Protein AF-A0A951W5Y0-F1 (afdb_monomer)

Solvent-accessible surface area (backbone atoms only — not comparable to full-atom values): 34666 Å² total; per-residue (Å²): 134,61,75,67,55,56,51,51,54,51,48,50,52,49,49,53,53,48,42,57,67,72,40,59,71,77,78,65,92,43,61,68,57,40,26,53,50,23,49,78,70,71,38,46,75,59,20,40,53,37,28,52,53,50,34,71,77,40,71,82,45,62,66,42,58,51,49,30,52,53,52,54,74,72,73,67,89,78,47,74,69,50,55,57,49,53,51,53,53,50,53,50,27,50,57,35,38,70,44,92,48,67,69,46,16,26,49,12,22,42,51,48,10,51,51,27,45,76,69,72,33,40,68,59,12,47,59,28,44,66,66,31,74,65,79,82,44,75,44,47,33,33,52,51,11,52,30,24,47,76,67,70,37,54,72,61,13,52,51,27,17,52,48,20,51,74,69,66,41,44,46,73,54,21,39,38,55,45,46,50,51,31,52,76,67,69,35,53,69,61,45,53,45,43,56,72,77,31,80,65,40,62,76,36,36,53,51,70,58,54,26,49,48,20,54,76,71,65,35,60,70,56,22,53,49,32,54,51,41,64,58,56,67,58,71,33,72,65,27,46,51,48,30,51,52,45,43,51,47,52,54,53,49,54,54,67,67,45,67,64,74,59,78,56,65,71,59,53,52,48,31,21,50,41,11,41,60,40,48,63,57,41,56,66,54,40,48,42,36,37,73,71,72,60,60,56,80,76,82,42,71,68,56,31,39,49,33,24,19,56,57,42,21,37,45,48,49,54,44,31,44,46,38,35,53,49,42,63,73,77,46,79,75,69,71,44,44,44,41,40,38,46,41,14,22,36,3,20,42,18,27,45,35,55,48,34,34,41,49,32,39,74,41,65,62,81,48,52,54,54,43,57,68,44,54,50,49,46,40,25,39,38,35,23,41,31,29,48,28,49,40,42,29,75,78,73,66,68,61,63,64,67,62,38,39,53,54,24,41,51,52,25,10,47,55,41,6,54,41,45,28,25,74,67,38,84,91,45,42,94,51,34,66,53,33,54,52,49,47,56,52,41,53,41,49,44,38,40,51,51,29,39,20,55,9,55,32,87,56,68,47,94,85,68,69,81,56,36,68,60,50,17,49,48,44,38,51,48,53,51,46,51,46,51,47,36,40,52,48,37,28,72,73,66,21,31,64,62,20,50,56,49,45,55,54,46,49,74,76,40,51,67,52,46,55,48,50,18,60,51,66,22,58,70,63,76,50,77,77,43,82,76,60,76,72,60,56,75,53,77,89,70,78,75,67,81,55,53,70,26,41,31,36,41,46,75,70,51,92,37,82,68,53,74,74,56,62,58,56,51,30,30,29,69,42,78,47,72,57,97,87,42,57,34,37,34,30,38,55,82,67,84,80,74,98,53,97,67,60,52,76,43,37,37,36,29,55,70,89,53,83,69,90,52,82,75,39,81,42,52,27,41,35,26,41,31,48,81,86,66,60,87,88,53,92,77,55,79,86,52,46,46,82,71,43,38,26,40,34,30,42,43,80,74,81,129

Radius of gyration: 33.9 Å; Cα contacts (8 Å, |Δi|>4): 945; chains: 1; bounding box: 66×54×110 Å

Secondary structure (DSSP, 8-state):
--HHHHHHHHHHHHHHHHHHHHSPPP--SSHHHHHHHHHHTT-HHHHHHHHHHHHHH-TT-HHHHHHHHHHHHHH----HHHHHHHHHHHHHHHHHHTSS-HHHHHHHHHHHHHHHHHTT-HHHHHHHHTT-S-TT-TTHHHHHHHHHHHTT-HHHHHHHHHHHHHHTSSHHHHHHHHHHHHHHTT-HHHHHHHHHH-TTHHHHS-HHHHHHHHHHTT-HHHHHHHHHHHHHTT--HHHHHHHHHHHHHHHHHHHHH--SSPPPHHHHHHHHHHHHHHHTTHHHHHHHHHHTS-----S-HHHHHHIIIIIIIHHHHHHHHHHHHHHHHH-S---SHHHHHHHHHHHHHHHHHHHHHHHHHHS-GGGHHHIIIIIHHHHHHHHHHHHHHHHHIIIII---HHHHHHHHHHHHHHHHHHHHHHHH-TTSGGGTHHHHHHHHHHHHHHHHHHHHHHHT-TT--TT----HHHHHHHHHHHHHHHHHHHHHHHHHHS-HHHHHHHHHHHHHHHHHHHHHHHHHHT-----TT----GGGGS------GGGTT-EEEEEE-S--HHHHHH--SEEEEEEEEEETTEEEEEEEES-----STT--SEEEEEESS-SSPPBT-EEEEEEEEE-TT--TTS---GGGEEEEEEEEEEEEP---

Mean predicted aligned error: 11.97 Å

Sequence (656 aa):
MNKTHYIIIGGFIIIVLVINFLIPDWKYRSYEEQAEYQINTGRYAEAENTYLELITEQIGNIDYHHKLLTTHFSYHDGSVEDESREDELYDFYRSLSETSDDSLADIGYYCLGLINGFWEKPKEELQQLSKVKNRDLKYLNNSLGVAFLSLESLDSAEYYLRLEIQNGGNLSEAYPYLSYLLYYLNRLDGIDSLLRESPQAKEYITNDLQSAVYFLNGNVSGYIGAVFYYVFHNFNFWGFLAAILIMGSWMMYLRKVDIYEPEKWGYVLFTLGLGMIFSFLVHPITDYLNLVEGFTLNGEIVNDFLYCVFGIGAIEELVKIIPLFIMLRYTKEVNEPYDYILYASISALGFAFIENIIYLDSTSLTSIHGRALTAVVMHMFLSSIIAYGIILNKYKLKKNPAFMFIIFFLIASIAHGFYDFWLINLKVDDFSFLSIVLLIIGIIIWNFFKNNALNNSQFYDEEKIIESDKLGNYLFYSLAGIFAFEYVAIALKYDAEYANDALVESIYSGLYLIVFISGKLSQTHVEPGKWLPLTSAFKERLVDQSIVGTELQLQMITNNDITTRFLPNNATIAKVFFLSKEPYYVIALEKIQLNSDILGDRLVIRLKDDLIFEQDKVQIVAVYTVLKDTSFDNKIQKRSFKFVGWAKSKLVAKTE

Nearest PDB structures (foldseek):
  5nnp-assembly1_A  TM=1.756E-01  e=3.902E-02  Thermochaetoides thermophila DSM 1495

pLDDT: mean 87.05, std 11.93, range [36.16, 98.81]

Structure (mmCIF, N/CA/C/O backbone):
data_AF-A0A951W5Y0-F1
#
_entry.id   AF-A0A951W5Y0-F1
#
loop_
_atom_site.group_PDB
_atom_site.id
_atom_site.type_symbol
_atom_site.label_atom_id
_atom_site.label_alt_id
_atom_site.label_comp_id
_atom_site.label_asym_id
_atom_site.label_entity_id
_atom_site.label_seq_id
_atom_site.pdbx_PDB_ins_code
_atom_site.Cartn_x
_atom_site.Cartn_y
_atom_site.Cartn_z
_atom_site.occupancy
_atom_site.B_iso_or_equiv
_atom_site.auth_seq_id
_atom_site.auth_comp_id
_atom_site.auth_asym_id
_atom_site.auth_atom_id
_atom_site.pdbx_PDB_model_num
ATOM 1 N N . MET A 1 1 ? 4.646 -19.246 27.043 1.00 50.94 1 MET A N 1
ATOM 2 C CA . MET A 1 1 ? 3.856 -19.498 25.815 1.00 50.94 1 MET A CA 1
ATOM 3 C C . MET A 1 1 ? 2.847 -20.607 26.067 1.00 50.94 1 MET A C 1
ATOM 5 O O . MET A 1 1 ? 3.179 -21.579 26.733 1.00 50.94 1 MET A O 1
ATOM 9 N N . ASN A 1 2 ? 1.614 -20.450 25.581 1.00 63.19 2 ASN A N 1
ATOM 10 C CA . ASN A 1 2 ? 0.558 -21.462 25.704 1.00 63.19 2 ASN A CA 1
ATOM 11 C C . ASN A 1 2 ? 0.866 -22.673 24.792 1.00 63.19 2 ASN A C 1
ATOM 13 O O . ASN A 1 2 ? 1.430 -22.472 23.718 1.00 63.19 2 ASN A O 1
ATOM 17 N N . LYS A 1 3 ? 0.479 -23.903 25.172 1.00 69.06 3 LYS A N 1
ATOM 18 C CA . LYS A 1 3 ? 0.748 -25.146 24.404 1.00 69.06 3 LYS A CA 1
ATOM 19 C C . LYS A 1 3 ? 0.360 -25.034 22.923 1.00 69.06 3 LYS A C 1
ATOM 21 O O . LYS A 1 3 ? 1.074 -25.528 22.061 1.00 69.06 3 LYS A O 1
ATOM 26 N N . THR A 1 4 ? -0.721 -24.319 22.628 1.00 72.12 4 THR A N 1
ATOM 27 C CA . THR A 1 4 ? -1.221 -24.079 21.268 1.00 72.12 4 THR A CA 1
ATOM 28 C C . THR A 1 4 ? -0.242 -23.303 20.375 1.00 72.12 4 THR A C 1
ATOM 30 O O . THR A 1 4 ? -0.198 -23.550 19.177 1.00 72.12 4 THR A O 1
ATOM 33 N N . HIS A 1 5 ? 0.596 -22.419 20.934 1.00 76.12 5 HIS A N 1
ATOM 34 C CA . HIS A 1 5 ? 1.599 -21.691 20.142 1.00 76.12 5 HIS A CA 1
ATOM 35 C C . HIS A 1 5 ? 2.703 -22.629 19.644 1.00 76.12 5 HIS A C 1
ATOM 37 O O . HIS A 1 5 ? 3.108 -22.533 18.493 1.00 76.12 5 HIS A O 1
ATOM 43 N N . TYR A 1 6 ? 3.142 -23.578 20.479 1.00 77.12 6 TYR A N 1
ATOM 44 C CA . TYR A 1 6 ? 4.119 -24.591 20.069 1.00 77.12 6 TYR A CA 1
ATOM 45 C C . TYR A 1 6 ? 3.577 -25.502 18.965 1.00 77.12 6 TYR A C 1
ATOM 47 O O . TYR A 1 6 ? 4.330 -25.887 18.081 1.00 77.12 6 TYR A O 1
ATOM 55 N N . ILE A 1 7 ? 2.275 -25.813 18.988 1.00 76.44 7 ILE A N 1
ATOM 56 C CA . ILE A 1 7 ? 1.629 -26.613 17.937 1.00 76.44 7 ILE A CA 1
ATOM 57 C C . ILE A 1 7 ? 1.666 -25.880 16.595 1.00 76.44 7 ILE A C 1
ATOM 59 O O . ILE A 1 7 ? 1.954 -26.502 15.582 1.00 76.44 7 ILE A O 1
ATOM 63 N N . ILE A 1 8 ? 1.412 -24.571 16.578 1.00 78.75 8 ILE A N 1
ATOM 64 C CA . ILE A 1 8 ? 1.408 -23.789 15.334 1.00 78.75 8 ILE A CA 1
ATOM 65 C C . ILE A 1 8 ? 2.817 -23.583 14.800 1.00 78.75 8 ILE A C 1
ATOM 67 O O . ILE A 1 8 ? 3.040 -23.796 13.616 1.00 78.75 8 ILE A O 1
ATOM 71 N N . ILE A 1 9 ? 3.776 -23.252 15.668 1.00 80.69 9 ILE A N 1
ATOM 72 C CA . ILE A 1 9 ? 5.184 -23.150 15.268 1.00 80.69 9 ILE A CA 1
ATOM 73 C C . ILE A 1 9 ? 5.674 -24.503 14.734 1.00 80.69 9 ILE A C 1
ATOM 75 O O . ILE A 1 9 ? 6.274 -24.562 13.668 1.00 80.69 9 ILE A O 1
ATOM 79 N N . GLY A 1 10 ? 5.358 -25.604 15.425 1.00 80.62 10 GLY A N 1
ATOM 80 C CA . GLY A 1 10 ? 5.673 -26.954 14.956 1.00 80.62 10 GLY A CA 1
ATOM 81 C C . GLY A 1 10 ? 4.993 -27.296 13.628 1.00 80.62 10 GLY A C 1
ATOM 82 O O . GLY A 1 10 ? 5.630 -27.865 12.750 1.00 80.62 10 GLY A O 1
ATOM 83 N N . GLY A 1 11 ? 3.729 -26.906 13.450 1.00 82.31 11 GLY A N 1
ATOM 84 C CA . GLY A 1 11 ? 2.998 -27.061 12.193 1.00 82.31 11 GLY A CA 1
ATOM 85 C C . GLY A 1 11 ? 3.636 -26.283 11.044 1.00 82.31 11 GLY A C 1
ATOM 86 O O . GLY A 1 11 ? 3.777 -26.827 9.955 1.00 82.31 11 GLY A O 1
ATOM 87 N N . PHE A 1 12 ? 4.092 -25.056 11.295 1.00 86.50 12 PHE A N 1
ATOM 88 C CA . PHE A 1 12 ? 4.801 -24.254 10.301 1.00 86.50 12 PHE A CA 1
ATOM 89 C C . PHE A 1 12 ? 6.147 -24.878 9.912 1.00 86.50 12 PHE A C 1
ATOM 91 O O . PHE A 1 12 ? 6.437 -25.005 8.729 1.00 86.50 12 PHE A O 1
ATOM 98 N N . ILE A 1 13 ? 6.920 -25.377 10.883 1.00 87.38 13 ILE A N 1
ATOM 99 C CA . ILE A 1 13 ? 8.163 -26.117 10.606 1.00 87.38 13 ILE A CA 1
ATOM 100 C C . ILE A 1 13 ? 7.880 -27.351 9.738 1.00 87.38 13 ILE A C 1
ATOM 102 O O . ILE A 1 13 ? 8.620 -27.622 8.798 1.00 87.38 13 ILE A O 1
ATOM 106 N N . ILE A 1 14 ? 6.798 -28.088 10.011 1.00 88.50 14 ILE A N 1
ATOM 107 C CA . ILE A 1 14 ? 6.393 -29.226 9.175 1.00 88.50 14 ILE A CA 1
ATOM 108 C C . ILE A 1 14 ? 6.063 -28.765 7.751 1.00 88.50 14 ILE A C 1
ATOM 110 O O . ILE A 1 14 ? 6.486 -29.427 6.811 1.00 88.50 14 ILE A O 1
ATOM 114 N N . ILE A 1 15 ? 5.354 -27.645 7.576 1.00 88.31 15 ILE A N 1
ATOM 115 C CA . ILE A 1 15 ? 5.063 -27.081 6.247 1.00 88.31 15 ILE A CA 1
ATOM 116 C C . ILE A 1 15 ? 6.364 -26.780 5.498 1.00 88.31 15 ILE A C 1
ATOM 118 O O . ILE A 1 15 ? 6.510 -27.233 4.368 1.00 88.31 15 ILE A O 1
ATOM 122 N N . VAL A 1 16 ? 7.321 -26.101 6.136 1.00 87.94 16 VAL A N 1
ATOM 123 C CA . VAL A 1 16 ? 8.639 -25.799 5.547 1.00 87.94 16 VAL A CA 1
ATOM 124 C C . VAL A 1 16 ? 9.354 -27.081 5.116 1.00 87.94 16 VAL A C 1
ATOM 126 O O . VAL A 1 16 ? 9.791 -27.189 3.973 1.00 87.94 16 VAL A O 1
ATOM 129 N N . LEU A 1 17 ? 9.414 -28.092 5.989 1.00 88.44 17 LEU A N 1
ATOM 130 C CA . LEU A 1 17 ? 10.050 -29.377 5.674 1.00 88.44 17 LEU A CA 1
ATOM 131 C C . LEU A 1 17 ? 9.350 -30.117 4.526 1.00 88.44 17 LEU A C 1
ATOM 133 O O . LEU A 1 17 ? 10.016 -30.707 3.681 1.00 88.44 17 LEU A O 1
ATOM 137 N N . VAL A 1 18 ? 8.016 -30.100 4.491 1.00 89.12 18 VAL A N 1
ATOM 138 C CA . VAL A 1 18 ? 7.223 -30.745 3.435 1.00 89.12 18 VAL A CA 1
ATOM 139 C C . VAL A 1 18 ? 7.413 -30.034 2.099 1.00 89.12 18 VAL A C 1
ATOM 141 O O . VAL A 1 18 ? 7.583 -30.711 1.091 1.00 89.12 18 VAL A O 1
ATOM 144 N N . ILE A 1 19 ? 7.415 -28.700 2.086 1.00 88.00 19 ILE A N 1
ATOM 145 C CA . ILE A 1 19 ? 7.646 -27.898 0.880 1.00 88.00 19 ILE A CA 1
ATOM 146 C C . ILE A 1 19 ? 9.037 -28.180 0.315 1.00 88.00 19 ILE A C 1
ATOM 148 O O . ILE A 1 19 ? 9.133 -28.585 -0.835 1.00 88.00 19 ILE A O 1
ATOM 152 N N . ASN A 1 20 ? 10.083 -28.106 1.141 1.00 87.06 20 ASN A N 1
ATOM 153 C CA . ASN A 1 20 ? 11.455 -28.415 0.722 1.00 87.06 20 ASN A CA 1
ATOM 154 C C . ASN A 1 20 ? 11.634 -29.871 0.251 1.00 87.06 20 ASN A C 1
ATOM 156 O O . ASN A 1 20 ? 12.546 -30.174 -0.510 1.00 87.06 20 ASN A O 1
ATOM 160 N N . PHE A 1 21 ? 10.787 -30.797 0.712 1.00 87.00 21 PHE A N 1
ATOM 161 C CA . PHE A 1 21 ? 10.825 -32.190 0.268 1.00 87.00 21 PHE A CA 1
ATOM 162 C C . PHE A 1 21 ? 10.043 -32.436 -1.033 1.00 87.00 21 PHE A C 1
ATOM 164 O O . PHE A 1 21 ? 10.455 -33.261 -1.847 1.00 87.00 21 PHE A O 1
ATOM 171 N N . LEU A 1 22 ? 8.888 -31.785 -1.210 1.00 85.56 22 LEU A N 1
ATOM 172 C CA . LEU A 1 22 ? 7.965 -32.034 -2.324 1.00 85.56 22 LEU A CA 1
ATOM 173 C C . LEU A 1 22 ? 8.176 -31.110 -3.523 1.00 85.56 22 LEU A C 1
ATOM 175 O O . LEU A 1 22 ? 7.845 -31.507 -4.639 1.00 85.56 22 LEU A O 1
ATOM 179 N N . ILE A 1 23 ? 8.670 -29.897 -3.290 1.00 79.81 23 ILE A N 1
ATOM 180 C CA . ILE A 1 23 ? 8.955 -28.896 -4.314 1.00 79.81 23 ILE A CA 1
ATOM 181 C C . ILE A 1 23 ? 10.477 -28.869 -4.480 1.00 79.81 23 ILE A C 1
ATOM 183 O O . ILE A 1 23 ? 11.153 -28.202 -3.698 1.00 79.81 23 ILE A O 1
ATOM 187 N N . PRO A 1 24 ? 11.035 -29.659 -5.417 1.00 68.00 24 PRO A N 1
ATOM 188 C CA . PRO A 1 24 ? 12.461 -29.604 -5.704 1.00 68.00 24 PRO A CA 1
ATOM 189 C C . PRO A 1 24 ? 12.818 -28.258 -6.339 1.00 68.00 24 PRO A C 1
ATOM 191 O O . PRO A 1 24 ? 11.956 -27.621 -6.948 1.00 68.00 24 PRO A O 1
ATOM 194 N N . ASP A 1 25 ? 14.095 -27.888 -6.256 1.00 67.31 25 ASP A N 1
ATOM 195 C CA . ASP A 1 25 ? 14.655 -26.736 -6.968 1.00 67.31 25 ASP A CA 1
ATOM 196 C C . ASP A 1 25 ? 14.235 -26.769 -8.442 1.00 67.31 25 ASP A C 1
ATOM 198 O O . ASP A 1 25 ? 14.189 -27.847 -9.065 1.00 67.31 25 ASP A O 1
ATOM 202 N N . TRP A 1 26 ? 13.883 -25.602 -8.991 1.00 61.19 26 TRP A N 1
ATOM 203 C CA . TRP A 1 26 ? 13.349 -25.523 -10.344 1.00 61.19 26 TRP A CA 1
ATOM 204 C C . TRP A 1 26 ? 14.348 -26.121 -11.338 1.00 61.19 26 TRP A C 1
ATOM 206 O O . TRP A 1 26 ? 15.495 -25.694 -11.452 1.00 61.19 26 TRP A O 1
ATOM 216 N N . LYS A 1 27 ? 13.912 -27.142 -12.081 1.00 63.47 27 LYS A N 1
ATOM 217 C CA . LYS A 1 27 ? 14.696 -27.695 -13.187 1.00 63.47 27 LYS A CA 1
ATOM 218 C C . LYS A 1 27 ? 14.269 -26.998 -14.464 1.00 63.47 27 LYS A C 1
ATOM 220 O O . LYS A 1 27 ? 13.217 -27.323 -15.015 1.00 63.47 27 LYS A O 1
ATOM 225 N N . TYR A 1 28 ? 15.095 -26.062 -14.912 1.00 70.19 28 TYR A N 1
ATOM 226 C CA . TYR A 1 28 ? 14.890 -25.313 -16.148 1.00 70.19 28 TYR A CA 1
ATOM 227 C C . TYR A 1 28 ? 14.752 -26.259 -17.349 1.00 70.19 28 TYR A C 1
ATOM 229 O O . TYR A 1 28 ? 15.501 -27.235 -17.466 1.00 70.19 28 TYR A O 1
ATOM 237 N N . ARG A 1 29 ? 13.782 -26.003 -18.237 1.00 67.44 29 ARG A N 1
ATOM 238 C CA . ARG A 1 29 ? 13.602 -26.786 -19.473 1.00 67.44 29 ARG A CA 1
ATOM 239 C C . ARG A 1 29 ? 14.473 -26.259 -20.610 1.00 67.44 29 ARG A C 1
ATOM 241 O O . ARG A 1 29 ? 14.747 -27.017 -21.538 1.00 67.44 29 ARG A O 1
ATOM 248 N N . SER A 1 30 ? 14.896 -24.998 -20.530 1.00 78.50 30 SER A N 1
ATOM 249 C CA . SER A 1 30 ? 15.856 -24.366 -21.434 1.00 78.50 30 SER A CA 1
ATOM 250 C C . SER A 1 30 ? 16.607 -23.224 -20.744 1.00 78.50 30 SER A C 1
ATOM 252 O O . SER A 1 30 ? 16.201 -22.758 -19.677 1.00 78.50 30 SER A O 1
ATOM 254 N N . TYR A 1 31 ? 17.690 -22.765 -21.371 1.00 78.81 31 TYR A N 1
ATOM 255 C CA . TYR A 1 31 ? 18.454 -21.612 -20.901 1.00 78.81 31 TYR A CA 1
ATOM 256 C C . TYR A 1 31 ? 17.646 -20.305 -20.954 1.00 78.81 31 TYR A C 1
ATOM 258 O O . TYR A 1 31 ? 17.835 -19.433 -20.116 1.00 78.81 31 TYR A O 1
ATOM 266 N N . GLU A 1 32 ? 16.688 -20.163 -21.873 1.00 80.94 32 GLU A N 1
ATOM 267 C CA . GLU A 1 32 ? 15.799 -18.995 -21.903 1.00 80.94 32 GLU A CA 1
ATOM 268 C C . GLU A 1 32 ? 14.876 -18.943 -20.684 1.00 80.94 32 GLU A C 1
ATOM 270 O O . GLU A 1 32 ? 14.733 -17.888 -20.071 1.00 80.94 32 GLU A O 1
ATOM 275 N N . GLU A 1 33 ? 14.288 -20.084 -20.307 1.00 82.62 33 GLU A N 1
ATOM 276 C CA . GLU A 1 33 ? 13.467 -20.187 -19.095 1.00 82.62 33 GLU A CA 1
ATOM 277 C C . GLU A 1 33 ? 14.311 -19.914 -17.843 1.00 82.62 33 GLU A C 1
ATOM 279 O O . GLU A 1 33 ? 13.847 -19.270 -16.904 1.00 82.62 33 GLU A O 1
ATOM 284 N N . GLN A 1 34 ? 15.569 -20.364 -17.848 1.00 84.69 34 GLN A N 1
ATOM 285 C CA . GLN A 1 34 ? 16.521 -20.091 -16.778 1.00 84.69 34 GLN A CA 1
ATOM 286 C C . GLN A 1 34 ? 16.838 -18.599 -16.647 1.00 84.69 34 GLN A C 1
ATOM 288 O O . GLN A 1 34 ? 16.739 -18.060 -15.547 1.00 84.69 34 GLN A O 1
ATOM 293 N N . ALA A 1 35 ? 17.166 -17.922 -17.748 1.00 83.75 35 ALA A N 1
ATOM 294 C CA . ALA A 1 35 ? 17.484 -16.499 -17.727 1.00 83.75 35 ALA A CA 1
ATOM 295 C C . ALA A 1 35 ? 16.278 -15.651 -17.288 1.00 83.75 35 ALA A C 1
ATOM 297 O O . ALA A 1 35 ? 16.423 -14.718 -16.501 1.00 83.75 35 ALA A O 1
ATOM 298 N N . GLU A 1 36 ? 15.072 -15.996 -17.748 1.00 81.75 36 GLU A N 1
ATOM 299 C CA . GLU A 1 36 ? 13.840 -15.313 -17.345 1.00 81.75 36 GLU A CA 1
ATOM 300 C C . GLU A 1 36 ? 13.531 -15.527 -15.855 1.00 81.75 36 GLU A C 1
ATOM 302 O O . GLU A 1 36 ? 13.185 -14.578 -15.151 1.00 81.75 36 GLU A O 1
ATOM 307 N N . TYR A 1 37 ? 13.718 -16.746 -15.340 1.00 81.75 37 TYR A N 1
ATOM 308 C CA . TYR A 1 37 ? 13.593 -17.027 -13.910 1.00 81.75 37 TYR A CA 1
ATOM 309 C C . TYR A 1 37 ? 14.602 -16.227 -13.076 1.00 81.75 37 TYR A C 1
ATOM 311 O O . TYR A 1 37 ? 14.233 -15.623 -12.067 1.00 81.75 37 TYR A O 1
ATOM 319 N N . GLN A 1 38 ? 15.864 -16.188 -13.507 1.00 84.88 38 GLN A N 1
ATOM 320 C CA . GLN A 1 38 ? 16.937 -15.480 -12.810 1.00 84.88 38 GLN A CA 1
ATOM 321 C C . GLN A 1 38 ? 16.677 -13.970 -12.764 1.00 84.88 38 GLN A C 1
ATOM 323 O O . GLN A 1 38 ? 16.822 -13.368 -11.705 1.00 84.88 38 GLN A O 1
ATOM 328 N N . ILE A 1 39 ? 16.188 -13.365 -13.853 1.00 81.81 39 ILE A N 1
ATOM 329 C CA . ILE A 1 39 ? 15.753 -11.957 -13.851 1.00 81.81 39 ILE A CA 1
ATOM 330 C C . ILE A 1 39 ? 14.592 -11.758 -12.871 1.00 81.81 39 ILE A C 1
ATOM 332 O O . ILE A 1 39 ? 14.654 -10.897 -11.996 1.00 81.81 39 ILE A O 1
ATOM 336 N N . ASN A 1 40 ? 13.552 -12.590 -12.967 1.00 77.12 40 ASN A N 1
ATOM 337 C CA . ASN A 1 40 ? 12.343 -12.460 -12.148 1.00 77.12 40 ASN A CA 1
ATOM 338 C C . ASN A 1 40 ? 12.579 -12.698 -10.646 1.00 77.12 40 ASN A C 1
ATOM 340 O O . ASN A 1 40 ? 11.743 -12.310 -9.828 1.00 77.12 40 ASN A O 1
ATOM 344 N N . THR A 1 41 ? 13.687 -13.344 -10.281 1.00 74.88 41 THR A N 1
ATOM 345 C CA . THR A 1 41 ? 14.095 -13.591 -8.889 1.00 74.88 41 THR A CA 1
ATOM 346 C C . THR A 1 41 ? 15.218 -12.667 -8.409 1.00 74.88 41 THR A C 1
ATOM 348 O O . THR A 1 41 ? 15.662 -12.800 -7.272 1.00 74.88 41 THR A O 1
ATOM 351 N N . GLY A 1 42 ? 15.658 -11.707 -9.233 1.00 77.50 42 GLY A N 1
ATOM 352 C CA . GLY A 1 42 ? 16.702 -10.737 -8.885 1.00 77.50 42 GLY A CA 1
ATOM 353 C C . GLY A 1 42 ? 18.139 -11.272 -8.967 1.00 77.50 42 GLY A C 1
ATOM 354 O O . GLY A 1 42 ? 19.069 -10.626 -8.490 1.00 77.50 42 GLY A O 1
ATOM 355 N N . ARG A 1 43 ? 18.350 -12.441 -9.580 1.00 81.75 43 ARG A N 1
ATOM 356 C CA . ARG A 1 43 ? 19.656 -13.090 -9.793 1.00 81.75 43 ARG A CA 1
ATOM 357 C C . ARG A 1 43 ? 20.293 -12.638 -11.117 1.00 81.75 43 ARG A C 1
ATOM 359 O O . ARG A 1 43 ? 20.644 -13.455 -11.967 1.00 81.75 43 ARG A O 1
ATOM 366 N N . TYR A 1 44 ? 20.439 -11.328 -11.313 1.00 83.75 44 TYR A N 1
ATOM 367 C CA . TYR A 1 44 ? 20.850 -10.740 -12.600 1.00 83.75 44 TYR A CA 1
ATOM 368 C C . TYR A 1 44 ? 22.239 -11.188 -13.082 1.00 83.75 44 TYR A C 1
ATOM 370 O O . TYR A 1 44 ? 22.406 -11.470 -14.265 1.00 83.75 44 TYR A O 1
ATOM 378 N N . ALA A 1 45 ? 23.213 -11.341 -12.178 1.00 82.88 45 ALA A N 1
ATOM 379 C CA . ALA A 1 45 ? 24.548 -11.837 -12.534 1.00 82.88 45 ALA A CA 1
ATOM 380 C C . ALA A 1 45 ? 24.516 -13.283 -13.068 1.00 82.88 45 ALA A C 1
ATOM 382 O O . ALA A 1 45 ? 25.285 -13.655 -13.954 1.00 82.88 45 ALA A O 1
ATOM 383 N N . GLU A 1 46 ? 23.608 -14.121 -12.559 1.00 86.12 46 GLU A N 1
ATOM 384 C CA . GLU A 1 46 ? 23.418 -15.465 -13.104 1.00 86.12 46 GLU A CA 1
ATOM 385 C C . GLU A 1 46 ? 22.709 -15.420 -14.464 1.00 86.12 46 GLU A C 1
ATOM 387 O O . GLU A 1 46 ? 23.100 -16.155 -15.369 1.00 86.12 46 GLU A O 1
ATOM 392 N N . ALA A 1 47 ? 21.718 -14.533 -14.625 1.00 87.94 47 ALA A N 1
ATOM 393 C CA . ALA A 1 47 ? 21.035 -14.315 -15.901 1.00 87.94 47 ALA A CA 1
ATOM 394 C C . ALA A 1 47 ? 22.004 -13.878 -17.006 1.00 87.94 47 ALA A C 1
ATOM 396 O O . ALA A 1 47 ? 21.909 -14.363 -18.133 1.00 87.94 47 ALA A O 1
ATOM 397 N N . GLU A 1 48 ? 22.966 -13.011 -16.683 1.00 88.81 48 GLU A N 1
ATOM 398 C CA . GLU A 1 48 ? 24.014 -12.581 -17.609 1.00 88.81 48 GLU A CA 1
ATOM 399 C C . GLU A 1 48 ? 24.824 -13.773 -18.139 1.00 88.81 48 GLU A C 1
ATOM 401 O O . GLU A 1 48 ? 24.978 -13.944 -19.351 1.00 88.81 48 GLU A O 1
ATOM 406 N N . ASN A 1 49 ? 25.282 -14.647 -17.238 1.00 88.69 49 ASN A N 1
ATOM 407 C CA . ASN A 1 49 ? 26.019 -15.853 -17.614 1.00 88.69 49 ASN A CA 1
ATOM 408 C C . ASN A 1 49 ? 25.171 -16.783 -18.493 1.00 88.69 49 ASN A C 1
ATOM 410 O O . ASN A 1 49 ? 25.658 -17.285 -19.506 1.00 88.69 49 ASN A O 1
ATOM 414 N N . THR A 1 50 ? 23.888 -16.945 -18.171 1.00 90.56 50 THR A N 1
ATOM 415 C CA . THR A 1 50 ? 22.955 -17.728 -18.988 1.00 90.56 50 THR A CA 1
ATOM 416 C C . THR A 1 50 ? 22.791 -17.145 -20.400 1.00 90.56 50 THR A C 1
ATOM 418 O O . THR A 1 50 ? 22.786 -17.894 -21.379 1.00 90.56 50 THR A O 1
ATOM 421 N N . TYR A 1 51 ? 22.713 -15.817 -20.556 1.00 92.44 51 TYR A N 1
ATOM 422 C CA . TYR A 1 51 ? 22.663 -15.198 -21.887 1.00 92.44 51 TYR A CA 1
ATOM 423 C C . TYR A 1 51 ? 23.967 -15.352 -22.671 1.00 92.44 51 TYR A C 1
ATOM 425 O O . TYR A 1 51 ? 23.920 -15.519 -23.888 1.00 92.44 51 TYR A O 1
ATOM 433 N N . LEU A 1 52 ? 25.123 -15.338 -22.007 1.00 91.44 52 LEU A N 1
ATOM 434 C CA . LEU A 1 52 ? 26.405 -15.612 -22.663 1.00 91.44 52 LEU A CA 1
ATOM 435 C C . LEU A 1 52 ? 26.492 -17.054 -23.179 1.00 91.44 52 LEU A C 1
ATOM 437 O O . LEU A 1 52 ? 27.004 -17.283 -24.279 1.00 91.44 52 LEU A O 1
ATOM 441 N N . GLU A 1 53 ? 25.948 -18.021 -22.436 1.00 91.19 53 GLU A N 1
ATOM 442 C CA . GLU A 1 53 ? 25.808 -19.404 -22.910 1.00 91.19 53 GLU A CA 1
ATOM 443 C C . GLU A 1 53 ? 24.876 -19.476 -24.134 1.00 91.19 53 GLU A C 1
ATOM 445 O O . GLU A 1 53 ? 25.267 -20.022 -25.168 1.00 91.19 53 GLU A O 1
ATOM 450 N N . LEU A 1 54 ? 23.709 -18.820 -24.087 1.00 92.12 54 LEU A N 1
ATOM 451 C CA . LEU A 1 54 ? 22.776 -18.724 -25.222 1.00 92.12 54 LEU A CA 1
ATOM 452 C C . LEU A 1 54 ? 23.406 -18.088 -26.472 1.00 92.12 54 LEU A C 1
ATOM 454 O O . LEU A 1 54 ? 23.205 -18.570 -27.588 1.00 92.12 54 LEU A O 1
ATOM 458 N N . ILE A 1 55 ? 24.197 -17.026 -26.303 1.00 94.44 55 ILE A N 1
ATOM 459 C CA . ILE A 1 55 ? 24.937 -16.368 -27.391 1.00 94.44 55 ILE A CA 1
ATOM 460 C C . ILE A 1 55 ? 26.005 -17.299 -27.965 1.00 94.44 55 ILE A C 1
ATOM 462 O O . ILE A 1 55 ? 26.224 -17.316 -29.176 1.00 94.44 55 ILE A O 1
ATOM 466 N N . THR A 1 56 ? 26.656 -18.103 -27.125 1.00 91.19 56 THR A N 1
ATOM 467 C CA . THR A 1 56 ? 27.644 -19.084 -27.590 1.00 91.19 56 THR A CA 1
ATOM 468 C C . THR A 1 56 ? 26.990 -20.153 -28.472 1.00 91.19 56 THR A C 1
ATOM 470 O O . THR A 1 56 ? 27.581 -20.574 -29.468 1.00 91.19 56 THR A O 1
ATOM 473 N N . GLU A 1 57 ? 25.758 -20.565 -28.159 1.00 90.88 57 GLU A N 1
ATOM 474 C CA . GLU A 1 57 ? 24.994 -21.519 -28.973 1.00 90.88 57 GLU A CA 1
ATOM 475 C C . GLU A 1 57 ? 24.391 -20.890 -30.241 1.00 90.88 57 GLU A C 1
ATOM 477 O O . GLU A 1 57 ? 24.351 -21.530 -31.296 1.00 90.88 57 GLU A O 1
ATOM 482 N N . GLN A 1 58 ? 23.915 -19.644 -30.155 1.00 92.81 58 GLN A N 1
ATOM 483 C CA . GLN A 1 58 ? 23.176 -18.955 -31.218 1.00 92.81 58 GLN A CA 1
ATOM 484 C C . GLN A 1 58 ? 23.599 -17.485 -31.356 1.00 92.81 58 GLN A C 1
ATOM 486 O O . GLN A 1 58 ? 22.798 -16.565 -31.197 1.00 92.81 58 GLN A O 1
ATOM 491 N N . ILE A 1 59 ? 24.852 -17.261 -31.751 1.00 94.25 59 ILE A N 1
ATOM 492 C CA . ILE A 1 59 ? 25.453 -15.920 -31.899 1.00 94.25 59 ILE A CA 1
ATOM 493 C C . ILE A 1 59 ? 24.734 -14.998 -32.906 1.00 94.25 59 ILE A C 1
ATOM 495 O O . ILE A 1 59 ? 24.951 -13.796 -32.930 1.00 94.25 59 ILE A O 1
ATOM 499 N N . GLY A 1 60 ? 23.882 -15.547 -33.776 1.00 93.94 60 GLY A N 1
ATOM 500 C CA . GLY A 1 60 ? 23.072 -14.763 -34.715 1.00 93.94 60 GLY A CA 1
ATOM 501 C C . GLY A 1 60 ? 21.747 -14.252 -34.138 1.00 93.94 60 GLY A C 1
ATOM 502 O O . GLY A 1 60 ? 21.006 -13.572 -34.846 1.00 93.94 60 GLY A O 1
ATOM 503 N N . ASN A 1 61 ? 21.398 -14.607 -32.898 1.00 94.25 61 ASN A N 1
ATOM 504 C CA . ASN A 1 61 ? 20.124 -14.230 -32.296 1.00 94.25 61 ASN A CA 1
ATOM 505 C C . ASN A 1 61 ? 20.241 -12.894 -31.546 1.00 94.25 61 ASN A C 1
ATOM 507 O O . ASN A 1 61 ? 20.737 -12.823 -30.421 1.00 94.25 61 ASN A O 1
ATOM 511 N N . ILE A 1 62 ? 19.731 -11.834 -32.172 1.00 94.12 62 ILE A N 1
ATOM 512 C CA . ILE A 1 62 ? 19.749 -10.470 -31.633 1.00 94.12 62 ILE A CA 1
ATOM 513 C C . ILE A 1 62 ? 19.058 -10.335 -30.268 1.00 94.12 62 ILE A C 1
ATOM 515 O O . ILE A 1 62 ? 19.487 -9.518 -29.456 1.00 94.12 62 ILE A O 1
ATOM 519 N N . ASP A 1 63 ? 18.039 -11.152 -29.976 1.00 92.81 63 ASP A N 1
ATOM 520 C CA . ASP A 1 63 ? 17.295 -11.068 -28.714 1.00 92.81 63 ASP A CA 1
ATOM 521 C C . ASP A 1 63 ? 18.195 -11.394 -27.518 1.00 92.81 63 ASP A C 1
ATOM 523 O O . ASP A 1 63 ? 18.094 -10.743 -26.481 1.00 92.81 63 ASP A O 1
ATOM 527 N N . TYR A 1 64 ? 19.100 -12.369 -27.658 1.00 94.31 64 TYR A N 1
ATOM 528 C CA . TYR A 1 64 ? 20.016 -12.746 -26.580 1.00 94.31 64 TYR A CA 1
ATOM 529 C C . TYR A 1 64 ? 21.049 -11.652 -26.316 1.00 94.31 64 TYR A C 1
ATOM 531 O O . TYR A 1 64 ? 21.318 -11.328 -25.164 1.00 94.31 64 TYR A O 1
ATOM 539 N N . HIS A 1 65 ? 21.568 -11.022 -27.371 1.00 95.75 65 HIS A N 1
ATOM 540 C CA . HIS A 1 65 ? 22.500 -9.904 -27.246 1.00 95.75 65 HIS A CA 1
ATOM 541 C C . HIS A 1 65 ? 21.856 -8.666 -26.616 1.00 95.75 65 HIS A C 1
ATOM 543 O O . HIS A 1 65 ? 22.435 -8.048 -25.723 1.00 95.75 65 HIS A O 1
ATOM 549 N N . HIS A 1 66 ? 20.644 -8.321 -27.055 1.00 93.12 66 HIS A N 1
ATOM 550 C CA . HIS A 1 66 ? 19.886 -7.208 -26.494 1.00 93.12 66 HIS A CA 1
ATOM 551 C C . HIS A 1 66 ? 19.549 -7.454 -25.017 1.00 93.12 66 HIS A C 1
ATOM 553 O O . HIS A 1 66 ? 19.769 -6.578 -24.181 1.00 93.12 66 HIS A O 1
ATOM 559 N N . LYS A 1 67 ? 19.072 -8.658 -24.670 1.00 91.38 67 LYS A N 1
ATOM 560 C CA . LYS A 1 67 ? 18.751 -9.031 -23.285 1.00 91.38 67 LYS A CA 1
ATOM 561 C C . LYS A 1 67 ? 19.980 -9.090 -22.384 1.00 91.38 67 LYS A C 1
ATOM 563 O O . LYS A 1 67 ? 19.892 -8.639 -21.250 1.00 91.38 67 LYS A O 1
ATOM 568 N N . LEU A 1 68 ? 21.117 -9.584 -22.878 1.00 92.88 68 LEU A N 1
ATOM 569 C CA . LEU A 1 68 ? 22.382 -9.563 -22.143 1.00 92.88 68 LEU A CA 1
ATOM 570 C C . LEU A 1 68 ? 22.747 -8.134 -21.728 1.00 92.88 68 LEU A C 1
ATOM 572 O O . LEU A 1 68 ? 22.946 -7.868 -20.547 1.00 92.88 68 LEU A O 1
ATOM 576 N N . LEU A 1 69 ? 22.796 -7.217 -22.699 1.00 92.38 69 LEU A N 1
ATOM 577 C CA . LEU A 1 69 ? 23.201 -5.833 -22.458 1.00 92.38 69 LEU A CA 1
ATOM 578 C C . LEU A 1 69 ? 22.202 -5.097 -21.565 1.00 92.38 69 LEU A C 1
ATOM 580 O O . LEU A 1 69 ? 22.600 -4.469 -20.593 1.00 92.38 69 LEU A O 1
ATOM 584 N N . THR A 1 70 ? 20.904 -5.208 -21.845 1.00 89.19 70 THR A N 1
ATOM 585 C CA . THR A 1 70 ? 19.877 -4.583 -20.997 1.00 89.19 70 THR A CA 1
ATOM 586 C C . THR A 1 70 ? 19.890 -5.139 -19.574 1.00 89.19 70 THR A C 1
ATOM 588 O O . THR A 1 70 ? 19.771 -4.359 -18.639 1.00 89.19 70 THR A O 1
ATOM 591 N N . THR A 1 71 ? 20.102 -6.445 -19.379 1.00 87.19 71 THR A N 1
ATOM 592 C CA . THR A 1 71 ? 20.224 -7.055 -18.040 1.00 87.19 71 THR A CA 1
ATOM 593 C C . THR A 1 71 ? 21.450 -6.529 -17.295 1.00 87.19 71 THR A C 1
ATOM 595 O O . THR A 1 71 ? 21.325 -6.129 -16.141 1.00 87.19 71 THR A O 1
ATOM 598 N N . HIS A 1 72 ? 22.605 -6.493 -17.964 1.00 87.19 72 HIS A N 1
ATOM 599 C CA . HIS A 1 72 ? 23.869 -6.021 -17.398 1.00 87.19 72 HIS A CA 1
ATOM 600 C C . HIS A 1 72 ? 23.767 -4.557 -16.939 1.00 87.19 72 HIS A C 1
ATOM 602 O O . HIS A 1 72 ? 23.949 -4.246 -15.764 1.00 87.19 72 HIS A O 1
ATOM 608 N N . PHE A 1 73 ? 23.343 -3.661 -17.834 1.00 85.06 73 PHE A N 1
ATOM 609 C CA . PHE A 1 73 ? 23.286 -2.225 -17.551 1.00 85.06 73 PHE A CA 1
ATOM 610 C C . PHE A 1 73 ? 22.092 -1.788 -16.678 1.00 85.06 73 PHE A C 1
ATOM 612 O O . PHE A 1 73 ? 22.085 -0.659 -16.196 1.00 85.06 73 PHE A O 1
ATOM 619 N N . SER A 1 74 ? 21.084 -2.641 -16.441 1.00 74.69 74 SER A N 1
ATOM 620 C CA . SER A 1 74 ? 19.921 -2.278 -15.603 1.00 74.69 74 SER A CA 1
ATOM 621 C C . SER A 1 74 ? 20.113 -2.519 -14.099 1.00 74.69 74 SER A C 1
ATOM 623 O O . SER A 1 74 ? 19.296 -2.033 -13.319 1.00 74.69 74 SER A O 1
ATOM 625 N N . TYR A 1 75 ? 21.126 -3.283 -13.672 1.00 67.00 75 TYR A N 1
ATOM 626 C CA . TYR A 1 75 ? 21.256 -3.740 -12.274 1.00 67.00 75 TYR A CA 1
ATOM 627 C C . TYR A 1 75 ? 22.615 -3.436 -11.611 1.00 67.00 75 TYR A C 1
ATOM 629 O O . TYR A 1 75 ? 22.803 -3.747 -10.437 1.00 67.00 75 TYR A O 1
ATOM 637 N N . HIS A 1 76 ? 23.579 -2.845 -12.318 1.00 64.88 76 HIS A N 1
ATOM 638 C CA . HIS A 1 76 ? 24.928 -2.633 -11.776 1.00 64.88 76 HIS A CA 1
ATOM 639 C C . HIS A 1 76 ? 25.076 -1.349 -10.949 1.00 64.88 76 HIS A C 1
ATOM 641 O O . HIS A 1 76 ? 24.456 -0.324 -11.236 1.00 64.88 76 HIS A O 1
ATOM 647 N N . ASP A 1 77 ? 25.888 -1.432 -9.889 1.00 53.12 77 ASP A N 1
ATOM 648 C CA . ASP A 1 77 ? 26.105 -0.371 -8.896 1.00 53.12 77 ASP A CA 1
ATOM 649 C C . ASP A 1 77 ? 27.341 0.501 -9.196 1.00 53.12 77 ASP A C 1
ATOM 651 O O . ASP A 1 77 ? 27.646 1.429 -8.439 1.00 53.12 77 ASP A O 1
ATOM 655 N N . GLY A 1 78 ? 28.014 0.245 -10.326 1.00 58.91 78 GLY A N 1
ATOM 656 C CA . GLY A 1 78 ? 29.180 0.994 -10.795 1.00 58.91 78 GLY A CA 1
ATOM 657 C C . GLY A 1 78 ? 30.482 0.553 -10.126 1.00 58.91 78 GLY A C 1
ATOM 658 O O . GLY A 1 78 ? 31.363 1.381 -9.875 1.00 58.91 78 GLY A O 1
ATOM 659 N N . SER A 1 79 ? 30.599 -0.729 -9.776 1.00 59.34 79 SER A N 1
ATOM 660 C CA . SER A 1 79 ? 31.804 -1.294 -9.175 1.00 59.34 79 SER A CA 1
ATOM 661 C C . SER A 1 79 ? 32.958 -1.439 -10.184 1.00 59.34 79 SER A C 1
ATOM 663 O O . SER A 1 79 ? 32.781 -1.426 -11.398 1.00 59.34 79 SER A O 1
ATOM 665 N N . VAL A 1 80 ? 34.187 -1.617 -9.683 1.00 59.19 80 VAL A N 1
ATOM 666 C CA . VAL A 1 80 ? 35.381 -1.839 -10.532 1.00 59.19 80 VAL A CA 1
ATOM 667 C C . VAL A 1 80 ? 35.292 -3.156 -11.322 1.00 59.19 80 VAL A C 1
ATOM 669 O O . VAL A 1 80 ? 35.890 -3.280 -12.391 1.00 59.19 80 VAL A O 1
ATOM 672 N N . GLU A 1 81 ? 34.575 -4.153 -10.795 1.00 61.44 81 GLU A N 1
ATOM 673 C CA . GLU A 1 81 ? 34.321 -5.410 -11.509 1.00 61.44 81 GLU A CA 1
ATOM 674 C C . GLU A 1 81 ? 33.353 -5.189 -12.681 1.00 61.44 81 GLU A C 1
ATOM 676 O O . GLU A 1 81 ? 33.580 -5.757 -13.751 1.00 61.44 81 GLU A O 1
ATOM 681 N N . ASP A 1 82 ? 32.375 -4.290 -12.522 1.00 68.88 82 ASP A N 1
ATOM 682 C CA . ASP A 1 82 ? 31.457 -3.887 -13.594 1.00 68.88 82 ASP A CA 1
ATOM 683 C C . ASP A 1 82 ? 32.212 -3.172 -14.720 1.00 68.88 82 ASP A C 1
ATOM 685 O O . ASP A 1 82 ? 32.096 -3.567 -15.877 1.00 68.88 82 ASP A O 1
ATOM 689 N N . GLU A 1 83 ? 33.083 -2.206 -14.399 1.00 72.19 83 GLU A N 1
ATOM 690 C CA . GLU A 1 83 ? 33.884 -1.496 -15.413 1.00 72.19 83 GLU A CA 1
ATOM 691 C C . GLU A 1 83 ? 34.738 -2.461 -16.258 1.00 72.19 83 GLU A C 1
ATOM 693 O O . GLU A 1 83 ? 34.781 -2.365 -17.486 1.00 72.19 83 GLU A O 1
ATOM 698 N N . SER A 1 84 ? 35.393 -3.437 -15.616 1.00 78.69 84 SER A N 1
ATOM 699 C CA . SER A 1 84 ? 36.187 -4.445 -16.333 1.00 78.69 84 SER A CA 1
ATOM 700 C C . SER A 1 84 ? 35.323 -5.325 -17.236 1.00 78.69 84 SER A C 1
ATOM 702 O O . SER A 1 84 ? 35.791 -5.783 -18.279 1.00 78.69 84 SER A O 1
ATOM 704 N N . ARG A 1 85 ? 34.088 -5.608 -16.823 1.00 82.62 85 ARG A N 1
ATOM 705 C CA . ARG A 1 85 ? 33.155 -6.446 -17.569 1.00 82.62 85 ARG A CA 1
ATOM 706 C C . ARG A 1 85 ? 32.564 -5.713 -18.769 1.00 82.62 85 ARG A C 1
ATOM 708 O O . ARG A 1 85 ? 32.444 -6.298 -19.847 1.00 82.62 85 ARG A O 1
ATOM 715 N N . GLU A 1 86 ? 32.250 -4.435 -18.609 1.00 87.06 86 GLU A N 1
ATOM 716 C CA . GLU A 1 86 ? 31.792 -3.568 -19.692 1.00 87.06 86 GLU A CA 1
ATOM 717 C C . GLU A 1 86 ? 32.840 -3.463 -20.810 1.00 87.06 86 GLU A C 1
ATOM 719 O O . GLU A 1 86 ? 32.491 -3.562 -21.991 1.00 87.06 86 GLU A O 1
ATOM 724 N N . ASP A 1 87 ? 34.124 -3.347 -20.453 1.00 87.00 87 ASP A N 1
ATOM 725 C CA . ASP A 1 87 ? 35.237 -3.355 -21.410 1.00 87.00 87 ASP A CA 1
ATOM 726 C C . ASP A 1 87 ? 35.309 -4.682 -22.196 1.00 87.00 87 ASP A C 1
ATOM 728 O O . ASP A 1 87 ? 35.447 -4.670 -23.424 1.00 87.00 87 ASP A O 1
ATOM 732 N N . GLU A 1 88 ? 35.150 -5.832 -21.524 1.00 91.06 88 GLU A N 1
ATOM 733 C CA . GLU A 1 88 ? 35.108 -7.153 -22.178 1.00 91.06 88 GLU A CA 1
ATOM 734 C C . GLU A 1 88 ? 33.952 -7.262 -23.181 1.00 91.06 88 GLU A C 1
ATOM 736 O O . GLU A 1 88 ? 34.140 -7.730 -24.311 1.00 91.06 88 GLU A O 1
ATOM 741 N N . LEU A 1 89 ? 32.752 -6.821 -22.786 1.00 92.62 89 LEU A N 1
ATOM 742 C CA . LEU A 1 89 ? 31.572 -6.821 -23.650 1.00 92.62 89 LEU A CA 1
ATOM 743 C C . LEU A 1 89 ? 31.774 -5.895 -24.852 1.00 92.62 89 LEU A C 1
ATOM 745 O O . LEU A 1 89 ? 31.475 -6.276 -25.988 1.00 92.62 89 LEU A O 1
ATOM 749 N N . TYR A 1 90 ? 32.317 -4.698 -24.631 1.00 94.56 90 TYR A N 1
ATOM 750 C CA . TYR A 1 90 ? 32.593 -3.744 -25.698 1.00 94.56 90 TYR A CA 1
ATOM 751 C C . TYR A 1 90 ? 33.588 -4.308 -26.721 1.00 94.56 90 TYR A C 1
ATOM 753 O O . TYR A 1 90 ? 33.334 -4.252 -27.930 1.00 94.56 90 TYR A O 1
ATOM 761 N N . ASP A 1 91 ? 34.689 -4.906 -26.262 1.00 95.62 91 ASP A N 1
ATOM 762 C CA . ASP A 1 91 ? 35.686 -5.532 -27.134 1.00 95.62 91 ASP A CA 1
ATOM 763 C C . ASP A 1 91 ? 35.121 -6.746 -27.886 1.00 95.62 91 ASP A C 1
ATOM 765 O O . ASP A 1 91 ? 35.392 -6.917 -29.083 1.00 95.62 91 ASP A O 1
ATOM 769 N N . PHE A 1 92 ? 34.272 -7.551 -27.239 1.00 95.62 92 PHE A N 1
ATOM 770 C CA . PHE A 1 92 ? 33.550 -8.641 -27.893 1.00 95.62 92 PHE A CA 1
ATOM 771 C C . PHE A 1 92 ? 32.700 -8.124 -29.062 1.00 95.62 92 PHE A C 1
ATOM 773 O O . PHE A 1 92 ? 32.881 -8.571 -30.201 1.00 95.62 92 PHE A O 1
ATOM 780 N N . TYR A 1 93 ? 31.834 -7.135 -28.831 1.00 97.56 93 TYR A N 1
ATOM 781 C CA . TYR A 1 93 ? 30.968 -6.589 -29.882 1.00 97.56 93 TYR A CA 1
ATOM 782 C C . TYR A 1 93 ? 31.730 -5.816 -30.955 1.00 97.56 93 TYR A C 1
ATOM 784 O O . TYR A 1 93 ? 31.341 -5.836 -32.126 1.00 97.56 93 TYR A O 1
ATOM 792 N N . ARG A 1 94 ? 32.865 -5.207 -30.602 1.00 97.25 94 ARG A N 1
ATOM 793 C CA . ARG A 1 94 ? 33.794 -4.645 -31.579 1.00 97.25 94 ARG A CA 1
ATOM 794 C C . ARG A 1 94 ? 34.334 -5.716 -32.511 1.00 97.25 94 ARG A C 1
ATOM 796 O O . ARG A 1 94 ? 34.248 -5.538 -33.726 1.00 97.25 94 ARG A O 1
ATOM 803 N N . SER A 1 95 ? 34.826 -6.827 -31.968 1.00 96.56 95 SER A N 1
ATOM 804 C CA . SER A 1 95 ? 35.314 -7.938 -32.787 1.00 96.56 95 SER A CA 1
ATOM 805 C C . SER A 1 95 ? 34.216 -8.499 -33.699 1.00 96.56 95 SER A C 1
ATOM 807 O O . SER A 1 95 ? 34.472 -8.761 -34.873 1.00 96.56 95 SER A O 1
ATOM 809 N N . LEU A 1 96 ? 32.976 -8.581 -33.199 1.00 95.69 96 LEU A N 1
ATOM 810 C CA . LEU A 1 96 ? 31.808 -9.035 -33.954 1.00 95.69 96 LEU A CA 1
ATOM 811 C C . LEU A 1 96 ? 31.462 -8.075 -35.107 1.00 95.69 96 LEU A C 1
ATOM 813 O O . LEU A 1 96 ? 31.193 -8.520 -36.224 1.00 95.69 96 LEU A O 1
ATOM 817 N N . SER A 1 97 ? 31.556 -6.762 -34.868 1.00 95.88 97 SER A N 1
ATOM 818 C CA . SER A 1 97 ? 31.305 -5.710 -35.867 1.00 95.88 97 SER A CA 1
ATOM 819 C C . SER A 1 97 ? 32.320 -5.688 -37.020 1.00 95.88 97 SER A C 1
ATOM 821 O O . SER A 1 97 ? 32.026 -5.191 -38.105 1.00 95.88 97 SER A O 1
ATOM 823 N N . GLU A 1 98 ? 33.521 -6.227 -36.793 1.00 95.06 98 GLU A N 1
ATOM 824 C CA . GLU A 1 98 ? 34.614 -6.293 -37.772 1.00 95.06 98 GLU A CA 1
ATOM 825 C C . GLU A 1 98 ? 34.616 -7.618 -38.565 1.00 95.06 98 GLU A C 1
ATOM 827 O O . GLU A 1 98 ? 35.485 -7.842 -39.414 1.00 95.06 98 GLU A O 1
ATOM 832 N N . THR A 1 99 ? 33.645 -8.503 -38.315 1.00 94.94 99 THR A N 1
ATOM 833 C CA . THR A 1 99 ? 33.506 -9.763 -39.052 1.00 94.94 99 THR A CA 1
ATOM 834 C C . THR A 1 99 ? 33.079 -9.541 -40.507 1.00 94.94 99 THR A C 1
ATOM 836 O O . THR A 1 99 ? 32.513 -8.518 -40.886 1.00 94.94 99 THR A O 1
ATOM 839 N N . SER A 1 100 ? 33.359 -10.532 -41.357 1.00 92.31 100 SER A N 1
ATOM 840 C CA . SER A 1 100 ? 32.929 -10.544 -42.761 1.00 92.31 100 SER A CA 1
ATOM 841 C C . SER A 1 100 ? 31.469 -10.956 -42.966 1.00 92.31 100 SER A C 1
ATOM 843 O O . SER A 1 100 ? 30.985 -10.889 -44.094 1.00 92.31 100 SER A O 1
ATOM 845 N N . ASP A 1 101 ? 30.806 -11.475 -41.930 1.00 95.44 101 ASP A N 1
ATOM 846 C CA . ASP A 1 101 ? 29.394 -11.848 -41.988 1.00 95.44 101 ASP A CA 1
ATOM 847 C C . ASP A 1 101 ? 28.559 -10.597 -41.722 1.00 95.44 101 ASP A C 1
ATOM 849 O O . ASP A 1 101 ? 28.569 -10.068 -40.614 1.00 95.44 101 ASP A O 1
ATOM 853 N N . ASP A 1 102 ? 27.847 -10.119 -42.742 1.00 93.75 102 ASP A N 1
ATOM 854 C CA . ASP A 1 102 ? 27.065 -8.885 -42.650 1.00 93.75 102 ASP A CA 1
ATOM 855 C C . ASP A 1 102 ? 26.006 -8.939 -41.534 1.00 93.75 102 ASP A C 1
ATOM 857 O O . ASP A 1 102 ? 25.752 -7.920 -40.899 1.00 93.75 102 ASP A O 1
ATOM 861 N N . SER A 1 103 ? 25.425 -10.112 -41.251 1.00 94.50 103 SER A N 1
ATOM 862 C CA . SER A 1 103 ? 24.425 -10.254 -40.189 1.00 94.50 103 SER A CA 1
ATOM 863 C C . SER A 1 103 ? 25.054 -10.120 -38.807 1.00 94.50 103 SER A C 1
ATOM 865 O O . SER A 1 103 ? 24.486 -9.465 -37.939 1.00 94.50 103 SER A O 1
ATOM 867 N N . LEU A 1 104 ? 26.217 -10.738 -38.586 1.00 96.12 104 LEU A N 1
ATOM 868 C CA . LEU A 1 104 ? 26.925 -10.635 -37.306 1.00 96.12 104 LEU A CA 1
ATOM 869 C C . LEU A 1 104 ? 27.547 -9.250 -37.125 1.00 96.12 104 LEU A C 1
ATOM 871 O O . LEU A 1 104 ? 27.488 -8.691 -36.031 1.00 96.12 104 LEU A O 1
ATOM 875 N N . ALA A 1 105 ? 28.074 -8.661 -38.199 1.00 96.88 105 ALA A N 1
ATOM 876 C CA . ALA A 1 105 ? 28.584 -7.299 -38.181 1.00 96.88 105 ALA A CA 1
ATOM 877 C C . ALA A 1 105 ? 27.491 -6.291 -37.787 1.00 96.88 105 ALA A C 1
ATOM 879 O O . ALA A 1 105 ? 27.737 -5.404 -36.968 1.00 96.88 105 ALA A O 1
ATOM 880 N N . ASP A 1 106 ? 26.272 -6.467 -38.306 1.00 97.56 106 ASP A N 1
ATOM 881 C CA . ASP A 1 106 ? 25.104 -5.661 -37.943 1.00 97.56 106 ASP A CA 1
ATOM 882 C C . ASP A 1 106 ? 24.730 -5.797 -36.459 1.00 97.56 106 ASP A C 1
ATOM 884 O O . ASP A 1 106 ? 24.486 -4.780 -35.808 1.00 97.56 106 ASP A O 1
ATOM 888 N N . ILE A 1 107 ? 24.756 -7.014 -35.899 1.00 97.56 107 ILE A N 1
ATOM 889 C CA . ILE A 1 107 ? 24.572 -7.244 -34.452 1.00 97.56 107 ILE A CA 1
ATOM 890 C C . ILE A 1 107 ? 25.668 -6.526 -33.657 1.00 97.56 107 ILE A C 1
ATOM 892 O O . ILE A 1 107 ? 25.369 -5.815 -32.702 1.00 97.56 107 ILE A O 1
ATOM 896 N N . GLY A 1 108 ? 26.932 -6.652 -34.074 1.00 97.44 108 GLY A N 1
ATOM 897 C CA . GLY A 1 108 ? 28.061 -5.982 -33.429 1.00 97.44 108 GLY A CA 1
ATOM 898 C C . GLY A 1 108 ? 27.901 -4.460 -33.398 1.00 97.44 108 GLY A C 1
ATOM 899 O O . GLY A 1 108 ? 28.013 -3.850 -32.337 1.00 97.44 108 GLY A O 1
ATOM 900 N N . TYR A 1 109 ? 27.576 -3.834 -34.534 1.00 98.19 109 TYR A N 1
ATOM 901 C CA . TYR A 1 109 ? 27.329 -2.388 -34.592 1.00 98.19 109 TYR A CA 1
ATOM 902 C C . TYR A 1 109 ? 26.109 -1.958 -33.777 1.00 98.19 109 TYR A C 1
ATOM 904 O O . TYR A 1 109 ? 26.162 -0.915 -33.124 1.00 98.19 109 TYR A O 1
ATOM 912 N N . TYR A 1 110 ? 25.034 -2.749 -33.788 1.00 97.81 110 TYR A N 1
ATOM 913 C CA . TYR A 1 110 ? 23.861 -2.492 -32.960 1.00 97.81 110 TYR A CA 1
ATOM 914 C C . TYR A 1 110 ? 24.218 -2.497 -31.466 1.00 97.81 110 TYR A C 1
ATOM 916 O O . TYR A 1 110 ? 23.953 -1.521 -30.766 1.00 97.81 110 TYR A O 1
ATOM 924 N N . CYS A 1 111 ? 24.884 -3.551 -30.993 1.00 97.75 111 CYS A N 1
ATOM 925 C CA . CYS A 1 111 ? 25.264 -3.718 -29.594 1.00 97.75 111 CYS A CA 1
ATOM 926 C C . CYS A 1 111 ? 26.268 -2.663 -29.121 1.00 97.75 111 CYS A C 1
ATOM 928 O O . CYS A 1 111 ? 26.114 -2.125 -28.029 1.00 97.75 111 CYS A O 1
ATOM 930 N N . LEU A 1 112 ? 27.246 -2.294 -29.954 1.00 97.81 112 LEU A N 1
ATOM 931 C CA . LEU A 1 112 ? 28.125 -1.158 -29.665 1.00 97.81 112 LEU A CA 1
ATOM 932 C C . LEU A 1 112 ? 27.342 0.152 -29.551 1.00 97.81 112 LEU A C 1
ATOM 934 O O . LEU A 1 112 ? 27.666 0.985 -28.707 1.00 97.81 112 LEU A O 1
ATOM 938 N N . GLY A 1 113 ? 26.338 0.353 -30.407 1.00 96.69 113 GLY A N 1
ATOM 939 C CA . GLY A 1 113 ? 25.427 1.488 -30.303 1.00 96.69 113 GLY A CA 1
ATOM 940 C C . GLY A 1 113 ? 24.723 1.504 -28.951 1.00 96.69 113 GLY A C 1
ATOM 941 O O . GLY A 1 113 ? 24.823 2.493 -28.233 1.00 96.69 113 GLY A O 1
ATOM 942 N N . LEU A 1 114 ? 24.118 0.378 -28.574 1.00 94.81 114 LEU A N 1
ATOM 943 C CA . LEU A 1 114 ? 23.395 0.219 -27.315 1.00 94.81 114 LEU A CA 1
ATOM 944 C C . LEU A 1 114 ? 24.282 0.474 -26.081 1.00 94.81 114 LEU A C 1
ATOM 946 O O . LEU A 1 114 ? 23.871 1.212 -25.192 1.00 94.81 114 LEU A O 1
ATOM 950 N N . ILE A 1 115 ? 25.517 -0.048 -26.052 1.00 95.12 115 ILE A N 1
ATOM 951 C CA . ILE A 1 115 ? 26.484 0.229 -24.971 1.00 95.12 115 ILE A CA 1
ATOM 952 C C . ILE A 1 115 ? 26.795 1.729 -24.879 1.00 95.12 115 ILE A C 1
ATOM 954 O O . ILE A 1 115 ? 26.792 2.305 -23.795 1.00 95.12 115 ILE A O 1
ATOM 958 N N . ASN A 1 116 ? 27.027 2.399 -26.015 1.00 94.75 116 ASN A N 1
ATOM 959 C CA . ASN A 1 116 ? 27.248 3.848 -26.008 1.00 94.75 116 ASN A CA 1
ATOM 960 C C . ASN A 1 116 ? 26.008 4.625 -25.534 1.00 94.75 116 ASN A C 1
ATOM 962 O O . ASN A 1 116 ? 26.170 5.673 -24.912 1.00 94.75 116 ASN A O 1
ATOM 966 N N . GLY A 1 117 ? 24.803 4.113 -25.797 1.00 91.31 117 GLY A N 1
ATOM 967 C CA . GLY A 1 117 ? 23.557 4.648 -25.249 1.00 91.31 117 GLY A CA 1
ATOM 968 C C . GLY A 1 117 ? 23.526 4.575 -23.720 1.00 91.31 117 GLY A C 1
ATOM 969 O O . GLY A 1 117 ? 23.292 5.595 -23.075 1.00 91.31 117 GLY A O 1
ATOM 970 N N . PHE A 1 118 ? 23.855 3.416 -23.137 1.00 90.62 118 PHE A N 1
ATOM 971 C CA . PHE A 1 118 ? 23.960 3.246 -21.678 1.00 90.62 118 PHE A CA 1
ATOM 972 C C . PHE A 1 118 ? 25.045 4.125 -21.044 1.00 90.62 118 PHE A C 1
ATOM 974 O O . PHE A 1 118 ? 24.848 4.656 -19.957 1.00 90.62 118 PHE A O 1
ATOM 981 N N . TRP A 1 119 ? 26.154 4.363 -21.746 1.00 91.06 119 TRP A N 1
ATOM 982 C CA . TRP A 1 119 ? 27.191 5.313 -21.326 1.00 91.06 119 TRP A CA 1
ATOM 983 C C . TRP A 1 119 ? 26.834 6.791 -21.545 1.00 91.06 119 TRP A C 1
ATOM 985 O O . TRP A 1 119 ? 27.713 7.648 -21.427 1.00 91.06 119 TRP A O 1
ATOM 995 N N . GLU A 1 120 ? 25.589 7.103 -21.914 1.00 91.06 120 GLU A N 1
ATOM 996 C CA . GLU A 1 120 ? 25.105 8.461 -22.183 1.00 91.06 120 GLU A CA 1
ATOM 997 C C . GLU A 1 120 ? 25.931 9.200 -23.261 1.00 91.06 120 GLU A C 1
ATOM 999 O O . GLU A 1 120 ? 26.155 10.414 -23.207 1.00 91.06 120 GLU A O 1
ATOM 1004 N N . LYS A 1 121 ? 26.387 8.466 -24.287 1.00 94.75 121 LYS A N 1
ATOM 1005 C CA . LYS A 1 121 ? 27.157 8.973 -25.438 1.00 94.75 121 LYS A CA 1
ATOM 1006 C C . LYS A 1 121 ? 26.317 8.906 -26.723 1.00 94.75 121 LYS A C 1
ATOM 1008 O O . LYS A 1 121 ? 26.608 8.115 -27.626 1.00 94.75 121 LYS A O 1
ATOM 1013 N N . PRO A 1 122 ? 25.282 9.756 -26.871 1.00 92.94 122 PRO A N 1
ATOM 1014 C CA . PRO A 1 122 ? 24.287 9.605 -27.936 1.00 92.94 122 PRO A CA 1
ATOM 1015 C C . PRO A 1 122 ? 24.838 9.877 -29.347 1.00 92.94 122 PRO A C 1
ATOM 1017 O O . PRO A 1 122 ? 24.275 9.432 -30.348 1.00 92.94 122 PRO A O 1
ATOM 1020 N N . LYS A 1 123 ? 25.961 10.601 -29.472 1.00 95.69 123 LYS A N 1
ATOM 1021 C CA . LYS A 1 123 ? 26.616 10.815 -30.775 1.00 95.69 123 LYS A CA 1
ATOM 1022 C C . LYS A 1 123 ? 27.338 9.558 -31.241 1.00 95.69 123 LYS A C 1
ATOM 1024 O O . LYS A 1 123 ? 27.276 9.223 -32.421 1.00 95.69 123 LYS A O 1
ATOM 1029 N N . GLU A 1 124 ? 28.046 8.904 -30.334 1.00 96.44 124 GLU A N 1
ATOM 1030 C CA . GLU A 1 124 ? 28.767 7.660 -30.557 1.00 96.44 124 GLU A CA 1
ATOM 1031 C C . GLU A 1 124 ? 27.782 6.514 -30.800 1.00 96.44 124 GLU A C 1
ATOM 1033 O O . GLU A 1 124 ? 27.960 5.767 -31.761 1.00 96.44 124 GLU A O 1
ATOM 1038 N N . GLU A 1 125 ? 26.697 6.447 -30.022 1.00 96.38 125 GLU A N 1
ATOM 1039 C CA . GLU A 1 125 ? 25.565 5.548 -30.260 1.00 96.38 125 GLU A CA 1
ATOM 1040 C C . GLU A 1 125 ? 25.061 5.684 -31.701 1.00 96.38 125 GLU A C 1
ATOM 1042 O O . GLU A 1 125 ? 25.121 4.728 -32.479 1.00 96.38 125 GLU A O 1
ATOM 1047 N N . LEU A 1 126 ? 24.661 6.896 -32.105 1.00 95.94 126 LEU A N 1
ATOM 1048 C CA . LEU A 1 126 ? 24.140 7.142 -33.448 1.00 95.94 126 LEU A CA 1
ATOM 1049 C C . LEU A 1 126 ? 25.167 6.795 -34.537 1.00 95.94 126 LEU A C 1
ATOM 1051 O O . LEU A 1 126 ? 24.805 6.259 -35.587 1.00 95.94 126 LEU A O 1
ATOM 1055 N N . GLN A 1 127 ? 26.456 7.059 -34.298 1.00 96.56 127 GLN A N 1
ATOM 1056 C CA . GLN A 1 127 ? 27.522 6.677 -35.223 1.00 96.56 127 GLN A CA 1
ATOM 1057 C C . GLN A 1 127 ? 27.599 5.163 -35.423 1.00 96.56 127 GLN A C 1
ATOM 1059 O O . GLN A 1 127 ? 27.767 4.735 -36.565 1.00 96.56 127 GLN A O 1
ATOM 1064 N N . GLN A 1 128 ? 27.471 4.353 -34.370 1.00 97.75 128 GLN A N 1
ATOM 1065 C CA . GLN A 1 128 ? 27.488 2.893 -34.508 1.00 97.75 128 GLN A CA 1
ATOM 1066 C C . GLN A 1 128 ? 26.193 2.372 -35.135 1.00 97.75 128 GLN A C 1
ATOM 1068 O O . GLN A 1 128 ? 26.257 1.662 -36.138 1.00 97.75 128 GLN A O 1
ATOM 1073 N N . LEU A 1 129 ? 25.025 2.815 -34.656 1.00 97.00 129 LEU A N 1
ATOM 1074 C CA . LEU A 1 129 ? 23.723 2.410 -35.205 1.00 97.00 129 LEU A CA 1
ATOM 1075 C C . LEU A 1 129 ? 23.585 2.766 -36.697 1.00 97.00 129 LEU A C 1
ATOM 1077 O O . LEU A 1 129 ? 22.984 2.031 -37.485 1.00 97.00 129 LEU A O 1
ATOM 1081 N N . SER A 1 130 ? 24.197 3.871 -37.139 1.00 95.19 130 SER A N 1
ATOM 1082 C CA . SER A 1 130 ? 24.196 4.261 -38.553 1.00 95.19 130 SER A CA 1
ATOM 1083 C C . SER A 1 130 ? 24.944 3.282 -39.470 1.00 95.19 130 SER A C 1
ATOM 1085 O O . SER A 1 130 ? 24.637 3.239 -40.664 1.00 95.19 130 SER A O 1
ATOM 1087 N N . LYS A 1 131 ? 25.874 2.476 -38.936 1.00 96.56 131 LYS A N 1
ATOM 1088 C CA . LYS A 1 131 ? 26.660 1.487 -39.695 1.00 96.56 131 LYS A CA 1
ATOM 1089 C C . LYS A 1 131 ? 25.924 0.168 -39.924 1.00 96.56 131 LYS A C 1
ATOM 1091 O O . LYS A 1 131 ? 26.319 -0.562 -40.828 1.00 96.56 131 LYS A O 1
ATOM 1096 N N . VAL A 1 132 ? 24.858 -0.101 -39.167 1.00 96.88 132 VAL A N 1
ATOM 1097 C CA . VAL A 1 132 ? 24.000 -1.280 -39.353 1.00 96.88 132 VAL A CA 1
ATOM 1098 C C . VAL A 1 132 ? 23.378 -1.238 -40.754 1.00 96.88 132 VAL A C 1
ATOM 1100 O O . VAL A 1 132 ? 22.690 -0.276 -41.111 1.00 96.88 132 VAL A O 1
ATOM 1103 N N . LYS A 1 133 ? 23.646 -2.254 -41.575 1.00 95.12 133 LYS A N 1
ATOM 1104 C CA . LYS A 1 133 ? 23.183 -2.362 -42.965 1.00 95.12 133 LYS A CA 1
ATOM 1105 C C . LYS A 1 133 ? 21.728 -2.809 -43.032 1.00 95.12 133 LYS A C 1
ATOM 1107 O O . LYS A 1 133 ? 20.952 -2.224 -43.791 1.00 95.12 133 LYS A O 1
ATOM 1112 N N . ASN A 1 134 ? 21.354 -3.817 -42.247 1.00 93.88 134 ASN A N 1
ATOM 1113 C CA . ASN A 1 134 ? 19.986 -4.297 -42.128 1.00 93.88 134 ASN A CA 1
ATOM 1114 C C . ASN A 1 134 ? 19.125 -3.285 -41.357 1.00 93.88 134 ASN A C 1
ATOM 1116 O O . ASN A 1 134 ? 19.123 -3.248 -40.129 1.00 93.88 134 ASN A O 1
ATOM 1120 N N . ARG A 1 135 ? 18.366 -2.462 -42.086 1.00 91.75 135 ARG A N 1
ATOM 1121 C CA . ARG A 1 135 ? 17.476 -1.447 -41.494 1.00 91.75 135 ARG A CA 1
ATOM 1122 C C . ARG A 1 135 ? 16.209 -2.020 -40.852 1.00 91.75 135 ARG A C 1
ATOM 1124 O O . ARG A 1 135 ? 15.549 -1.305 -40.105 1.00 91.75 135 ARG A O 1
ATOM 1131 N N . ASP A 1 136 ? 15.931 -3.298 -41.090 1.00 90.31 136 ASP A N 1
ATOM 1132 C CA . ASP A 1 136 ? 14.824 -4.035 -40.479 1.00 90.31 136 ASP A CA 1
ATOM 1133 C C . ASP A 1 136 ? 15.292 -4.884 -39.282 1.00 90.31 136 ASP A C 1
ATOM 1135 O O . ASP A 1 136 ? 14.534 -5.711 -38.774 1.00 90.31 136 ASP A O 1
ATOM 1139 N N . LEU A 1 137 ? 16.545 -4.717 -38.827 1.00 92.50 137 LEU A N 1
ATOM 1140 C CA . LEU A 1 137 ? 17.040 -5.389 -37.627 1.00 92.50 137 LEU A CA 1
ATOM 1141 C C . LEU A 1 137 ? 16.150 -5.017 -36.434 1.00 92.50 137 LEU A C 1
ATOM 1143 O O . LEU A 1 137 ? 15.945 -3.837 -36.140 1.00 92.50 137 LEU A O 1
ATOM 1147 N N . LYS A 1 138 ? 15.633 -6.037 -35.746 1.00 90.44 138 LYS A N 1
ATOM 1148 C CA . LYS A 1 138 ? 14.817 -5.877 -34.538 1.00 90.44 138 LYS A CA 1
ATOM 1149 C C . LYS A 1 138 ? 15.557 -4.974 -33.541 1.00 90.44 138 LYS A C 1
ATOM 1151 O O . LYS A 1 138 ? 16.769 -5.120 -33.403 1.00 90.44 138 LYS A O 1
ATOM 1156 N N . TYR A 1 139 ? 14.847 -4.052 -32.887 1.00 94.06 139 TYR A N 1
ATOM 1157 C CA . TYR A 1 139 ? 15.368 -3.050 -31.940 1.00 94.06 139 TYR A CA 1
ATOM 1158 C C . TYR A 1 139 ? 16.067 -1.827 -32.552 1.00 94.06 139 TYR A C 1
ATOM 1160 O O . TYR A 1 139 ? 16.214 -0.817 -31.861 1.00 94.06 139 TYR A O 1
ATOM 1168 N N . LEU A 1 140 ? 16.488 -1.862 -33.822 1.00 95.31 140 LEU A N 1
ATOM 1169 C CA . LEU A 1 140 ? 17.309 -0.792 -34.395 1.00 95.31 140 LEU A CA 1
ATOM 1170 C C . LEU A 1 140 ? 16.589 0.560 -34.420 1.00 95.31 140 LEU A C 1
ATOM 1172 O O . LEU A 1 140 ? 17.178 1.561 -34.010 1.00 95.31 140 LEU A O 1
ATOM 1176 N N . ASN A 1 141 ? 15.341 0.622 -34.904 1.00 96.44 141 ASN A N 1
ATOM 1177 C CA . ASN A 1 141 ? 14.652 1.912 -35.000 1.00 96.44 141 ASN A CA 1
ATOM 1178 C C . ASN A 1 141 ? 14.228 2.419 -33.617 1.00 96.44 141 ASN A C 1
ATOM 1180 O O . ASN A 1 141 ? 14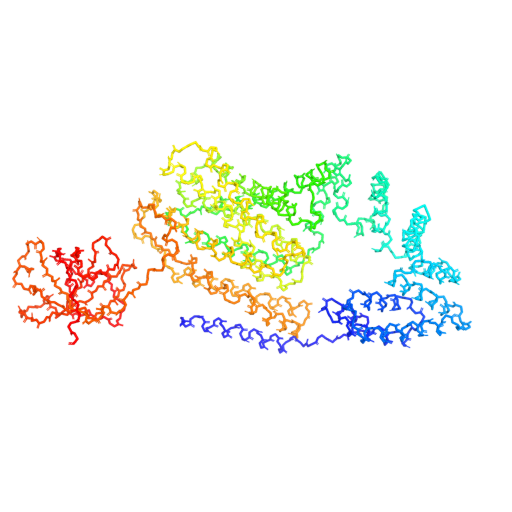.201 3.630 -33.413 1.00 96.44 141 ASN A O 1
ATOM 1184 N N . ASN A 1 142 ? 13.997 1.526 -32.647 1.00 94.69 142 ASN A N 1
ATOM 1185 C CA . ASN A 1 142 ? 13.832 1.920 -31.247 1.00 94.69 142 ASN A CA 1
ATOM 1186 C C . ASN A 1 142 ? 15.083 2.645 -30.729 1.00 94.69 142 ASN A C 1
ATOM 1188 O O . ASN A 1 142 ? 14.986 3.799 -30.320 1.00 94.69 142 ASN A O 1
ATOM 1192 N N . SER A 1 143 ? 16.261 2.018 -30.833 1.00 95.06 143 SER A N 1
ATOM 1193 C CA . SER A 1 143 ? 17.524 2.615 -30.373 1.00 95.06 143 SER A CA 1
ATOM 1194 C C . SER A 1 143 ? 17.871 3.901 -31.129 1.00 95.06 143 SER A C 1
ATOM 1196 O O . SER A 1 143 ? 18.270 4.883 -30.516 1.00 95.06 143 SER A O 1
ATOM 1198 N N . LEU A 1 144 ? 17.635 3.969 -32.446 1.00 96.38 144 LEU A N 1
ATOM 1199 C CA . LEU A 1 144 ? 17.781 5.222 -33.200 1.00 96.38 144 LEU A CA 1
ATOM 1200 C C . LEU A 1 144 ? 16.837 6.312 -32.679 1.00 96.38 144 LEU A C 1
ATOM 1202 O O . LEU A 1 144 ? 17.252 7.459 -32.526 1.00 96.38 144 LEU A O 1
ATOM 1206 N N . GLY A 1 145 ? 15.580 5.961 -32.400 1.00 95.19 145 GLY A N 1
ATOM 1207 C CA . GLY A 1 145 ? 14.597 6.862 -31.811 1.00 95.19 145 GLY A CA 1
ATOM 1208 C C . GLY A 1 145 ? 15.074 7.445 -30.482 1.00 95.19 145 GLY A C 1
ATOM 1209 O O . GLY A 1 145 ? 15.067 8.665 -30.319 1.00 95.19 145 GLY A O 1
ATOM 1210 N N . VAL A 1 146 ? 15.559 6.589 -29.580 1.00 93.06 146 VAL A N 1
ATOM 1211 C CA . VAL A 1 146 ? 16.120 6.980 -28.276 1.00 93.06 146 VAL A CA 1
ATOM 1212 C C . VAL A 1 146 ? 17.373 7.848 -28.438 1.00 93.06 146 VAL A C 1
ATOM 1214 O O . VAL A 1 146 ? 17.442 8.923 -27.847 1.00 93.06 146 VAL A O 1
ATOM 1217 N N . ALA A 1 147 ? 18.309 7.476 -29.313 1.00 94.94 147 ALA A N 1
ATOM 1218 C CA . ALA A 1 147 ? 19.500 8.278 -29.599 1.00 94.94 147 ALA A CA 1
ATOM 1219 C C . ALA A 1 147 ? 19.138 9.696 -30.084 1.00 94.94 147 ALA A C 1
ATOM 1221 O O . ALA A 1 147 ? 19.733 10.689 -29.658 1.00 94.94 147 ALA A O 1
ATOM 1222 N N . PHE A 1 148 ? 18.134 9.820 -30.961 1.00 96.69 148 PHE A N 1
ATOM 1223 C CA . PHE A 1 148 ? 17.647 11.121 -31.424 1.00 96.69 148 PHE A CA 1
ATOM 1224 C C . PHE A 1 148 ? 16.912 11.909 -30.337 1.00 96.69 148 PHE A C 1
ATOM 1226 O O . PHE A 1 148 ? 17.042 13.136 -30.324 1.00 96.69 148 PHE A O 1
ATOM 1233 N N . LEU A 1 149 ? 16.190 11.246 -29.424 1.00 93.19 149 LEU A N 1
ATOM 1234 C CA . LEU A 1 149 ? 15.612 11.894 -28.240 1.00 93.19 149 LEU A CA 1
ATOM 1235 C C . LEU A 1 149 ? 16.711 12.516 -27.377 1.00 93.19 149 LEU A C 1
ATOM 1237 O O . LEU A 1 149 ? 16.624 13.699 -27.052 1.00 93.19 149 LEU A O 1
ATOM 1241 N N . SER A 1 150 ? 17.771 11.761 -27.088 1.00 91.31 150 SER A N 1
ATOM 1242 C CA . SER A 1 150 ? 18.927 12.218 -26.305 1.00 91.31 150 SER A CA 1
ATOM 1243 C C . SER A 1 150 ? 19.695 13.371 -26.967 1.00 91.31 150 SER A C 1
ATOM 1245 O O . SER A 1 150 ? 20.381 14.136 -26.294 1.00 91.31 150 SER A O 1
ATOM 1247 N N . LEU A 1 151 ? 19.574 13.527 -28.290 1.00 94.06 151 LEU A N 1
ATOM 1248 C CA . LEU A 1 151 ? 20.129 14.648 -29.061 1.00 94.06 151 LEU A CA 1
ATOM 1249 C C . LEU A 1 151 ? 19.137 15.808 -29.267 1.00 94.06 151 LEU A C 1
ATOM 1251 O O . LEU A 1 151 ? 19.430 16.712 -30.051 1.00 94.06 151 LEU A O 1
ATOM 1255 N N . GLU A 1 152 ? 17.966 15.774 -28.625 1.00 92.75 152 GLU A N 1
ATOM 1256 C CA . GLU A 1 152 ? 16.867 16.742 -28.786 1.00 92.75 152 GLU A CA 1
ATOM 1257 C C . GLU A 1 152 ? 16.348 16.871 -30.239 1.00 92.75 152 GLU A C 1
ATOM 1259 O O . GLU A 1 152 ? 15.706 17.854 -30.617 1.00 92.75 152 GLU A O 1
ATOM 1264 N N . SER A 1 153 ? 16.578 15.862 -31.087 1.00 95.06 153 SER A N 1
ATOM 1265 C CA . SER A 1 153 ? 16.070 15.807 -32.465 1.00 95.06 153 SER A CA 1
ATOM 1266 C C . SER A 1 153 ? 14.690 15.149 -32.503 1.00 95.06 153 SER A C 1
ATOM 1268 O O . SER A 1 153 ? 14.516 14.024 -32.974 1.00 95.06 153 SER A O 1
ATOM 1270 N N . LEU A 1 154 ? 13.694 15.871 -31.990 1.00 94.38 154 LEU A N 1
ATOM 1271 C CA . LEU A 1 154 ? 12.364 15.330 -31.684 1.00 94.38 154 LEU A CA 1
ATOM 1272 C C . LEU A 1 154 ? 11.612 14.783 -32.911 1.00 94.38 154 LEU A C 1
ATOM 1274 O O . LEU A 1 154 ? 10.977 13.737 -32.815 1.00 94.38 154 LEU A O 1
ATOM 1278 N N . ASP A 1 155 ? 11.718 15.433 -34.075 1.00 94.94 155 ASP A N 1
ATOM 1279 C CA . ASP A 1 155 ? 11.062 14.956 -35.305 1.00 94.94 155 ASP A CA 1
ATOM 1280 C C . ASP A 1 155 ? 11.667 13.631 -35.802 1.00 94.94 155 ASP A C 1
ATOM 1282 O O . ASP A 1 155 ? 10.946 12.727 -36.229 1.00 94.94 155 ASP A O 1
ATOM 1286 N N . SER A 1 156 ? 12.997 13.496 -35.721 1.00 95.75 156 SER A N 1
ATOM 1287 C CA . SER A 1 156 ? 13.703 12.263 -36.094 1.00 95.75 156 SER A CA 1
ATOM 1288 C C . SER A 1 156 ? 13.361 11.139 -35.121 1.00 95.75 156 SER A C 1
ATOM 1290 O O . SER A 1 156 ? 13.069 10.024 -35.548 1.00 95.75 156 SER A O 1
ATOM 1292 N N . ALA A 1 157 ? 13.345 11.445 -33.823 1.00 96.25 157 ALA A N 1
ATOM 1293 C CA . ALA A 1 157 ? 12.933 10.509 -32.788 1.00 96.25 157 ALA A CA 1
ATOM 1294 C C . ALA A 1 157 ? 11.519 9.971 -33.037 1.00 96.25 157 ALA A C 1
ATOM 1296 O O . ALA A 1 157 ? 11.323 8.757 -33.091 1.00 96.25 157 ALA A O 1
ATOM 1297 N N . GLU A 1 158 ? 10.544 10.862 -33.260 1.00 95.56 158 GLU A N 1
ATOM 1298 C CA . GLU A 1 158 ? 9.160 10.468 -33.539 1.00 95.56 158 GLU A CA 1
ATOM 1299 C C . GLU A 1 158 ? 9.077 9.557 -34.774 1.00 95.56 158 GLU A C 1
ATOM 1301 O O . GLU A 1 158 ? 8.376 8.544 -34.753 1.00 95.56 158 GLU A O 1
ATOM 1306 N N . TYR A 1 159 ? 9.817 9.889 -35.837 1.00 96.12 159 TYR A N 1
ATOM 1307 C CA . TYR A 1 159 ? 9.859 9.100 -37.066 1.00 96.12 159 TYR A CA 1
ATOM 1308 C C . TYR A 1 159 ? 10.342 7.663 -36.824 1.00 96.12 159 TYR A C 1
ATOM 1310 O O . TYR A 1 159 ? 9.645 6.721 -37.204 1.00 96.12 159 TYR A O 1
ATOM 1318 N N . TYR A 1 160 ? 11.501 7.480 -36.181 1.00 96.25 160 TYR A N 1
ATOM 1319 C CA . TYR A 1 160 ? 12.072 6.145 -35.972 1.00 96.25 160 TYR A CA 1
ATOM 1320 C C . TYR A 1 160 ? 11.254 5.303 -34.984 1.00 96.25 160 TYR A C 1
ATOM 1322 O O . TYR A 1 160 ? 11.054 4.114 -35.228 1.00 96.25 160 TYR A O 1
ATOM 1330 N N . LEU A 1 161 ? 10.687 5.909 -33.936 1.00 95.44 161 LEU A N 1
ATOM 1331 C CA . LEU A 1 161 ? 9.804 5.199 -33.001 1.00 95.44 161 LEU A CA 1
ATOM 1332 C C . LEU A 1 161 ? 8.513 4.724 -33.684 1.00 95.44 161 LEU A C 1
ATOM 1334 O O . LEU A 1 161 ? 8.085 3.585 -33.496 1.00 95.44 161 LEU A O 1
ATOM 1338 N N . ARG A 1 162 ? 7.904 5.562 -34.536 1.00 93.81 162 ARG A N 1
ATOM 1339 C CA . ARG A 1 162 ? 6.745 5.152 -35.347 1.00 93.81 162 ARG A CA 1
ATOM 1340 C C . ARG A 1 162 ? 7.107 4.054 -36.343 1.00 93.81 162 ARG A C 1
ATOM 1342 O O . ARG A 1 162 ? 6.290 3.161 -36.557 1.00 93.81 162 ARG A O 1
ATOM 1349 N N . LEU A 1 163 ? 8.300 4.113 -36.934 1.00 94.19 163 LEU A N 1
ATOM 1350 C CA . LEU A 1 163 ? 8.790 3.091 -37.857 1.00 94.19 163 LEU A CA 1
ATOM 1351 C C . LEU A 1 163 ? 8.986 1.741 -37.151 1.00 94.19 163 LEU A C 1
ATOM 1353 O O . LEU A 1 163 ? 8.549 0.723 -37.678 1.00 94.19 163 LEU A O 1
ATOM 1357 N N . GLU A 1 164 ? 9.546 1.727 -35.937 1.00 94.31 164 GLU A N 1
ATOM 1358 C CA . GLU A 1 164 ? 9.674 0.499 -35.137 1.00 94.31 164 GLU A CA 1
ATOM 1359 C C . GLU A 1 164 ? 8.304 -0.138 -34.856 1.00 94.31 164 GLU A C 1
ATOM 1361 O O . GLU A 1 164 ? 8.129 -1.348 -35.022 1.00 94.31 164 GLU A O 1
ATOM 1366 N N . ILE A 1 165 ? 7.313 0.683 -34.484 1.00 91.94 165 ILE A N 1
ATOM 1367 C CA . ILE A 1 165 ? 5.940 0.226 -34.229 1.00 91.94 165 ILE A CA 1
ATOM 1368 C C . ILE A 1 165 ? 5.311 -0.351 -35.502 1.00 91.94 165 ILE A C 1
ATOM 1370 O O . ILE A 1 165 ? 4.699 -1.416 -35.458 1.00 91.94 165 ILE A O 1
ATOM 1374 N N . GLN A 1 166 ? 5.474 0.324 -36.644 1.00 91.19 166 GLN A N 1
ATOM 1375 C CA . GLN A 1 166 ? 4.963 -0.151 -37.936 1.00 91.19 166 GLN A CA 1
ATOM 1376 C C . GLN A 1 166 ? 5.596 -1.480 -38.360 1.00 91.19 166 GLN A C 1
ATOM 1378 O O . GLN A 1 166 ? 4.905 -2.331 -38.920 1.00 91.19 166 GLN A O 1
ATOM 1383 N N . ASN A 1 167 ? 6.882 -1.668 -38.062 1.00 90.69 167 ASN A N 1
ATOM 1384 C CA . ASN A 1 167 ? 7.617 -2.888 -38.374 1.00 90.69 167 ASN A CA 1
ATOM 1385 C C . ASN A 1 167 ? 7.332 -4.038 -37.393 1.00 90.69 167 ASN A C 1
ATOM 1387 O O . ASN A 1 167 ? 7.755 -5.164 -37.647 1.00 90.69 167 ASN A O 1
ATOM 1391 N N . GLY A 1 168 ? 6.621 -3.789 -36.287 1.00 87.50 168 GLY A N 1
ATOM 1392 C CA . GLY A 1 168 ? 6.394 -4.802 -35.255 1.00 87.50 168 GLY A CA 1
ATOM 1393 C C . GLY A 1 168 ? 7.680 -5.216 -34.532 1.00 87.50 168 GLY A C 1
ATOM 1394 O O . GLY A 1 168 ? 7.805 -6.378 -34.154 1.00 87.50 168 GLY A O 1
ATOM 1395 N N . GLY A 1 169 ? 8.641 -4.291 -34.400 1.00 87.81 169 GLY A N 1
ATOM 1396 C CA . GLY A 1 169 ? 9.925 -4.514 -33.733 1.00 87.81 169 GLY A CA 1
ATOM 1397 C C . GLY A 1 169 ? 9.802 -4.512 -32.203 1.00 87.81 169 GLY A C 1
ATOM 1398 O O . GLY A 1 169 ? 9.031 -5.279 -31.627 1.00 87.81 169 GLY A O 1
ATOM 1399 N N . ASN A 1 170 ? 10.551 -3.649 -31.516 1.00 89.31 170 ASN A N 1
ATOM 1400 C CA . ASN A 1 170 ? 10.516 -3.502 -30.059 1.00 89.31 170 ASN A CA 1
ATOM 1401 C C . ASN A 1 170 ? 9.314 -2.676 -29.574 1.00 89.31 170 ASN A C 1
ATOM 1403 O O . ASN A 1 170 ? 9.457 -1.545 -29.106 1.00 89.31 170 ASN A O 1
ATOM 1407 N N . LEU A 1 171 ? 8.110 -3.237 -29.693 1.00 90.62 171 LEU A N 1
ATOM 1408 C CA . LEU A 1 171 ? 6.875 -2.557 -29.289 1.00 90.62 171 LEU A CA 1
ATOM 1409 C C . LEU A 1 171 ? 6.881 -2.149 -27.806 1.00 90.62 171 LEU A C 1
ATOM 1411 O O . LEU A 1 171 ? 6.383 -1.072 -27.478 1.00 90.62 171 LEU A O 1
ATOM 1415 N N . SER A 1 172 ? 7.476 -2.974 -26.937 1.00 88.00 172 SER A N 1
ATOM 1416 C CA . SER A 1 172 ? 7.536 -2.749 -25.488 1.00 88.00 172 SER A CA 1
ATOM 1417 C C . SER A 1 172 ? 8.272 -1.484 -25.076 1.00 88.00 172 SER A C 1
ATOM 1419 O O . SER A 1 172 ? 7.936 -0.926 -24.041 1.00 88.00 172 SER A O 1
ATOM 1421 N N . GLU A 1 173 ? 9.218 -1.003 -25.880 1.00 89.38 173 GLU A N 1
ATOM 1422 C CA . GLU A 1 173 ? 9.915 0.262 -25.620 1.00 89.38 173 GLU A CA 1
ATOM 1423 C C . GLU A 1 173 ? 9.434 1.388 -26.535 1.00 89.38 173 GLU A C 1
ATOM 1425 O O . GLU A 1 173 ? 9.255 2.524 -26.089 1.00 89.38 173 GLU A O 1
ATOM 1430 N N . ALA A 1 174 ? 9.144 1.079 -27.802 1.00 92.75 174 ALA A N 1
ATOM 1431 C CA . ALA A 1 174 ? 8.804 2.099 -28.783 1.00 92.75 174 ALA A CA 1
ATOM 1432 C C . ALA A 1 174 ? 7.507 2.843 -28.424 1.00 92.75 174 ALA A C 1
ATOM 1434 O O . ALA A 1 174 ? 7.432 4.063 -28.588 1.00 92.75 174 ALA A O 1
ATOM 1435 N N . TYR A 1 175 ? 6.493 2.138 -27.901 1.00 93.50 175 TYR A N 1
ATOM 1436 C CA . TYR A 1 175 ? 5.250 2.765 -27.440 1.00 93.50 175 TYR A CA 1
ATOM 1437 C C . TYR A 1 175 ? 5.471 3.702 -26.239 1.00 93.50 175 TYR A C 1
ATOM 1439 O O . TYR A 1 175 ? 5.055 4.861 -26.348 1.00 93.50 175 TYR A O 1
ATOM 1447 N N . PRO A 1 176 ? 6.126 3.282 -25.133 1.00 90.62 176 PRO A N 1
ATOM 1448 C CA . PRO A 1 176 ? 6.502 4.185 -24.047 1.00 90.62 176 PRO A CA 1
ATOM 1449 C C . PRO A 1 176 ? 7.251 5.429 -24.519 1.00 90.62 176 PRO A C 1
ATOM 1451 O O . PRO A 1 176 ? 6.772 6.536 -24.267 1.00 90.62 176 PRO A O 1
ATOM 1454 N N . TYR A 1 177 ? 8.347 5.280 -25.272 1.00 92.38 177 TYR A N 1
ATOM 1455 C CA . TYR A 1 177 ? 9.139 6.425 -25.734 1.00 92.38 177 TYR A CA 1
ATOM 1456 C C . TYR A 1 177 ? 8.329 7.373 -26.623 1.00 92.38 177 TYR A C 1
ATOM 1458 O O . TYR A 1 177 ? 8.380 8.591 -26.437 1.00 92.38 177 TYR A O 1
ATOM 1466 N N . LEU A 1 178 ? 7.530 6.838 -27.555 1.00 94.12 178 LEU A N 1
ATOM 1467 C CA . LEU A 1 178 ? 6.683 7.659 -28.421 1.00 94.12 178 LEU A CA 1
ATOM 1468 C C . LEU A 1 178 ? 5.600 8.384 -27.619 1.00 94.12 178 LEU A C 1
ATOM 1470 O O . LEU A 1 178 ? 5.351 9.567 -27.841 1.00 94.12 178 LEU A O 1
ATOM 1474 N N . SER A 1 179 ? 4.948 7.688 -26.690 1.00 91.50 179 SER A N 1
ATOM 1475 C CA . SER A 1 179 ? 3.886 8.271 -25.871 1.00 91.50 179 SER A CA 1
ATOM 1476 C C . SER A 1 179 ? 4.417 9.369 -24.944 1.00 91.50 179 SER A C 1
ATOM 1478 O O . SER A 1 179 ? 3.800 10.431 -24.857 1.00 91.50 179 SER A O 1
ATOM 1480 N N . TYR A 1 180 ? 5.602 9.180 -24.353 1.00 88.94 180 TYR A N 1
ATOM 1481 C CA . TYR A 1 180 ? 6.283 10.197 -23.554 1.00 88.94 180 TYR A CA 1
ATOM 1482 C C . TYR A 1 180 ? 6.707 11.401 -24.401 1.00 88.94 180 TYR A C 1
ATOM 1484 O O . TYR A 1 180 ? 6.473 12.540 -24.003 1.00 88.94 180 TYR A O 1
ATOM 1492 N N . LEU A 1 181 ? 7.257 11.177 -25.601 1.00 92.19 181 LEU A N 1
ATOM 1493 C CA . LEU A 1 181 ? 7.595 12.252 -26.537 1.00 92.19 181 LEU A CA 1
ATOM 1494 C C . LEU A 1 181 ? 6.360 13.085 -26.911 1.00 92.19 181 LEU A C 1
ATOM 1496 O O . LEU A 1 181 ? 6.394 14.315 -26.872 1.00 92.19 181 LEU A O 1
ATOM 1500 N N . LEU A 1 182 ? 5.251 12.429 -27.260 1.00 91.56 182 LEU A N 1
ATOM 1501 C CA . LEU A 1 182 ? 4.005 13.118 -27.596 1.00 91.56 182 LEU A CA 1
ATOM 1502 C C . LEU A 1 182 ? 3.446 13.887 -26.396 1.00 91.56 182 LEU A C 1
ATOM 1504 O O . LEU A 1 182 ? 2.951 15.001 -26.572 1.00 91.56 182 LEU A O 1
ATOM 1508 N N . TYR A 1 183 ? 3.562 13.329 -25.191 1.00 87.56 183 TYR A N 1
ATOM 1509 C CA . TYR A 1 183 ? 3.162 13.995 -23.956 1.00 87.56 183 TYR A CA 1
ATOM 1510 C C . TYR A 1 183 ? 4.024 15.233 -23.685 1.00 87.56 183 TYR A C 1
ATOM 1512 O O . TYR A 1 183 ? 3.485 16.314 -23.458 1.00 87.56 183 TYR A O 1
ATOM 1520 N N . TYR A 1 184 ? 5.348 15.112 -23.818 1.00 86.94 184 TYR A N 1
ATOM 1521 C CA . TYR A 1 184 ? 6.308 16.213 -23.695 1.00 86.94 184 TYR A CA 1
ATOM 1522 C C . TYR A 1 184 ? 6.016 17.351 -24.685 1.00 86.94 184 TYR A C 1
ATOM 1524 O O . TYR A 1 184 ? 6.093 18.529 -24.342 1.00 86.94 184 TYR A O 1
ATOM 1532 N N . LEU A 1 185 ? 5.603 17.008 -25.908 1.00 89.25 185 LEU A N 1
ATOM 1533 C CA . LEU A 1 185 ? 5.181 17.963 -26.936 1.00 89.25 185 LEU A CA 1
ATOM 1534 C C . LEU A 1 185 ? 3.753 18.508 -26.735 1.00 89.25 185 LEU A C 1
ATOM 1536 O O . LEU A 1 185 ? 3.272 19.267 -27.580 1.00 89.25 185 LEU A O 1
ATOM 1540 N N . ASN A 1 186 ? 3.065 18.116 -25.657 1.00 86.12 186 ASN A N 1
ATOM 1541 C CA . ASN A 1 186 ? 1.662 18.423 -25.371 1.00 86.12 186 ASN A CA 1
ATOM 1542 C C . ASN A 1 186 ? 0.704 18.035 -26.523 1.00 86.12 186 ASN A C 1
ATOM 1544 O O . ASN A 1 186 ? -0.295 18.704 -26.791 1.00 86.12 186 ASN A O 1
ATOM 1548 N N . ARG A 1 187 ? 1.019 16.949 -27.243 1.00 89.62 187 ARG A N 1
ATOM 1549 C CA . ARG A 1 187 ? 0.237 16.397 -28.363 1.00 89.62 187 ARG A CA 1
ATOM 1550 C C . ARG A 1 187 ? -0.663 15.251 -27.886 1.00 89.62 187 ARG A C 1
ATOM 1552 O O . ARG A 1 187 ? -0.551 14.123 -28.367 1.00 89.62 187 ARG A O 1
ATOM 1559 N N . LEU A 1 188 ? -1.574 15.545 -26.956 1.00 85.88 188 LEU A N 1
ATOM 1560 C CA . LEU A 1 188 ? -2.482 14.549 -26.357 1.00 85.88 188 LEU A CA 1
ATOM 1561 C C . LEU A 1 188 ? -3.353 13.830 -27.399 1.00 85.88 188 LEU A C 1
ATOM 1563 O O . LEU A 1 188 ? -3.581 12.628 -27.278 1.00 85.88 188 LEU A O 1
ATOM 1567 N N . ASP A 1 189 ? -3.759 14.528 -28.465 1.00 85.25 189 ASP A N 1
ATOM 1568 C CA . ASP A 1 189 ? -4.501 13.940 -29.591 1.00 85.25 189 ASP A CA 1
ATOM 1569 C C . ASP A 1 189 ? -3.735 12.793 -30.266 1.00 85.25 189 ASP A C 1
ATOM 1571 O O . ASP A 1 189 ? -4.341 11.822 -30.715 1.00 85.25 189 ASP A O 1
ATOM 1575 N N . GLY A 1 190 ? -2.401 12.886 -30.322 1.00 85.50 190 GLY A N 1
ATOM 1576 C CA . GLY A 1 190 ? -1.546 11.848 -30.894 1.00 85.50 190 GLY A CA 1
ATOM 1577 C C . GLY A 1 190 ? -1.433 10.611 -30.004 1.00 85.50 190 GLY A C 1
ATOM 1578 O O . GLY A 1 190 ? -1.297 9.504 -30.515 1.00 85.50 190 GLY A O 1
ATOM 1579 N N . ILE A 1 191 ? -1.508 10.768 -28.680 1.00 86.31 191 ILE A N 1
ATOM 1580 C CA . ILE A 1 191 ? -1.545 9.624 -27.755 1.00 86.31 191 ILE A CA 1
ATOM 1581 C C . ILE A 1 191 ? -2.925 8.969 -27.807 1.00 86.31 191 ILE A C 1
ATOM 1583 O O . ILE A 1 191 ? -3.037 7.750 -27.913 1.00 86.31 191 ILE A O 1
ATOM 1587 N N . ASP A 1 192 ? -3.985 9.777 -27.801 1.00 85.19 192 ASP A N 1
ATOM 1588 C CA . ASP A 1 192 ? -5.355 9.285 -27.907 1.00 85.19 192 ASP A CA 1
ATOM 1589 C C . ASP A 1 192 ? -5.602 8.562 -29.245 1.00 85.19 192 ASP A C 1
ATOM 1591 O O . ASP A 1 192 ? -6.299 7.547 -29.276 1.00 85.19 192 ASP A O 1
ATOM 1595 N N . SER A 1 193 ? -4.981 9.011 -30.346 1.00 86.88 193 SER A N 1
ATOM 1596 C CA . SER A 1 193 ? -5.022 8.283 -31.620 1.00 86.88 193 SER A CA 1
ATOM 1597 C C . SER A 1 193 ? -4.322 6.926 -31.519 1.00 86.88 193 SER A C 1
ATOM 1599 O O . SER A 1 193 ? -4.913 5.924 -31.912 1.00 86.88 193 SER A O 1
ATOM 1601 N N . LEU A 1 194 ? -3.127 6.853 -30.913 1.00 87.75 194 LEU A N 1
ATOM 1602 C CA . LEU A 1 194 ? -2.415 5.585 -30.693 1.00 87.75 194 LEU A CA 1
ATOM 1603 C C . LEU A 1 194 ? -3.263 4.588 -29.888 1.00 87.75 194 LEU A C 1
ATOM 1605 O O . LEU A 1 194 ? -3.379 3.426 -30.280 1.00 87.75 194 LEU A O 1
ATOM 1609 N N . LEU A 1 195 ? -3.907 5.049 -28.810 1.00 86.69 195 LEU A N 1
ATOM 1610 C CA . LEU A 1 195 ? -4.769 4.224 -27.953 1.00 86.69 195 LEU A CA 1
ATOM 1611 C C . LEU A 1 195 ? -6.052 3.752 -28.654 1.00 86.69 195 LEU A C 1
ATOM 1613 O O . LEU A 1 195 ? -6.601 2.702 -28.300 1.00 86.69 195 LEU A O 1
ATOM 1617 N N . ARG A 1 196 ? -6.557 4.516 -29.631 1.00 83.38 196 ARG A N 1
ATOM 1618 C CA . ARG A 1 196 ? -7.736 4.151 -30.431 1.00 83.38 196 ARG A CA 1
ATOM 1619 C C . ARG A 1 196 ? -7.401 3.222 -31.596 1.00 83.38 196 ARG A C 1
ATOM 1621 O O . ARG A 1 196 ? -8.214 2.358 -31.922 1.00 83.38 196 ARG A O 1
ATOM 1628 N N . GLU A 1 197 ? -6.246 3.409 -32.223 1.00 80.62 197 GLU A N 1
ATOM 1629 C CA . GLU A 1 197 ? -5.862 2.734 -33.466 1.00 80.62 197 GLU A CA 1
ATOM 1630 C C . GLU A 1 197 ? -5.247 1.348 -33.240 1.00 80.62 197 GLU A C 1
ATOM 1632 O O . GLU A 1 197 ? -5.442 0.467 -34.077 1.00 80.62 197 GLU A O 1
ATOM 1637 N N . SER A 1 198 ? -4.551 1.123 -32.118 1.00 79.06 198 SER A N 1
ATOM 1638 C CA . SER A 1 198 ? -3.893 -0.157 -31.831 1.00 79.06 198 SER A CA 1
ATOM 1639 C C . SER A 1 198 ? -4.268 -0.716 -30.454 1.00 79.06 198 SER A C 1
ATOM 1641 O O . SER A 1 198 ? -3.994 -0.080 -29.436 1.00 79.06 198 SER A O 1
ATOM 1643 N N . PRO A 1 199 ? -4.822 -1.943 -30.376 1.00 78.69 199 PRO A N 1
ATOM 1644 C CA . PRO A 1 199 ? -4.984 -2.650 -29.107 1.00 78.69 199 PRO A CA 1
ATOM 1645 C C . PRO A 1 199 ? -3.659 -2.852 -28.357 1.00 78.69 199 PRO A C 1
ATOM 1647 O O . PRO A 1 199 ? -3.657 -2.799 -27.133 1.00 78.69 199 PRO A O 1
ATOM 1650 N N . GLN A 1 200 ? -2.545 -3.022 -29.080 1.00 82.44 200 GLN A N 1
ATOM 1651 C CA . GLN A 1 200 ? -1.208 -3.232 -28.505 1.00 82.44 200 GLN A CA 1
ATOM 1652 C C . GLN A 1 200 ? -0.686 -1.968 -27.813 1.00 82.44 200 GLN A C 1
ATOM 1654 O O . GLN A 1 200 ? 0.023 -2.056 -26.818 1.00 82.44 200 GLN A O 1
ATOM 1659 N N . ALA A 1 201 ? -1.089 -0.776 -28.271 1.00 84.38 201 ALA A N 1
ATOM 1660 C CA . ALA A 1 201 ? -0.712 0.473 -27.611 1.00 84.38 201 ALA A CA 1
ATOM 1661 C C . ALA A 1 201 ? -1.180 0.510 -26.146 1.00 84.38 201 ALA A C 1
ATOM 1663 O O . ALA A 1 201 ? -0.492 1.068 -25.301 1.00 84.38 201 ALA A O 1
ATOM 1664 N N . LYS A 1 202 ? -2.320 -0.116 -25.824 1.00 82.56 202 LYS A N 1
ATOM 1665 C CA . LYS A 1 202 ? -2.845 -0.178 -24.449 1.00 82.56 202 LYS A CA 1
ATOM 1666 C C . LYS A 1 202 ? -2.070 -1.125 -23.536 1.00 82.56 202 LYS A C 1
ATOM 1668 O O . LYS A 1 202 ? -2.180 -0.996 -22.323 1.00 82.56 202 LYS A O 1
ATOM 1673 N N . GLU A 1 203 ? -1.345 -2.080 -24.112 1.00 84.81 203 GLU A N 1
ATOM 1674 C CA . GLU A 1 203 ? -0.503 -3.025 -23.375 1.00 84.81 203 GLU A CA 1
ATOM 1675 C C . GLU A 1 203 ? 0.807 -2.361 -22.937 1.00 84.81 203 GLU A C 1
ATOM 1677 O O . GLU A 1 203 ? 1.276 -2.598 -21.829 1.00 84.81 203 GLU A O 1
ATOM 1682 N N . TYR A 1 204 ? 1.358 -1.486 -23.783 1.00 87.25 204 TYR A N 1
ATOM 1683 C CA . TYR A 1 204 ? 2.683 -0.902 -23.570 1.00 87.25 204 TYR A CA 1
ATOM 1684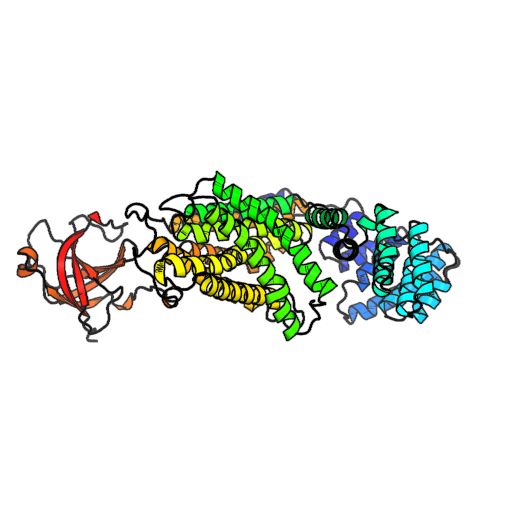 C C . TYR A 1 204 ? 2.669 0.544 -23.058 1.00 87.25 204 TYR A C 1
ATOM 1686 O O . TYR A 1 204 ? 3.603 0.954 -22.377 1.00 87.25 204 TYR A O 1
ATOM 1694 N N . ILE A 1 205 ? 1.638 1.344 -23.354 1.00 86.62 205 ILE A N 1
ATOM 1695 C CA . ILE A 1 205 ? 1.516 2.696 -22.785 1.00 86.62 205 ILE A CA 1
ATOM 1696 C C . ILE A 1 205 ? 1.081 2.575 -21.323 1.00 86.62 205 ILE A C 1
ATOM 1698 O O . ILE A 1 205 ? 0.101 1.895 -21.018 1.00 86.62 205 ILE A O 1
ATOM 1702 N N . THR A 1 206 ? 1.773 3.266 -20.417 1.00 85.81 206 THR A N 1
ATOM 1703 C CA . THR A 1 206 ? 1.488 3.195 -18.978 1.00 85.81 206 THR A CA 1
ATOM 1704 C C . THR A 1 206 ? 0.051 3.606 -18.665 1.00 85.81 206 THR A C 1
ATOM 1706 O O . THR A 1 206 ? -0.488 4.551 -19.246 1.00 85.81 206 THR A O 1
ATOM 1709 N N . ASN A 1 207 ? -0.581 2.902 -17.722 1.00 84.75 207 ASN A N 1
ATOM 1710 C CA . ASN A 1 207 ? -1.961 3.191 -17.325 1.00 84.75 207 ASN A CA 1
ATOM 1711 C C . ASN A 1 207 ? -2.137 4.632 -16.830 1.00 84.75 207 ASN A C 1
ATOM 1713 O O . ASN A 1 207 ? -3.153 5.239 -17.152 1.00 84.75 207 ASN A O 1
ATOM 1717 N N . ASP A 1 208 ? -1.137 5.188 -16.142 1.00 83.69 208 ASP A N 1
ATOM 1718 C CA . ASP A 1 208 ? -1.135 6.582 -15.681 1.00 83.69 208 ASP A CA 1
ATOM 1719 C C . ASP A 1 208 ? -1.213 7.574 -16.847 1.00 83.69 208 ASP A C 1
ATOM 1721 O O . ASP A 1 208 ? -1.949 8.558 -16.796 1.00 83.69 208 ASP A O 1
ATOM 1725 N N . LEU A 1 209 ? -0.497 7.307 -17.946 1.00 86.62 209 LEU A N 1
ATOM 1726 C CA . LEU A 1 209 ? -0.565 8.159 -19.129 1.00 86.62 209 LEU A CA 1
ATOM 1727 C C . LEU A 1 209 ? -1.892 7.967 -19.876 1.00 86.62 209 LEU A C 1
ATOM 1729 O O . LEU A 1 209 ? -2.474 8.940 -20.359 1.00 86.62 209 LEU A O 1
ATOM 1733 N N . GLN A 1 210 ? -2.407 6.734 -19.940 1.00 89.00 210 GLN A N 1
ATOM 1734 C CA . GLN A 1 210 ? -3.727 6.459 -20.517 1.00 89.00 210 GLN A CA 1
ATOM 1735 C C . GLN A 1 210 ? -4.835 7.202 -19.758 1.00 89.00 210 GLN A C 1
ATOM 1737 O O . GLN A 1 210 ? -5.648 7.895 -20.376 1.00 89.00 210 GLN A O 1
ATOM 1742 N N . SER A 1 211 ? -4.870 7.082 -18.427 1.00 88.88 211 SER A N 1
ATOM 1743 C CA . SER A 1 211 ? -5.852 7.762 -17.583 1.00 88.88 211 SER A CA 1
ATOM 1744 C C . SER A 1 211 ? -5.699 9.278 -17.690 1.00 88.88 211 SER A C 1
ATOM 1746 O O . SER A 1 211 ? -6.705 9.955 -17.896 1.00 88.88 211 SER A O 1
ATOM 1748 N N . ALA A 1 212 ? -4.475 9.815 -17.685 1.00 87.44 212 ALA A N 1
ATOM 1749 C CA . ALA A 1 212 ? -4.232 11.247 -17.839 1.00 87.44 212 ALA A CA 1
ATOM 1750 C C . ALA A 1 212 ? -4.786 11.805 -19.159 1.00 87.44 212 ALA A C 1
ATOM 1752 O O . ALA A 1 212 ? -5.496 12.813 -19.160 1.00 87.44 212 ALA A O 1
ATOM 1753 N N . VAL A 1 213 ? -4.533 11.128 -20.284 1.00 89.31 213 VAL A N 1
ATOM 1754 C CA . VAL A 1 213 ? -5.044 11.546 -21.600 1.00 89.31 213 VAL A CA 1
ATOM 1755 C C . VAL A 1 213 ? -6.571 11.513 -21.631 1.00 89.31 213 VAL A C 1
ATOM 1757 O O . VAL A 1 213 ? -7.203 12.480 -22.063 1.00 89.31 213 VAL A O 1
ATOM 1760 N N . TYR A 1 214 ? -7.194 10.440 -21.131 1.00 91.12 214 TYR A N 1
ATOM 1761 C CA . TYR A 1 214 ? -8.655 10.365 -21.076 1.00 91.12 214 TYR A CA 1
ATOM 1762 C C . TYR A 1 214 ? -9.265 11.411 -20.140 1.00 91.12 214 TYR A C 1
ATOM 1764 O O . TYR A 1 214 ? -10.316 11.969 -20.466 1.00 91.12 214 TYR A O 1
ATOM 1772 N N . PHE A 1 215 ? -8.615 11.695 -19.011 1.00 91.06 215 PHE A N 1
ATOM 1773 C CA . PHE A 1 215 ? -9.040 12.707 -18.051 1.00 91.06 215 PHE A CA 1
ATOM 1774 C C . PHE A 1 215 ? -9.021 14.105 -18.679 1.00 91.06 215 PHE A C 1
ATOM 1776 O O . PHE A 1 215 ? -10.044 14.791 -18.688 1.00 91.06 215 PHE A O 1
ATOM 1783 N N . LEU A 1 216 ? -7.893 14.493 -19.282 1.00 88.94 216 LEU A N 1
ATOM 1784 C CA . LEU A 1 216 ? -7.704 15.805 -19.910 1.00 88.94 216 LEU A CA 1
ATOM 1785 C C . LEU A 1 216 ? -8.623 16.018 -21.122 1.00 88.94 216 LEU A C 1
ATOM 1787 O O . LEU A 1 216 ? -9.130 17.121 -21.324 1.00 88.94 216 LEU A O 1
ATOM 1791 N N . ASN A 1 217 ? -8.915 14.958 -21.880 1.00 88.44 217 ASN A N 1
ATOM 1792 C CA . ASN A 1 217 ? -9.850 15.006 -23.008 1.00 88.44 217 ASN A CA 1
ATOM 1793 C C . ASN A 1 217 ? -11.333 14.923 -22.590 1.00 88.44 217 ASN A C 1
ATOM 1795 O O . ASN A 1 217 ? -12.219 14.964 -23.445 1.00 88.44 217 ASN A O 1
ATOM 1799 N N . GLY A 1 218 ? -11.637 14.767 -21.295 1.00 87.75 218 GLY A N 1
ATOM 1800 C CA . GLY A 1 218 ? -13.006 14.605 -20.795 1.00 87.75 218 GLY A CA 1
ATOM 1801 C C . GLY A 1 218 ? -13.677 13.282 -21.200 1.00 87.75 218 GLY A C 1
ATOM 1802 O O . GLY A 1 218 ? -14.904 13.164 -21.150 1.00 87.75 218 GLY A O 1
ATOM 1803 N N . ASN A 1 219 ? -12.901 12.269 -21.600 1.00 89.75 219 ASN A N 1
ATOM 1804 C CA . ASN A 1 219 ? -13.397 10.940 -21.957 1.00 89.75 219 ASN A CA 1
ATOM 1805 C C . ASN A 1 219 ? -13.638 10.093 -20.698 1.00 89.75 219 ASN A C 1
ATOM 1807 O O . ASN A 1 219 ? -12.843 9.226 -20.337 1.00 89.75 219 ASN A O 1
ATOM 1811 N N . VAL A 1 220 ? -14.782 10.314 -20.046 1.00 90.50 220 VAL A N 1
ATOM 1812 C CA . VAL A 1 220 ? -15.144 9.648 -18.780 1.00 90.50 220 VAL A CA 1
ATOM 1813 C C . VAL A 1 220 ? -15.160 8.119 -18.901 1.00 90.50 220 VAL A C 1
ATOM 1815 O O . VAL A 1 220 ? -14.679 7.425 -18.010 1.00 90.50 220 VAL A O 1
ATOM 1818 N N . SER A 1 221 ? -15.688 7.568 -19.998 1.00 89.38 221 SER A N 1
ATOM 1819 C CA . SER A 1 221 ? -15.737 6.112 -20.194 1.00 89.38 221 SER A CA 1
ATOM 1820 C C . SER A 1 221 ? -14.356 5.493 -20.392 1.00 89.38 221 SER A C 1
ATOM 1822 O O . SER A 1 221 ? -14.095 4.421 -19.852 1.00 89.38 221 SER A O 1
ATOM 1824 N N . GLY A 1 222 ? -13.480 6.163 -21.151 1.00 88.50 222 GLY A N 1
ATOM 1825 C CA . GLY A 1 222 ? -12.097 5.731 -21.347 1.00 88.50 222 GLY A CA 1
ATOM 1826 C C . GLY A 1 222 ? -11.319 5.789 -20.040 1.00 88.50 222 GLY A C 1
ATOM 1827 O O . GLY A 1 222 ? -10.657 4.820 -19.687 1.00 88.50 222 GLY A O 1
ATOM 1828 N N . TYR A 1 223 ? -11.501 6.869 -19.277 1.00 91.94 223 TYR A N 1
ATOM 1829 C CA . TYR A 1 223 ? -10.882 7.063 -17.971 1.00 91.94 223 TYR A CA 1
ATOM 1830 C C . TYR A 1 223 ? -11.268 5.963 -16.978 1.00 91.94 223 TYR A C 1
ATOM 1832 O O . TYR A 1 223 ? -10.401 5.288 -16.431 1.00 91.94 223 TYR A O 1
ATOM 1840 N N . ILE A 1 224 ? -12.572 5.720 -16.797 1.00 91.50 224 ILE A N 1
ATOM 1841 C CA . ILE A 1 224 ? -13.056 4.641 -15.926 1.00 91.50 224 ILE A CA 1
ATOM 1842 C C . ILE A 1 224 ? -12.520 3.294 -16.422 1.00 91.50 224 ILE A C 1
ATOM 1844 O O . ILE A 1 224 ? -12.054 2.492 -15.621 1.00 91.50 224 ILE A O 1
ATOM 1848 N N . GLY A 1 225 ? -12.537 3.052 -17.736 1.00 89.69 225 GLY A N 1
ATOM 1849 C CA . GLY A 1 225 ? -11.967 1.843 -18.325 1.00 89.69 225 GLY A CA 1
ATOM 1850 C C . GLY A 1 225 ? -10.486 1.651 -17.987 1.00 89.69 225 GLY A C 1
ATOM 1851 O O . GLY A 1 225 ? -10.109 0.553 -17.594 1.00 89.69 225 GLY A O 1
ATOM 1852 N N . ALA A 1 226 ? -9.674 2.707 -18.084 1.00 88.94 226 ALA A N 1
ATOM 1853 C CA . ALA A 1 226 ? -8.247 2.682 -17.764 1.00 88.94 226 ALA A CA 1
ATOM 1854 C C . ALA A 1 226 ? -7.996 2.419 -16.273 1.00 88.94 226 ALA A C 1
ATOM 1856 O O . ALA A 1 226 ? -7.199 1.551 -15.935 1.00 88.94 226 ALA A O 1
ATOM 1857 N N . VAL A 1 227 ? -8.735 3.086 -15.379 1.00 89.94 227 VAL A N 1
ATOM 1858 C CA . VAL A 1 227 ? -8.628 2.858 -13.928 1.00 89.94 227 VAL A CA 1
ATOM 1859 C C . VAL A 1 227 ? -9.016 1.420 -13.563 1.00 89.94 227 VAL A C 1
ATOM 1861 O O . VAL A 1 227 ? -8.316 0.758 -12.804 1.00 89.94 227 VAL A O 1
ATOM 1864 N N . PHE A 1 228 ? -10.106 0.887 -14.124 1.00 89.62 228 PHE A N 1
ATOM 1865 C CA . PHE A 1 228 ? -10.492 -0.509 -13.884 1.00 89.62 228 PHE A CA 1
ATOM 1866 C C . PHE A 1 228 ? -9.480 -1.497 -14.465 1.00 89.62 228 PHE A C 1
ATOM 1868 O O . PHE A 1 228 ? -9.187 -2.513 -13.838 1.00 89.62 228 PHE A O 1
ATOM 1875 N N . TYR A 1 229 ? -8.946 -1.213 -15.652 1.00 86.31 229 TYR A N 1
ATOM 1876 C CA . TYR A 1 229 ? -7.909 -2.034 -16.261 1.00 86.31 229 TYR A CA 1
ATOM 1877 C C . TYR A 1 229 ? -6.655 -2.066 -15.386 1.00 86.31 229 TYR A C 1
ATOM 1879 O O . TYR A 1 229 ? -6.173 -3.149 -15.083 1.00 86.31 229 TYR A O 1
ATOM 1887 N N . TYR A 1 230 ? -6.199 -0.918 -14.882 1.00 84.31 230 TYR A N 1
ATOM 1888 C CA . TYR A 1 230 ? -5.079 -0.840 -13.944 1.00 84.31 230 TYR A CA 1
ATOM 1889 C C . TYR A 1 230 ? -5.265 -1.749 -12.720 1.00 84.31 230 TYR A C 1
ATOM 1891 O O . TYR A 1 230 ? -4.348 -2.477 -12.352 1.00 84.31 230 TYR A O 1
ATOM 1899 N N . VAL A 1 231 ? -6.465 -1.762 -12.130 1.00 84.44 231 VAL A N 1
ATOM 1900 C CA . VAL A 1 231 ? -6.749 -2.555 -10.922 1.00 84.44 231 VAL A CA 1
ATOM 1901 C C . VAL A 1 231 ? -6.851 -4.059 -11.192 1.00 84.44 231 VAL A C 1
ATOM 1903 O O . VAL A 1 231 ? -6.524 -4.845 -10.310 1.00 84.44 231 VAL A O 1
ATOM 1906 N N . PHE A 1 232 ? -7.334 -4.483 -12.365 1.00 84.12 232 PHE A N 1
ATOM 1907 C CA . PHE A 1 232 ? -7.703 -5.889 -12.603 1.00 84.12 232 PHE A CA 1
ATOM 1908 C C . PHE A 1 232 ? -6.923 -6.596 -13.719 1.00 84.12 232 PHE A C 1
ATOM 1910 O O . PHE A 1 232 ? -7.105 -7.800 -13.900 1.00 84.12 232 PHE A O 1
ATOM 1917 N N . HIS A 1 233 ? -6.091 -5.894 -14.495 1.00 79.50 233 HIS A N 1
ATOM 1918 C CA . HIS A 1 233 ? -5.385 -6.492 -15.632 1.00 79.50 233 HIS A CA 1
ATOM 1919 C C . HIS A 1 233 ? -4.299 -7.483 -15.197 1.00 79.50 233 HIS A C 1
ATOM 1921 O O . HIS A 1 233 ? -4.206 -8.569 -15.765 1.00 79.50 233 HIS A O 1
ATOM 1927 N N . ASN A 1 234 ? -3.542 -7.152 -14.149 1.00 73.94 234 ASN A N 1
ATOM 1928 C CA . ASN A 1 234 ? -2.415 -7.953 -13.664 1.00 73.94 234 ASN A CA 1
ATOM 1929 C C . ASN A 1 234 ? -2.818 -8.961 -12.580 1.00 73.94 234 ASN A C 1
ATOM 1931 O O . ASN A 1 234 ? -2.066 -9.187 -11.638 1.00 73.94 234 ASN A O 1
ATOM 1935 N N . PHE A 1 235 ? -3.995 -9.579 -12.713 1.00 81.88 235 PHE A N 1
ATOM 1936 C CA . PHE A 1 235 ? -4.560 -10.438 -11.674 1.00 81.88 235 PHE A CA 1
ATOM 1937 C C . PHE A 1 235 ? -3.586 -11.543 -11.220 1.00 81.88 235 PHE A C 1
ATOM 1939 O O . PHE A 1 235 ? -3.362 -12.534 -11.923 1.00 81.88 235 PHE A O 1
ATOM 1946 N N . ASN A 1 236 ? -3.068 -11.422 -9.998 1.00 85.69 236 ASN A N 1
ATOM 1947 C CA . ASN A 1 236 ? -2.253 -12.432 -9.342 1.00 85.69 236 ASN A CA 1
ATOM 1948 C C . ASN A 1 236 ? -3.142 -13.258 -8.410 1.00 85.69 236 ASN A C 1
ATOM 1950 O O . ASN A 1 236 ? -3.552 -12.812 -7.339 1.00 85.69 236 ASN A O 1
ATOM 1954 N N . PHE A 1 237 ? -3.410 -14.511 -8.786 1.00 89.75 237 PHE A N 1
ATOM 1955 C CA . PHE A 1 237 ? -4.262 -15.406 -7.998 1.00 89.75 237 PHE A CA 1
ATOM 1956 C C . PHE A 1 237 ? -3.820 -15.529 -6.526 1.00 89.75 237 PHE A C 1
ATOM 1958 O O . PHE A 1 237 ? -4.661 -15.511 -5.622 1.00 89.75 237 PHE A O 1
ATOM 1965 N N . TRP A 1 238 ? -2.510 -15.632 -6.274 1.00 91.44 238 TRP A N 1
ATOM 1966 C CA . TRP A 1 238 ? -1.958 -15.743 -4.922 1.00 91.44 238 TRP A CA 1
ATOM 1967 C C . TRP A 1 238 ? -2.085 -14.429 -4.147 1.00 91.44 238 TRP A C 1
ATOM 1969 O O . TRP A 1 238 ? -2.471 -14.451 -2.976 1.00 91.44 238 TRP A O 1
ATOM 1979 N N . GLY A 1 239 ? -1.826 -13.299 -4.811 1.00 92.75 239 GLY A N 1
ATOM 1980 C CA . GLY A 1 239 ? -2.012 -11.958 -4.254 1.00 92.75 239 GLY A CA 1
ATOM 1981 C C . GLY A 1 239 ? -3.470 -11.687 -3.875 1.00 92.75 239 GLY A C 1
ATOM 1982 O O . GLY A 1 239 ? -3.764 -11.297 -2.745 1.00 92.75 239 GLY A O 1
ATOM 1983 N N . PHE A 1 240 ? -4.408 -12.019 -4.762 1.00 93.06 240 PHE A N 1
ATOM 1984 C CA . PHE A 1 240 ? -5.843 -11.913 -4.507 1.00 93.06 240 PHE A CA 1
ATOM 1985 C C . PHE A 1 240 ? -6.293 -12.764 -3.308 1.00 93.06 240 PHE A C 1
ATOM 1987 O O . PHE A 1 240 ? -7.041 -12.295 -2.444 1.00 93.06 240 PHE A O 1
ATOM 1994 N N . LEU A 1 241 ? -5.816 -14.011 -3.207 1.00 94.69 241 LEU A N 1
ATOM 1995 C CA . LEU A 1 241 ? -6.131 -14.875 -2.068 1.00 94.69 241 LEU A CA 1
ATOM 1996 C C . LEU A 1 241 ? -5.539 -14.326 -0.758 1.00 94.69 241 LEU A C 1
ATOM 1998 O O . LEU A 1 241 ? -6.236 -14.320 0.260 1.00 94.69 241 LEU A O 1
ATOM 2002 N N . ALA A 1 242 ? -4.312 -13.796 -0.779 1.00 95.56 242 ALA A N 1
ATOM 2003 C CA . ALA A 1 242 ? -3.736 -13.081 0.361 1.00 95.56 242 ALA A CA 1
ATOM 2004 C C . ALA A 1 242 ? -4.588 -11.871 0.768 1.00 95.56 242 ALA A C 1
ATOM 2006 O O . ALA A 1 242 ? -4.911 -11.731 1.949 1.00 95.56 242 ALA A O 1
ATOM 2007 N N . ALA A 1 243 ? -5.024 -11.041 -0.184 1.00 95.94 243 ALA A N 1
ATOM 2008 C CA . ALA A 1 243 ? -5.881 -9.889 0.090 1.00 95.94 243 ALA A CA 1
ATOM 2009 C C . ALA A 1 243 ? -7.191 -10.307 0.789 1.00 95.94 243 ALA A C 1
ATOM 2011 O O . ALA A 1 243 ? -7.590 -9.680 1.776 1.00 95.94 243 ALA A O 1
ATOM 2012 N N . ILE A 1 244 ? -7.816 -11.414 0.361 1.00 97.00 244 ILE A N 1
ATOM 2013 C CA . ILE A 1 244 ? -8.999 -11.990 1.026 1.00 97.00 244 ILE A CA 1
ATOM 2014 C C . ILE A 1 244 ? -8.672 -12.457 2.448 1.00 97.00 244 ILE A C 1
ATOM 2016 O O . ILE A 1 244 ? -9.453 -12.196 3.367 1.00 97.00 244 ILE A O 1
ATOM 2020 N N . LEU A 1 245 ? -7.547 -13.148 2.656 1.00 97.56 245 LEU A N 1
ATOM 2021 C CA . LEU A 1 245 ? -7.143 -13.643 3.976 1.00 97.56 245 LEU A CA 1
ATOM 2022 C C . LEU A 1 245 ? -6.873 -12.495 4.955 1.00 97.56 245 LEU A C 1
ATOM 2024 O O . LEU A 1 245 ? -7.325 -12.553 6.103 1.00 97.56 245 LEU A O 1
ATOM 2028 N N . ILE A 1 246 ? -6.189 -11.441 4.505 1.00 98.06 246 ILE A N 1
ATOM 2029 C CA . ILE A 1 246 ? -5.909 -10.236 5.295 1.00 98.06 246 ILE A CA 1
ATOM 2030 C C . ILE A 1 246 ? -7.221 -9.540 5.670 1.00 98.06 246 ILE A C 1
ATOM 2032 O O . ILE A 1 246 ? -7.489 -9.315 6.854 1.00 98.06 246 ILE A O 1
ATOM 2036 N N . MET A 1 247 ? -8.071 -9.267 4.676 1.00 98.31 247 MET A N 1
ATOM 2037 C CA . MET A 1 247 ? -9.383 -8.648 4.868 1.00 98.31 247 MET A CA 1
ATOM 2038 C C . MET A 1 247 ? -10.253 -9.465 5.833 1.00 98.31 247 MET A C 1
ATOM 2040 O O . MET A 1 247 ? -10.780 -8.938 6.813 1.00 98.31 247 MET A O 1
ATOM 2044 N N . GLY A 1 248 ? -10.372 -10.773 5.606 1.00 98.25 248 GLY A N 1
ATOM 2045 C CA . GLY A 1 248 ? -11.161 -11.668 6.446 1.00 98.25 248 GLY A CA 1
ATOM 2046 C C . GLY A 1 248 ? -10.664 -11.708 7.891 1.00 98.25 248 GLY A C 1
ATOM 2047 O O . GLY A 1 248 ? -11.470 -11.627 8.821 1.00 98.25 248 GLY A O 1
ATOM 2048 N N . SER A 1 249 ? -9.344 -11.768 8.089 1.00 98.19 249 SER A N 1
ATOM 2049 C CA . SER A 1 249 ? -8.719 -11.827 9.415 1.00 98.19 249 SER A CA 1
ATOM 2050 C C . SER A 1 249 ? -9.021 -10.582 10.249 1.00 98.19 249 SER A C 1
ATOM 2052 O O . SER A 1 249 ? -9.450 -10.704 11.405 1.00 98.19 249 SER A O 1
ATOM 2054 N N . TRP A 1 250 ? -8.861 -9.396 9.655 1.00 98.44 250 TRP A N 1
ATOM 2055 C CA . TRP A 1 250 ? -9.101 -8.118 10.323 1.00 98.44 250 TRP A CA 1
ATOM 2056 C C . TRP A 1 250 ? -10.589 -7.813 10.520 1.00 98.44 250 TRP A C 1
ATOM 2058 O O . TRP A 1 250 ? -10.979 -7.403 11.613 1.00 98.44 250 TRP A O 1
ATOM 2068 N N . MET A 1 251 ? -11.445 -8.114 9.539 1.00 98.31 251 MET A N 1
ATOM 2069 C CA . MET A 1 251 ? -12.903 -7.984 9.676 1.00 98.31 251 MET A CA 1
ATOM 2070 C C . MET A 1 251 ? -13.425 -8.820 10.852 1.00 98.31 251 MET A C 1
ATOM 2072 O O . MET A 1 251 ? -14.204 -8.352 11.685 1.00 98.31 251 MET A O 1
ATOM 2076 N N . MET A 1 252 ? -12.957 -10.064 10.957 1.00 97.62 252 MET A N 1
ATOM 2077 C CA . MET A 1 252 ? -13.314 -10.963 12.051 1.00 97.62 252 MET A CA 1
ATOM 2078 C C . MET A 1 252 ? -12.756 -10.502 13.401 1.00 97.62 252 MET A C 1
ATOM 2080 O O . MET A 1 252 ? -13.428 -10.689 14.416 1.00 97.62 252 MET A O 1
ATOM 2084 N N . TYR A 1 253 ? -11.563 -9.898 13.442 1.00 97.62 253 TYR A N 1
ATOM 2085 C CA . TYR A 1 253 ? -11.037 -9.276 14.661 1.00 97.62 253 TYR A CA 1
ATOM 2086 C C . TYR A 1 253 ? -11.943 -8.134 15.136 1.00 97.62 253 TYR A C 1
ATOM 2088 O O . TYR A 1 253 ? -12.382 -8.156 16.286 1.00 97.62 253 TYR A O 1
ATOM 2096 N N . LEU A 1 254 ? -12.264 -7.182 14.254 1.00 97.56 254 LEU A N 1
ATOM 2097 C CA . LEU A 1 254 ? -13.097 -6.022 14.581 1.00 97.56 254 LEU A CA 1
ATOM 2098 C C . LEU A 1 254 ? -14.471 -6.453 15.111 1.00 97.56 254 LEU A C 1
ATOM 2100 O O . LEU A 1 254 ? -14.915 -5.993 16.159 1.00 97.56 254 LEU A O 1
ATOM 2104 N N . ARG A 1 255 ? -15.096 -7.446 14.472 1.00 95.75 255 ARG A N 1
ATOM 2105 C CA . ARG A 1 255 ? -16.378 -7.997 14.931 1.00 95.75 255 ARG A CA 1
ATOM 2106 C C . ARG A 1 255 ? -16.283 -8.762 16.259 1.00 95.75 255 ARG A C 1
ATOM 2108 O O . ARG A 1 255 ? -17.261 -8.844 16.985 1.00 95.75 255 ARG A O 1
ATOM 2115 N N . LYS A 1 256 ? -15.131 -9.355 16.596 1.00 94.69 256 LYS A N 1
ATOM 2116 C CA . LYS A 1 256 ? -14.915 -10.018 17.902 1.00 94.69 256 LYS A CA 1
ATOM 2117 C C . LYS A 1 256 ? -14.721 -9.027 19.050 1.00 94.69 256 LYS A C 1
ATOM 2119 O O . LYS A 1 256 ? -14.845 -9.426 20.207 1.00 94.69 256 LYS A O 1
ATOM 2124 N N . VAL A 1 257 ? -14.345 -7.789 18.743 1.00 94.50 257 VAL A N 1
ATOM 2125 C CA . VAL A 1 257 ? -14.217 -6.713 19.730 1.00 94.50 257 VAL A CA 1
ATOM 2126 C C . VAL A 1 257 ? -15.584 -6.129 20.086 1.00 94.50 257 VAL A C 1
ATOM 2128 O O . VAL A 1 257 ? -15.790 -5.761 21.241 1.00 94.50 257 VAL A O 1
ATOM 2131 N N . ASP A 1 258 ? -16.502 -6.091 19.124 1.00 93.25 258 ASP A N 1
ATOM 2132 C CA . ASP A 1 258 ? -17.899 -5.732 19.340 1.00 93.25 258 ASP A CA 1
ATOM 2133 C C . ASP A 1 258 ? -18.626 -6.814 20.158 1.00 93.25 258 ASP A C 1
ATOM 2135 O O . ASP A 1 258 ? -19.047 -7.855 19.647 1.00 93.25 258 ASP A O 1
ATOM 2139 N N . ILE A 1 259 ? -18.695 -6.608 21.473 1.00 89.94 259 ILE A N 1
ATOM 2140 C CA . ILE A 1 259 ? -19.269 -7.581 22.408 1.00 89.94 259 ILE A CA 1
ATOM 2141 C C . ILE A 1 259 ? -20.670 -7.227 22.886 1.00 89.94 259 ILE A C 1
ATOM 2143 O O . ILE A 1 259 ? -21.429 -8.133 23.240 1.00 89.94 259 ILE A O 1
ATOM 2147 N N . TYR A 1 260 ? -21.010 -5.943 22.968 1.00 89.25 260 TYR A N 1
ATOM 2148 C CA . TYR A 1 260 ? -22.231 -5.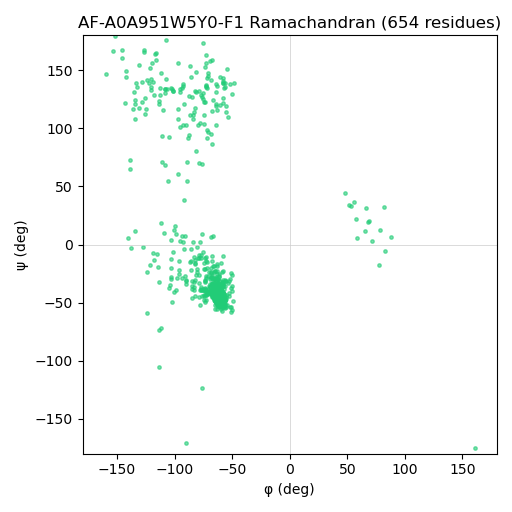514 23.639 1.00 89.25 260 TYR A CA 1
ATOM 2149 C C . TYR A 1 260 ? -23.439 -5.643 22.719 1.00 89.25 260 TYR A C 1
ATOM 2151 O O . TYR A 1 260 ? -24.439 -6.246 23.133 1.00 89.25 260 TYR A O 1
ATOM 2159 N N . GLU A 1 261 ? -23.299 -5.212 21.466 1.00 92.50 261 GLU A N 1
ATOM 2160 C CA . GLU A 1 261 ? -24.337 -5.277 20.440 1.00 92.50 261 GLU A CA 1
ATOM 2161 C C . GLU A 1 261 ? -23.737 -5.708 19.087 1.00 92.50 261 GLU A C 1
ATOM 2163 O O . GLU A 1 261 ? -23.615 -4.893 18.189 1.00 92.50 261 GLU A O 1
ATOM 2168 N N . PRO A 1 262 ? -23.362 -6.998 18.923 1.00 92.44 262 PRO A N 1
ATOM 2169 C CA . PRO A 1 262 ? -22.637 -7.450 17.740 1.00 92.44 262 PRO A CA 1
ATOM 2170 C C . PRO A 1 262 ? -23.335 -7.124 16.416 1.00 92.44 262 PRO A C 1
ATOM 2172 O O . PRO A 1 262 ? -24.393 -7.689 16.111 1.00 92.44 262 PRO A O 1
ATOM 2175 N N . GLU A 1 263 ? -22.666 -6.338 15.577 1.00 94.19 263 GLU A N 1
ATOM 2176 C CA . GLU A 1 263 ? -23.202 -5.882 14.299 1.00 94.19 263 GLU A CA 1
ATOM 2177 C C . GLU A 1 263 ? -23.601 -7.027 13.353 1.00 94.19 263 GLU A C 1
ATOM 2179 O O . GLU A 1 263 ? -22.952 -8.091 13.236 1.00 94.19 263 GLU A O 1
ATOM 2184 N N . LYS A 1 264 ? -24.694 -6.793 12.614 1.00 95.69 264 LYS A N 1
ATOM 2185 C CA . LYS A 1 264 ? -25.216 -7.766 11.648 1.00 95.69 264 LYS 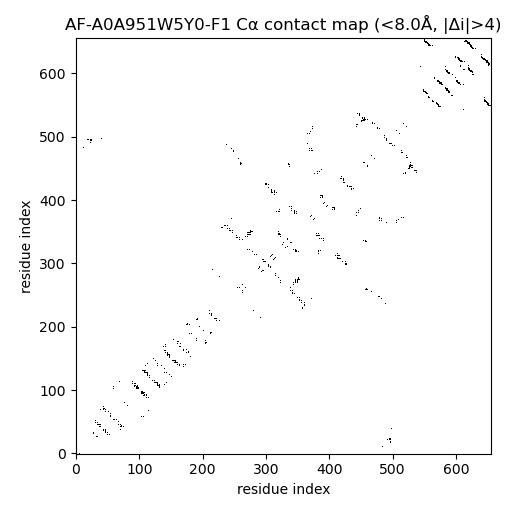A CA 1
ATOM 2186 C C . LYS A 1 264 ? -24.303 -7.831 10.428 1.00 95.69 264 LYS A C 1
ATOM 2188 O O . LYS A 1 264 ? -23.942 -6.818 9.833 1.00 95.69 264 LYS A O 1
ATOM 2193 N N . TRP A 1 265 ? -24.040 -9.053 9.963 1.00 96.12 265 TRP A N 1
ATOM 2194 C CA . TRP A 1 265 ? -23.192 -9.311 8.794 1.00 96.12 265 TRP A CA 1
ATOM 2195 C C . TRP A 1 265 ? -23.572 -8.508 7.550 1.00 96.12 265 TRP A C 1
ATOM 2197 O O . TRP A 1 265 ? -22.686 -8.061 6.832 1.00 96.12 265 TRP A O 1
ATOM 2207 N N . GLY A 1 266 ? -24.870 -8.303 7.307 1.00 97.38 266 GLY A N 1
ATOM 2208 C CA . GLY A 1 266 ? -25.338 -7.535 6.154 1.00 97.38 266 GLY A CA 1
ATOM 2209 C C . GLY A 1 266 ? -24.794 -6.106 6.131 1.00 97.38 266 GLY A C 1
ATOM 2210 O O . GLY A 1 266 ? -24.361 -5.652 5.080 1.00 97.38 266 GLY A O 1
ATOM 2211 N N . TYR A 1 267 ? -24.749 -5.426 7.279 1.00 98.00 267 TYR A N 1
ATOM 2212 C CA . TYR A 1 267 ? -24.250 -4.054 7.361 1.00 98.00 267 TYR A CA 1
ATOM 2213 C C . TYR A 1 267 ? -22.728 -3.989 7.313 1.00 98.00 267 TYR A C 1
ATOM 2215 O O . TYR A 1 267 ? -22.187 -3.149 6.602 1.00 98.00 267 TYR A O 1
ATOM 2223 N N . VAL A 1 268 ? -22.039 -4.930 7.966 1.00 98.19 268 VAL A N 1
ATOM 2224 C CA . VAL A 1 268 ? -20.575 -5.050 7.876 1.00 98.19 268 VAL A CA 1
ATOM 2225 C C . VAL A 1 268 ? -20.136 -5.260 6.422 1.00 98.19 268 VAL A C 1
ATOM 2227 O O . VAL A 1 268 ? -19.301 -4.516 5.917 1.00 98.19 268 VAL A O 1
ATOM 2230 N N . LEU A 1 269 ? -20.734 -6.226 5.718 1.00 98.38 269 LEU A N 1
ATOM 2231 C CA . LEU A 1 269 ? -20.407 -6.505 4.315 1.00 98.38 269 LEU A CA 1
ATOM 2232 C C . LEU A 1 269 ? -20.831 -5.367 3.382 1.00 98.38 269 LEU A C 1
ATOM 2234 O O . LEU A 1 269 ? -20.136 -5.084 2.410 1.00 98.38 269 LEU A O 1
ATOM 2238 N N . PHE A 1 270 ? -21.941 -4.689 3.682 1.00 98.50 270 PHE A N 1
ATOM 2239 C CA . PHE A 1 270 ? -22.363 -3.512 2.930 1.00 98.50 270 PHE A CA 1
ATOM 2240 C C . PHE A 1 270 ? -21.349 -2.371 3.062 1.00 98.50 270 PHE A C 1
ATOM 2242 O O . PHE A 1 270 ? -20.916 -1.832 2.049 1.00 98.50 270 PHE A O 1
ATOM 2249 N N . THR A 1 271 ? -20.905 -2.036 4.277 1.00 98.69 271 THR A N 1
ATOM 2250 C CA . THR A 1 271 ? -19.877 -1.004 4.485 1.00 98.69 271 THR A CA 1
ATOM 2251 C C . THR A 1 271 ? -18.541 -1.393 3.864 1.00 98.69 271 THR A C 1
ATOM 2253 O O . THR A 1 271 ? -17.895 -0.540 3.263 1.00 98.69 271 THR A O 1
ATOM 2256 N N . LEU A 1 272 ? -18.153 -2.668 3.951 1.00 98.69 272 LEU A N 1
ATOM 2257 C CA . LEU A 1 272 ? -16.949 -3.189 3.305 1.00 98.69 272 LEU A CA 1
ATOM 2258 C C . LEU A 1 272 ? -17.005 -2.973 1.784 1.00 98.69 272 LEU A C 1
ATOM 2260 O O . LEU A 1 272 ? -16.076 -2.415 1.205 1.00 98.69 272 LEU A O 1
ATOM 2264 N N . GLY A 1 273 ? -18.118 -3.353 1.148 1.00 98.62 273 GLY A N 1
ATOM 2265 C CA . GLY A 1 273 ? -18.329 -3.159 -0.287 1.00 98.62 273 GLY A CA 1
ATOM 2266 C C . GLY A 1 273 ? -18.378 -1.685 -0.689 1.00 98.62 273 GLY A C 1
ATOM 2267 O O . GLY A 1 273 ? -17.827 -1.314 -1.719 1.00 98.62 273 GLY A O 1
ATOM 2268 N N . LEU A 1 274 ? -18.969 -0.817 0.140 1.00 98.62 274 LEU A N 1
ATOM 2269 C CA . LEU A 1 274 ? -18.885 0.627 -0.078 1.00 98.62 274 LEU A CA 1
ATOM 2270 C C . LEU A 1 274 ? -17.432 1.113 -0.002 1.00 98.62 274 LEU A C 1
ATOM 2272 O O . LEU A 1 274 ? -17.028 1.863 -0.877 1.00 98.62 274 LEU A O 1
ATOM 2276 N N . GLY A 1 275 ? -16.633 0.662 0.969 1.00 98.44 275 GLY A N 1
ATOM 2277 C CA . GLY A 1 275 ? -15.204 0.993 1.048 1.00 98.44 275 GLY A CA 1
ATOM 2278 C C . GLY A 1 275 ? -14.439 0.634 -0.232 1.00 98.44 275 GLY A C 1
ATOM 2279 O O . GLY A 1 275 ? -13.690 1.460 -0.745 1.00 98.44 275 GLY A O 1
ATOM 2280 N N . MET A 1 276 ? -14.708 -0.552 -0.794 1.00 98.25 276 MET A N 1
ATOM 2281 C CA . MET A 1 276 ? -14.143 -0.997 -2.078 1.00 98.25 276 MET A CA 1
ATOM 2282 C C . MET A 1 276 ? -14.608 -0.150 -3.270 1.00 98.25 276 MET A C 1
ATOM 2284 O O . MET A 1 276 ? -13.842 0.112 -4.182 1.00 98.25 276 MET A O 1
ATOM 2288 N N . ILE A 1 277 ? -15.877 0.261 -3.309 1.00 97.31 277 ILE A N 1
ATOM 2289 C CA . ILE A 1 277 ? -16.407 1.071 -4.419 1.00 97.31 277 ILE A CA 1
ATOM 2290 C C . ILE A 1 277 ? -15.878 2.502 -4.340 1.00 97.31 277 ILE A C 1
ATOM 2292 O O . ILE A 1 277 ? -15.512 3.096 -5.351 1.00 97.31 277 ILE A O 1
ATOM 2296 N N . PHE A 1 278 ? -15.868 3.073 -3.137 1.00 97.00 278 PHE A N 1
ATOM 2297 C CA . PHE A 1 278 ? -15.470 4.455 -2.932 1.00 97.00 278 PHE A CA 1
ATOM 2298 C C . PHE A 1 278 ? -13.967 4.652 -3.137 1.00 97.00 278 PHE A C 1
ATOM 2300 O O . PHE A 1 278 ? -13.607 5.739 -3.574 1.00 97.00 278 PHE A O 1
ATOM 2307 N N . SER A 1 279 ? -13.110 3.641 -2.930 1.00 96.44 279 SER A N 1
ATOM 2308 C CA . SER A 1 279 ? -11.661 3.765 -3.181 1.00 96.44 279 SER A CA 1
ATOM 2309 C C . SER A 1 279 ? -11.334 4.253 -4.596 1.00 96.44 279 SER A C 1
ATOM 2311 O O . SER A 1 279 ? -10.423 5.057 -4.767 1.00 96.44 279 SER A O 1
ATOM 2313 N N . PHE A 1 280 ? -12.143 3.891 -5.597 1.00 94.81 280 PHE A N 1
ATOM 2314 C CA . PHE A 1 280 ? -11.986 4.369 -6.973 1.00 94.81 280 PHE A CA 1
ATOM 2315 C C . PHE A 1 280 ? -12.162 5.888 -7.136 1.00 94.81 280 PHE A C 1
ATOM 2317 O O . PHE A 1 280 ? -11.718 6.440 -8.140 1.00 94.81 280 PHE A O 1
ATOM 2324 N N . LEU A 1 281 ? -12.789 6.583 -6.177 1.00 94.94 281 LEU A N 1
ATOM 2325 C CA . LEU A 1 281 ? -12.907 8.044 -6.202 1.00 94.94 281 LEU A CA 1
ATOM 2326 C C . LEU A 1 281 ? -11.588 8.761 -5.902 1.00 94.94 281 LEU A C 1
ATOM 2328 O O . LEU A 1 281 ? -11.513 9.959 -6.158 1.00 94.94 281 LEU A O 1
ATOM 2332 N N . VAL A 1 282 ? -10.568 8.069 -5.385 1.00 95.25 282 VAL A N 1
ATOM 2333 C CA . VAL A 1 282 ? -9.243 8.669 -5.169 1.00 95.25 282 VAL A CA 1
ATOM 2334 C C . VAL A 1 282 ? -8.636 9.099 -6.500 1.00 95.25 282 VAL A C 1
ATOM 2336 O O . VAL A 1 282 ? -8.278 10.263 -6.637 1.00 95.25 282 VAL A O 1
ATOM 2339 N N . HIS A 1 283 ? -8.635 8.215 -7.504 1.00 92.81 283 HIS A N 1
ATOM 2340 C CA . HIS A 1 283 ? -8.018 8.466 -8.812 1.00 92.81 283 HIS A CA 1
ATOM 2341 C C . HIS A 1 283 ? -8.440 9.796 -9.460 1.00 92.81 283 HIS A C 1
ATOM 2343 O O . HIS A 1 283 ? -7.567 10.625 -9.690 1.00 92.81 283 HIS A O 1
ATOM 2349 N N . PRO A 1 284 ? -9.737 10.095 -9.689 1.00 93.56 284 PRO A N 1
ATOM 2350 C CA . PRO A 1 284 ? -10.113 11.342 -10.355 1.00 93.56 284 PRO A CA 1
ATOM 2351 C C . PRO A 1 284 ? -9.814 12.595 -9.524 1.00 93.56 284 PRO A C 1
ATOM 2353 O O . PRO A 1 284 ? -9.639 13.671 -10.093 1.00 93.56 284 PRO A O 1
ATOM 2356 N N . ILE A 1 285 ? -9.781 12.491 -8.190 1.00 94.19 285 ILE A N 1
ATOM 2357 C CA . ILE A 1 285 ? -9.459 13.629 -7.318 1.00 94.19 285 ILE A CA 1
ATOM 2358 C C . ILE A 1 285 ? -7.946 13.888 -7.343 1.00 94.19 285 ILE A C 1
ATOM 2360 O O . ILE A 1 285 ? -7.529 15.037 -7.484 1.00 94.19 285 ILE A O 1
ATOM 2364 N N . THR A 1 286 ? -7.134 12.835 -7.249 1.00 93.06 286 THR A N 1
ATOM 2365 C CA . THR A 1 286 ? -5.672 12.917 -7.343 1.00 93.06 286 THR A CA 1
ATOM 2366 C C . THR A 1 286 ? -5.230 13.363 -8.738 1.00 93.06 286 THR A C 1
ATOM 2368 O O . THR A 1 286 ? -4.422 14.280 -8.843 1.00 93.06 286 THR A O 1
ATOM 2371 N N . ASP A 1 287 ? -5.824 12.833 -9.810 1.00 92.06 287 ASP A N 1
ATOM 2372 C CA . ASP A 1 287 ? -5.518 13.241 -11.188 1.00 92.06 287 ASP A CA 1
ATOM 2373 C C . ASP A 1 287 ? -5.890 14.703 -11.451 1.00 92.06 287 ASP A C 1
ATOM 2375 O O . ASP A 1 287 ? -5.158 15.408 -12.140 1.00 92.06 287 ASP A O 1
ATOM 2379 N N . TYR A 1 288 ? -6.976 15.207 -10.854 1.00 93.69 288 TYR A N 1
ATOM 2380 C CA . TYR A 1 288 ? -7.281 16.637 -10.901 1.00 93.69 288 TYR A CA 1
ATOM 2381 C C . TYR A 1 288 ? -6.162 17.473 -10.256 1.00 93.69 288 TYR A C 1
ATOM 2383 O O . TYR A 1 288 ? -5.680 18.428 -10.866 1.00 93.69 288 TYR A O 1
ATOM 2391 N N . LEU A 1 289 ? -5.714 17.116 -9.046 1.00 93.25 289 LEU A N 1
ATOM 2392 C CA . LEU A 1 289 ? -4.624 17.839 -8.378 1.00 93.25 289 LEU A CA 1
ATOM 2393 C C . LEU A 1 289 ? -3.311 17.766 -9.168 1.00 93.25 289 LEU A C 1
ATOM 2395 O O . LEU A 1 289 ? -2.623 18.777 -9.306 1.00 93.25 289 LEU A O 1
ATOM 2399 N N . ASN A 1 290 ? -2.996 16.598 -9.724 1.00 92.00 290 ASN A N 1
ATOM 2400 C CA . ASN A 1 290 ? -1.745 16.357 -10.432 1.00 92.00 290 ASN A CA 1
ATOM 2401 C C . ASN A 1 290 ? -1.716 17.043 -11.799 1.00 92.00 290 ASN A C 1
ATOM 2403 O O . ASN A 1 290 ? -0.760 17.741 -12.125 1.00 92.00 290 ASN A O 1
ATOM 2407 N N . LEU A 1 291 ? -2.767 16.852 -12.599 1.00 89.50 291 LEU A N 1
ATOM 2408 C CA . LEU A 1 291 ? -2.788 17.241 -14.010 1.00 89.50 291 LEU A CA 1
ATOM 2409 C C . LEU A 1 291 ? -3.323 18.659 -14.234 1.00 89.50 291 LEU A C 1
ATOM 2411 O O . LEU A 1 291 ? -2.963 19.285 -15.228 1.00 89.50 291 LEU A O 1
ATOM 2415 N N . VAL A 1 292 ? -4.188 19.168 -13.346 1.00 90.31 292 VAL A N 1
ATOM 2416 C CA . VAL A 1 292 ? -4.810 20.499 -13.495 1.00 90.31 292 VAL A CA 1
ATOM 2417 C C . VAL A 1 292 ? -4.146 21.531 -12.592 1.00 90.31 292 VAL A C 1
ATOM 2419 O O . VAL A 1 292 ? -3.779 22.604 -13.064 1.00 90.31 292 VAL A O 1
ATOM 2422 N N . GLU A 1 293 ? -3.973 21.219 -11.306 1.00 91.56 293 GLU A N 1
ATOM 2423 C CA . GLU A 1 293 ? -3.353 22.148 -10.347 1.00 91.56 293 GLU A CA 1
ATOM 2424 C C . GLU A 1 293 ? -1.815 22.057 -10.344 1.00 91.56 293 GLU A C 1
ATOM 2426 O O . GLU A 1 293 ? -1.145 22.939 -9.803 1.00 91.56 293 GLU A O 1
ATOM 2431 N N . GLY A 1 294 ? -1.242 21.009 -10.950 1.00 91.44 294 GLY A N 1
ATOM 2432 C CA . GLY A 1 294 ? 0.206 20.785 -11.001 1.00 91.44 294 GLY A CA 1
ATOM 2433 C C . GLY A 1 294 ? 0.824 20.441 -9.644 1.00 91.44 294 GLY A C 1
ATOM 2434 O O . GLY A 1 294 ? 2.024 20.631 -9.449 1.00 91.44 294 GLY A O 1
ATOM 2435 N N . PHE A 1 295 ? 0.020 19.983 -8.681 1.00 94.44 295 PHE A N 1
ATOM 2436 C CA . PHE A 1 295 ? 0.499 19.602 -7.359 1.00 94.44 295 PHE A CA 1
ATOM 2437 C C . PHE A 1 295 ? 0.905 18.133 -7.366 1.00 94.44 295 PHE A C 1
ATOM 2439 O O . PHE A 1 295 ? 0.073 17.272 -7.123 1.00 94.44 295 PHE A O 1
ATOM 2446 N N . THR A 1 296 ? 2.176 17.858 -7.654 1.00 94.38 296 THR A N 1
ATOM 2447 C CA . THR A 1 296 ? 2.731 16.501 -7.760 1.00 94.38 296 THR A CA 1
ATOM 2448 C C . THR A 1 296 ? 3.951 16.326 -6.862 1.00 94.38 296 THR A C 1
ATOM 2450 O O . THR A 1 296 ? 4.536 17.306 -6.389 1.00 94.38 296 THR A O 1
ATOM 2453 N N . LEU A 1 297 ? 4.388 15.079 -6.669 1.00 93.19 297 LEU A N 1
ATOM 2454 C CA . LEU A 1 297 ? 5.730 14.795 -6.154 1.00 93.19 297 LEU A CA 1
ATOM 2455 C C . LEU A 1 297 ? 6.785 15.413 -7.083 1.00 93.19 297 LEU A C 1
ATOM 2457 O O . LEU A 1 297 ? 6.644 15.370 -8.307 1.00 93.19 297 LEU A O 1
ATOM 2461 N N . ASN A 1 298 ? 7.830 15.997 -6.503 1.00 93.50 298 ASN A N 1
ATOM 2462 C CA . ASN A 1 298 ? 8.935 16.605 -7.248 1.00 93.50 298 ASN A CA 1
ATOM 2463 C C . ASN A 1 298 ? 10.316 16.349 -6.618 1.00 93.50 298 ASN A C 1
ATOM 2465 O O . ASN A 1 298 ? 11.311 16.907 -7.078 1.00 93.50 298 ASN A O 1
ATOM 2469 N N . GLY A 1 299 ? 10.388 15.531 -5.562 1.00 92.00 299 GLY A N 1
ATOM 2470 C CA . GLY A 1 299 ? 11.625 15.191 -4.861 1.00 92.00 299 GLY A CA 1
ATOM 2471 C C . GLY A 1 299 ? 12.056 16.225 -3.817 1.00 92.00 299 GLY A C 1
ATOM 2472 O O . GLY A 1 299 ? 13.028 15.998 -3.088 1.00 92.00 299 GLY A O 1
ATOM 2473 N N . GLU A 1 300 ? 11.377 17.369 -3.701 1.00 95.38 300 GLU A N 1
ATOM 2474 C CA . GLU A 1 300 ? 11.657 18.361 -2.665 1.00 95.38 300 GLU A CA 1
ATOM 2475 C C . GLU A 1 300 ? 10.926 18.024 -1.367 1.00 95.38 300 GLU A C 1
ATOM 2477 O O . GLU A 1 300 ? 9.706 17.892 -1.333 1.00 95.38 300 GLU A O 1
ATOM 2482 N N . ILE A 1 301 ? 11.679 17.970 -0.263 1.00 95.88 301 ILE A N 1
ATOM 2483 C CA . ILE A 1 301 ? 11.217 17.501 1.057 1.00 95.88 301 ILE A CA 1
ATOM 2484 C C . ILE A 1 301 ? 9.896 18.154 1.488 1.00 95.88 301 ILE A C 1
ATOM 2486 O O . ILE A 1 301 ? 8.970 17.475 1.923 1.00 95.88 301 ILE A O 1
ATOM 2490 N N . VAL A 1 302 ? 9.796 19.484 1.382 1.00 96.94 302 VAL A N 1
ATOM 2491 C CA . VAL A 1 302 ? 8.609 20.222 1.843 1.00 96.94 302 VAL A CA 1
ATOM 2492 C C . VAL A 1 302 ? 7.415 19.986 0.922 1.00 96.94 302 VAL A C 1
ATOM 2494 O O . VAL A 1 302 ? 6.301 19.812 1.414 1.00 96.94 302 VAL A O 1
ATOM 2497 N N . ASN A 1 303 ? 7.637 19.988 -0.393 1.00 96.69 303 ASN A N 1
ATOM 2498 C CA . ASN A 1 303 ? 6.578 19.749 -1.368 1.00 96.69 303 ASN A CA 1
ATOM 2499 C C . ASN A 1 303 ? 6.019 18.336 -1.210 1.00 96.69 303 ASN A C 1
ATOM 2501 O O . ASN A 1 303 ? 4.816 18.174 -1.038 1.00 96.69 303 ASN A O 1
ATOM 2505 N N . ASP A 1 304 ? 6.898 17.339 -1.184 1.00 97.25 304 ASP A N 1
ATOM 2506 C CA . ASP A 1 304 ? 6.504 15.938 -1.130 1.00 97.25 304 ASP A CA 1
ATOM 2507 C C . ASP A 1 304 ? 5.827 15.599 0.198 1.00 97.25 304 ASP A C 1
ATOM 2509 O O . ASP A 1 304 ? 4.842 14.866 0.206 1.00 97.25 304 ASP A O 1
ATOM 2513 N N . PHE A 1 305 ? 6.261 16.192 1.318 1.00 97.81 305 PHE A N 1
ATOM 2514 C CA . PHE A 1 305 ? 5.541 16.059 2.586 1.00 97.81 305 PHE A CA 1
ATOM 2515 C C . PHE A 1 305 ? 4.121 16.632 2.496 1.00 97.81 305 PHE A C 1
ATOM 2517 O O . PHE A 1 305 ? 3.159 15.982 2.907 1.00 97.81 305 PHE A O 1
ATOM 2524 N N . LEU A 1 306 ? 3.959 17.837 1.936 1.00 98.00 306 LEU A N 1
ATOM 2525 C CA . LEU A 1 306 ? 2.634 18.429 1.740 1.00 98.00 306 LEU A CA 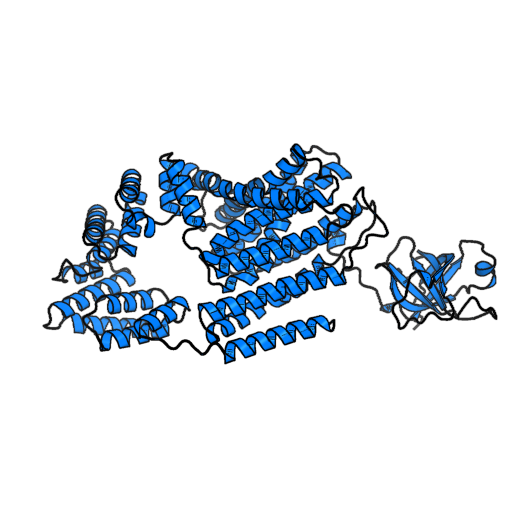1
ATOM 2526 C C . LEU A 1 306 ? 1.784 17.596 0.777 1.00 98.00 306 LEU A C 1
ATOM 2528 O O . LEU A 1 306 ? 0.584 17.457 1.011 1.00 98.00 306 LEU A O 1
ATOM 2532 N N . TYR A 1 307 ? 2.383 17.030 -0.271 1.00 97.81 307 TYR A N 1
ATOM 2533 C CA . TYR A 1 307 ? 1.701 16.151 -1.214 1.00 97.81 307 TYR A CA 1
ATOM 2534 C C . TYR A 1 307 ? 1.244 14.859 -0.536 1.00 97.81 307 TYR A C 1
ATOM 2536 O O . TYR A 1 307 ? 0.075 14.502 -0.640 1.00 97.81 307 TYR A O 1
ATOM 2544 N N . CYS A 1 308 ? 2.091 14.222 0.273 1.00 97.88 308 CYS A N 1
ATOM 2545 C CA . CYS A 1 308 ? 1.693 13.054 1.058 1.00 97.88 308 CYS A CA 1
ATOM 2546 C C . CYS A 1 308 ? 0.534 13.386 2.016 1.00 97.88 308 CYS A C 1
ATOM 2548 O O . CYS A 1 308 ? -0.384 12.590 2.184 1.00 97.88 308 CYS A O 1
ATOM 2550 N N . VAL A 1 309 ? 0.514 14.579 2.623 1.00 98.38 309 VAL A N 1
ATOM 2551 C CA . VAL A 1 309 ? -0.570 14.987 3.538 1.00 98.38 309 VAL A CA 1
ATOM 2552 C C . VAL A 1 309 ? -1.867 15.338 2.804 1.00 98.38 309 VAL A C 1
ATOM 2554 O O . VAL A 1 309 ? -2.935 14.900 3.229 1.00 98.38 309 VAL A O 1
ATOM 2557 N N . PHE A 1 310 ? -1.811 16.150 1.747 1.00 97.69 310 PHE A N 1
ATOM 2558 C CA . PHE A 1 310 ? -2.999 16.723 1.099 1.00 97.69 310 PHE A CA 1
ATOM 2559 C C . PHE A 1 310 ? -3.373 16.054 -0.229 1.00 97.69 310 PHE A C 1
ATOM 2561 O O . PHE A 1 310 ? -4.561 15.940 -0.519 1.00 97.69 310 PHE A O 1
ATOM 2568 N N . GLY A 1 311 ? -2.386 15.620 -1.011 1.00 96.12 311 GLY A N 1
ATOM 2569 C CA . GLY A 1 311 ? -2.557 14.922 -2.291 1.00 96.12 311 GLY A CA 1
ATOM 2570 C C . GLY A 1 311 ? -2.837 13.421 -2.149 1.00 96.12 311 GLY A C 1
ATOM 2571 O O . GLY A 1 311 ? -3.503 12.844 -3.003 1.00 96.12 311 GLY A O 1
ATOM 2572 N N . ILE A 1 312 ? -2.390 12.804 -1.048 1.00 96.88 312 ILE A N 1
ATOM 2573 C CA . ILE A 1 312 ? -2.649 11.389 -0.734 1.00 96.88 312 ILE A CA 1
ATOM 2574 C C . ILE A 1 312 ? -3.538 11.289 0.511 1.00 96.88 312 ILE A C 1
ATOM 2576 O O . ILE A 1 312 ? -4.748 11.070 0.411 1.00 96.88 312 ILE A O 1
ATOM 2580 N N . GLY A 1 313 ? -2.980 11.555 1.695 1.00 97.69 313 GLY A N 1
ATOM 2581 C CA . GLY A 1 313 ? -3.623 11.260 2.973 1.00 97.69 313 GLY A CA 1
ATOM 2582 C C . GLY A 1 313 ? -4.993 11.916 3.164 1.00 97.69 313 GLY A C 1
ATOM 2583 O O . GLY A 1 313 ? -5.942 11.271 3.608 1.00 97.69 313 GLY A O 1
ATOM 2584 N N . ALA A 1 314 ? -5.145 13.195 2.818 1.00 98.38 314 ALA A N 1
ATOM 2585 C CA . ALA A 1 314 ? -6.425 13.890 2.939 1.00 98.38 314 ALA A CA 1
ATOM 2586 C C . ALA A 1 314 ? -7.493 13.334 1.993 1.00 98.38 314 ALA A C 1
ATOM 2588 O O . ALA A 1 314 ? -8.633 13.140 2.417 1.00 98.38 314 ALA A O 1
ATOM 2589 N N . ILE A 1 315 ? -7.138 13.067 0.736 1.00 98.31 315 ILE A N 1
ATOM 2590 C CA . ILE A 1 315 ? -8.075 12.544 -0.262 1.00 98.31 315 ILE A CA 1
ATOM 2591 C C . ILE A 1 315 ? -8.535 11.152 0.145 1.00 98.31 315 ILE A C 1
ATOM 2593 O O . ILE A 1 315 ? -9.739 10.888 0.202 1.00 98.31 315 ILE A O 1
ATOM 2597 N N . GLU A 1 316 ? -7.600 10.280 0.502 1.00 98.38 316 GLU A N 1
ATOM 2598 C CA . GLU A 1 316 ? -7.952 8.919 0.862 1.00 98.38 316 GLU A CA 1
ATOM 2599 C C . GLU A 1 316 ? -8.785 8.840 2.139 1.00 98.38 316 GLU A C 1
ATOM 2601 O O . GLU A 1 316 ? -9.802 8.148 2.165 1.00 98.38 316 GLU A O 1
ATOM 2606 N N . GLU A 1 317 ? -8.406 9.561 3.199 1.00 98.44 317 GLU A N 1
ATOM 2607 C CA . GLU A 1 317 ? -9.183 9.549 4.442 1.00 98.44 317 GLU A CA 1
ATOM 2608 C C . GLU A 1 317 ? -10.568 10.190 4.259 1.00 98.44 317 GLU A C 1
ATOM 2610 O O . GLU A 1 317 ? -11.538 9.779 4.907 1.00 98.44 317 GLU A O 1
ATOM 2615 N N . LEU A 1 318 ? -10.701 11.156 3.340 1.00 98.00 318 LEU A N 1
ATOM 2616 C CA . LEU A 1 318 ? -11.994 11.739 2.981 1.00 98.00 318 LEU A CA 1
ATOM 2617 C C . LEU A 1 318 ? -12.882 10.703 2.293 1.00 98.00 318 LEU A C 1
ATOM 2619 O O . LEU A 1 318 ? -14.059 10.585 2.626 1.00 98.00 318 LEU A O 1
ATOM 2623 N N . VAL A 1 319 ? -12.326 9.937 1.358 1.00 98.25 319 VAL A N 1
ATOM 2624 C CA . VAL A 1 319 ? -13.046 8.878 0.648 1.00 98.25 319 VAL A CA 1
ATOM 2625 C C . VAL A 1 319 ? -13.428 7.738 1.602 1.00 98.25 319 VAL A C 1
ATOM 2627 O O . VAL A 1 319 ? -14.588 7.314 1.629 1.00 98.25 319 VAL A O 1
ATOM 2630 N N . LYS A 1 320 ? -12.497 7.295 2.457 1.00 98.56 320 LYS A N 1
ATOM 2631 C CA . LYS A 1 320 ? -12.699 6.209 3.433 1.00 98.56 320 LYS A CA 1
ATOM 2632 C C . LYS A 1 320 ? -13.764 6.526 4.478 1.00 98.56 320 LYS A C 1
ATOM 2634 O O . LYS A 1 320 ? -14.417 5.604 4.966 1.00 98.56 320 LYS A O 1
ATOM 2639 N N . ILE A 1 321 ? -13.990 7.792 4.837 1.00 98.31 321 ILE A N 1
ATOM 2640 C CA . ILE A 1 321 ? -15.011 8.133 5.839 1.00 98.31 321 ILE A CA 1
ATOM 2641 C C . ILE A 1 321 ? -16.438 8.203 5.259 1.00 98.31 321 ILE A C 1
ATOM 2643 O O . ILE A 1 321 ? -17.410 8.134 6.019 1.00 98.31 321 ILE A O 1
ATOM 2647 N N . ILE A 1 322 ? -16.608 8.288 3.930 1.00 98.56 322 ILE A N 1
ATOM 2648 C CA . ILE A 1 322 ? -17.935 8.397 3.288 1.00 98.56 322 ILE A CA 1
ATOM 2649 C C . ILE A 1 322 ? -18.868 7.234 3.675 1.00 98.56 322 ILE A C 1
ATOM 2651 O O . ILE A 1 322 ? -20.002 7.513 4.084 1.00 98.56 322 ILE A O 1
ATOM 2655 N N . PRO A 1 323 ? -18.447 5.953 3.635 1.00 98.75 323 PRO A N 1
ATOM 2656 C CA . PRO A 1 323 ? -19.316 4.843 4.025 1.00 98.75 323 PRO A CA 1
ATOM 2657 C C . PRO A 1 323 ? -19.823 4.923 5.471 1.00 98.75 323 PRO A C 1
ATOM 2659 O O . PRO A 1 323 ? -20.990 4.614 5.712 1.00 98.75 323 PRO A O 1
ATOM 2662 N N . LEU A 1 324 ? -19.023 5.423 6.424 1.00 98.56 324 LEU A N 1
ATOM 2663 C CA . LEU A 1 324 ? -19.503 5.668 7.792 1.00 98.56 324 LEU A CA 1
ATOM 2664 C C . LEU A 1 324 ? -20.637 6.704 7.802 1.00 98.56 324 LEU A C 1
ATOM 2666 O O . LEU A 1 324 ? -21.645 6.515 8.484 1.00 98.56 324 LEU A O 1
ATOM 2670 N N . PHE A 1 325 ? -20.511 7.794 7.040 1.00 98.31 325 PHE A N 1
ATOM 2671 C CA . PHE A 1 325 ? -21.575 8.797 6.944 1.00 98.31 325 PHE A CA 1
ATOM 2672 C C . PHE A 1 325 ? -22.842 8.253 6.280 1.00 98.31 325 PHE A C 1
ATOM 2674 O O . PHE A 1 325 ? -23.945 8.594 6.716 1.00 98.31 325 PHE A O 1
ATOM 2681 N N . ILE A 1 326 ? -22.709 7.375 5.282 1.00 98.50 326 ILE A N 1
ATOM 2682 C CA . ILE A 1 326 ? -23.845 6.656 4.687 1.00 98.50 326 ILE A CA 1
ATOM 2683 C C . ILE A 1 326 ? -24.544 5.817 5.764 1.00 98.50 326 ILE A C 1
ATOM 2685 O O . ILE A 1 326 ? -25.761 5.933 5.936 1.00 98.50 326 ILE A O 1
ATOM 2689 N N . MET A 1 327 ? -23.787 5.046 6.549 1.00 98.31 327 MET A N 1
ATOM 2690 C CA . MET A 1 327 ? -24.335 4.238 7.641 1.00 98.31 327 MET A CA 1
ATOM 2691 C C . MET A 1 327 ? -25.054 5.092 8.689 1.00 98.31 327 MET A C 1
ATOM 2693 O O . MET A 1 327 ? -26.198 4.797 9.036 1.00 98.31 327 MET A O 1
ATOM 2697 N N . LEU A 1 328 ? -24.446 6.200 9.119 1.00 97.25 328 LEU A N 1
ATOM 2698 C CA . LEU A 1 328 ? -25.041 7.146 10.068 1.00 97.25 328 LEU A CA 1
ATOM 2699 C C . LEU A 1 328 ? -26.323 7.807 9.551 1.00 97.25 328 LEU A C 1
ATOM 2701 O O . LEU A 1 328 ? -27.214 8.136 10.335 1.00 97.25 328 LEU A O 1
ATOM 2705 N N . ARG A 1 329 ? -26.409 8.061 8.241 1.00 97.06 329 ARG A N 1
ATOM 2706 C CA . ARG A 1 329 ? -27.526 8.795 7.638 1.00 97.06 329 ARG A CA 1
ATOM 2707 C C . ARG A 1 329 ? -28.721 7.909 7.306 1.00 97.06 329 ARG A C 1
ATOM 2709 O O . ARG A 1 329 ? -29.856 8.397 7.375 1.00 97.06 329 ARG A O 1
ATOM 2716 N N . TYR A 1 330 ? -28.463 6.670 6.892 1.00 97.31 330 TYR A N 1
ATOM 2717 C CA . TYR A 1 330 ? -29.462 5.781 6.293 1.00 97.31 330 TYR A CA 1
ATOM 2718 C C . TYR A 1 330 ? -29.774 4.536 7.126 1.00 97.31 330 TYR A C 1
ATOM 2720 O O . TYR A 1 330 ? -30.734 3.834 6.814 1.00 97.31 330 TYR A O 1
ATOM 2728 N N . THR A 1 331 ? -29.031 4.277 8.202 1.00 95.88 331 THR A N 1
ATOM 2729 C CA . THR A 1 331 ? -29.283 3.147 9.106 1.00 95.88 331 THR A CA 1
ATOM 2730 C C . THR A 1 331 ? -29.411 3.619 10.554 1.00 95.88 331 THR A C 1
ATOM 2732 O O . THR A 1 331 ? -29.088 4.758 10.886 1.00 95.88 331 THR A O 1
ATOM 2735 N N . LYS A 1 332 ? -29.922 2.742 11.423 1.00 93.94 332 LYS A N 1
ATOM 2736 C CA . LYS A 1 332 ? -29.937 2.943 12.882 1.00 93.94 332 LYS A CA 1
ATOM 2737 C C . LYS A 1 332 ? -28.957 2.014 13.599 1.00 93.94 332 LYS A C 1
ATOM 2739 O O . LYS A 1 332 ? -29.034 1.905 14.816 1.00 93.94 332 LYS A O 1
ATOM 2744 N N . GLU A 1 333 ? -28.105 1.332 12.840 1.00 94.50 333 GLU A N 1
ATOM 2745 C CA . GLU A 1 333 ? -27.212 0.302 13.372 1.00 94.50 333 GLU A CA 1
ATOM 2746 C C . GLU A 1 333 ? -26.052 0.945 14.119 1.00 94.50 333 GLU A C 1
ATOM 2748 O O . GLU A 1 333 ? -25.792 0.525 15.224 1.00 94.50 333 GLU A O 1
ATOM 2753 N N . VAL A 1 334 ? -25.506 2.071 13.632 1.00 96.94 334 VAL A N 1
ATOM 2754 C CA . VAL A 1 334 ? -24.500 2.856 14.373 1.00 96.94 334 VAL A CA 1
ATOM 2755 C C . VAL A 1 334 ? -25.125 3.495 15.619 1.00 96.94 334 VAL A C 1
ATOM 2757 O O . VAL A 1 334 ? -25.613 4.637 15.595 1.00 96.94 334 VAL A O 1
ATOM 2760 N N . ASN A 1 335 ? -25.143 2.751 16.716 1.00 95.38 335 ASN A N 1
ATOM 2761 C CA . ASN A 1 335 ? -25.953 3.027 17.887 1.00 95.38 335 ASN A CA 1
ATOM 2762 C C . ASN A 1 335 ? -25.102 3.131 19.164 1.00 95.38 335 ASN A C 1
ATOM 2764 O O . ASN A 1 335 ? -25.467 3.900 20.054 1.00 95.38 335 ASN A O 1
ATOM 2768 N N . GLU A 1 336 ? -23.919 2.534 19.235 1.00 95.62 336 GLU A N 1
ATOM 2769 C CA . GLU A 1 336 ? -22.954 2.685 20.319 1.00 95.62 336 GLU A CA 1
ATOM 2770 C C . GLU A 1 336 ? -21.627 3.313 19.856 1.00 95.62 336 GLU A C 1
ATOM 2772 O O . GLU A 1 336 ? -21.364 3.449 18.660 1.00 95.62 336 GLU A O 1
ATOM 2777 N N . PRO A 1 337 ? -20.777 3.805 20.782 1.00 97.50 337 PRO A N 1
ATOM 2778 C CA . PRO A 1 337 ? -19.516 4.427 20.396 1.00 97.50 337 PRO A CA 1
ATOM 2779 C C . PRO A 1 337 ? -18.583 3.504 19.607 1.00 97.50 337 PRO A C 1
ATOM 2781 O O . PRO A 1 337 ? -17.849 4.004 18.758 1.00 97.50 337 PRO A O 1
ATOM 2784 N N . TYR A 1 338 ? -18.567 2.195 19.884 1.00 97.69 338 TYR A N 1
ATOM 2785 C CA . TYR A 1 338 ? -17.655 1.280 19.195 1.00 97.69 338 TYR A CA 1
ATOM 2786 C C . TYR A 1 338 ? -18.010 1.126 17.710 1.00 97.69 338 TYR A C 1
ATOM 2788 O O . TYR A 1 338 ? -17.095 1.119 16.888 1.00 97.69 338 TYR A O 1
ATOM 2796 N N . ASP A 1 339 ? -19.294 1.164 17.346 1.00 98.25 339 ASP A N 1
ATOM 2797 C CA . ASP A 1 339 ? -19.766 1.051 15.957 1.00 98.25 339 ASP A CA 1
ATOM 2798 C C . ASP A 1 339 ? -19.144 2.101 15.037 1.00 98.25 339 ASP A C 1
ATOM 2800 O O . ASP A 1 339 ? -18.819 1.825 13.886 1.00 98.25 339 ASP A O 1
ATOM 2804 N N . TYR A 1 340 ? -18.910 3.317 15.540 1.00 98.56 340 TYR A N 1
ATOM 2805 C CA . TYR A 1 340 ? -18.218 4.360 14.778 1.00 98.56 340 TYR A CA 1
ATOM 2806 C C . TYR A 1 340 ? -16.804 3.918 14.380 1.00 98.56 340 TYR A C 1
ATOM 2808 O O . TYR A 1 340 ? -16.399 4.118 13.236 1.00 98.56 340 TYR A O 1
ATOM 2816 N N . ILE A 1 341 ? -16.060 3.317 15.317 1.00 98.38 341 ILE A N 1
ATOM 2817 C CA . ILE A 1 341 ? -14.718 2.769 15.065 1.00 98.38 341 ILE A CA 1
ATOM 2818 C C . ILE A 1 341 ? -14.824 1.561 14.133 1.00 98.38 341 ILE A C 1
ATOM 2820 O O . ILE A 1 341 ? -14.049 1.465 13.183 1.00 98.38 341 ILE A O 1
ATOM 2824 N N . LEU A 1 342 ? -15.782 0.663 14.383 1.00 98.62 342 LEU A N 1
ATOM 2825 C CA . LEU A 1 342 ? -16.011 -0.543 13.593 1.00 98.62 342 LEU A CA 1
ATOM 2826 C C . LEU A 1 342 ? -16.301 -0.198 12.130 1.00 98.62 342 LEU A C 1
ATOM 2828 O O . LEU A 1 342 ? -15.551 -0.621 11.259 1.00 98.62 342 LEU A O 1
ATOM 2832 N N . TYR A 1 343 ? -17.317 0.615 11.844 1.00 98.75 343 TYR A N 1
ATOM 2833 C CA . TYR A 1 343 ? -17.697 0.962 10.473 1.00 98.75 343 TYR A CA 1
ATOM 2834 C C . TYR A 1 343 ? -16.646 1.812 9.749 1.00 98.75 343 TYR A C 1
ATOM 2836 O O . TYR A 1 343 ? -16.437 1.608 8.554 1.00 98.75 343 TYR A O 1
ATOM 2844 N N . ALA A 1 344 ? -15.933 2.708 10.443 1.00 98.75 344 ALA A N 1
ATOM 2845 C CA . ALA A 1 344 ? -14.789 3.405 9.847 1.00 98.75 344 ALA A CA 1
ATOM 2846 C C . ALA A 1 344 ? -13.657 2.435 9.485 1.00 98.75 344 ALA A C 1
ATOM 2848 O O . ALA A 1 344 ? -13.113 2.506 8.387 1.00 98.75 344 ALA A O 1
ATOM 2849 N N . SER A 1 345 ? -13.345 1.489 10.377 1.00 98.69 345 SER A N 1
ATOM 2850 C CA . SER A 1 345 ? -12.312 0.477 10.136 1.00 98.69 345 SER A CA 1
ATOM 2851 C C . SER A 1 345 ? -12.714 -0.489 9.021 1.00 98.69 345 SER A C 1
ATOM 2853 O O . SER A 1 345 ? -11.884 -0.823 8.190 1.00 98.69 345 SER A O 1
ATOM 2855 N N . ILE A 1 346 ? -13.982 -0.912 8.956 1.00 98.81 346 ILE A N 1
ATOM 2856 C CA . ILE A 1 346 ? -14.507 -1.774 7.885 1.00 98.81 346 ILE A CA 1
ATOM 2857 C C . ILE A 1 346 ? -14.490 -1.057 6.532 1.00 98.81 346 ILE A C 1
ATOM 2859 O O . ILE A 1 346 ? -14.143 -1.670 5.525 1.00 98.81 346 ILE A O 1
ATOM 2863 N N . SER A 1 347 ? -14.819 0.235 6.503 1.00 98.81 347 SER A N 1
ATOM 2864 C CA . SER A 1 347 ? -14.698 1.051 5.294 1.00 98.81 347 SER A CA 1
ATOM 2865 C C . SER A 1 347 ? -13.246 1.116 4.807 1.00 98.81 347 SER A C 1
ATOM 2867 O O . SER A 1 347 ? -12.955 0.788 3.657 1.00 98.81 347 SER A O 1
ATOM 2869 N N . ALA A 1 348 ? -12.318 1.443 5.711 1.00 98.69 348 ALA A N 1
ATOM 2870 C CA . ALA A 1 348 ? -10.888 1.475 5.420 1.00 98.69 348 ALA A CA 1
ATOM 2871 C C . ALA A 1 348 ? -10.335 0.099 5.012 1.00 98.69 348 ALA A C 1
ATOM 2873 O O . ALA A 1 348 ? -9.450 0.014 4.171 1.00 98.69 348 ALA A O 1
ATOM 2874 N N . LEU A 1 349 ? -10.881 -0.987 5.560 1.00 98.62 349 LEU A N 1
ATOM 2875 C CA . LEU A 1 349 ? -10.517 -2.355 5.199 1.00 98.62 349 LEU A CA 1
ATOM 2876 C C . LEU A 1 349 ? -10.975 -2.724 3.780 1.00 98.62 349 LEU A C 1
ATOM 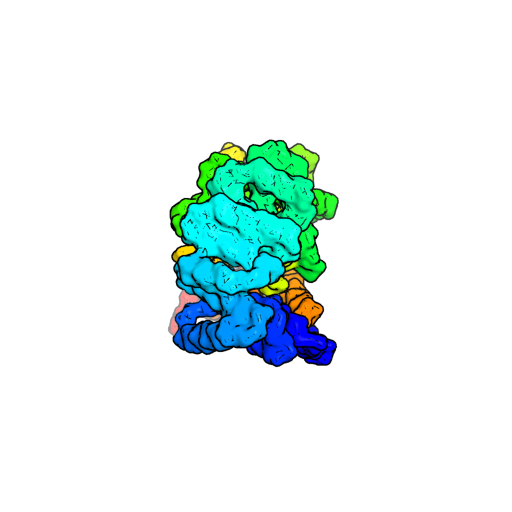2878 O O . LEU A 1 349 ? -10.257 -3.428 3.078 1.00 98.62 349 LEU A O 1
ATOM 2882 N N . GLY A 1 350 ? -12.144 -2.237 3.349 1.00 98.56 350 GLY A N 1
ATOM 2883 C CA . GLY A 1 350 ? -12.614 -2.381 1.968 1.00 98.56 350 GLY A CA 1
ATOM 2884 C C . GLY A 1 350 ? -11.753 -1.590 0.983 1.00 98.56 350 GLY A C 1
ATOM 2885 O O . GLY A 1 350 ? -11.393 -2.110 -0.067 1.00 98.56 350 GLY A O 1
ATOM 2886 N N . PHE A 1 351 ? -11.355 -0.373 1.359 1.00 98.56 351 PHE A N 1
ATOM 2887 C CA . PHE A 1 351 ? -10.393 0.425 0.596 1.00 98.56 351 PHE A CA 1
ATOM 2888 C C . PHE A 1 351 ? -9.050 -0.304 0.456 1.00 98.56 351 PHE A C 1
ATOM 2890 O O . PHE A 1 351 ? -8.583 -0.549 -0.654 1.00 98.56 351 PHE A O 1
ATOM 2897 N N . ALA A 1 352 ? -8.477 -0.734 1.583 1.00 97.75 352 ALA A N 1
ATOM 2898 C CA . ALA A 1 352 ? -7.189 -1.416 1.620 1.00 97.75 352 ALA A CA 1
ATOM 2899 C C . ALA A 1 352 ? -7.215 -2.774 0.900 1.00 97.75 352 ALA A C 1
ATOM 2901 O O . ALA A 1 352 ? -6.174 -3.269 0.487 1.00 97.75 352 ALA A O 1
ATOM 2902 N N . PHE A 1 353 ? -8.387 -3.400 0.739 1.00 97.50 353 PHE A N 1
ATOM 2903 C CA . PHE A 1 353 ? -8.531 -4.600 -0.082 1.00 97.50 353 PHE A CA 1
ATOM 2904 C C . PHE A 1 353 ? -8.284 -4.306 -1.568 1.00 97.50 353 PHE A C 1
ATOM 2906 O O . PHE A 1 353 ? -7.542 -5.056 -2.194 1.00 97.50 353 PHE A O 1
ATOM 2913 N N . ILE A 1 354 ? -8.849 -3.220 -2.114 1.00 95.81 354 ILE A N 1
ATOM 2914 C CA . ILE A 1 354 ? -8.606 -2.816 -3.510 1.00 95.81 354 ILE A CA 1
ATOM 2915 C C . ILE A 1 354 ? -7.139 -2.444 -3.716 1.00 95.81 354 ILE A C 1
ATOM 2917 O O . ILE A 1 354 ? -6.526 -2.902 -4.674 1.00 95.81 354 ILE A O 1
ATOM 2921 N N . GLU A 1 355 ? -6.542 -1.704 -2.782 1.00 93.56 355 GLU A N 1
ATOM 2922 C CA . GLU A 1 355 ? -5.104 -1.434 -2.842 1.00 93.56 355 GLU A CA 1
ATOM 2923 C C . GLU A 1 355 ? -4.267 -2.707 -2.750 1.00 93.56 355 GLU A C 1
ATOM 2925 O O . GLU A 1 355 ? -3.330 -2.873 -3.516 1.00 93.56 355 GLU A O 1
ATOM 2930 N N . ASN A 1 356 ? -4.593 -3.637 -1.852 1.00 94.06 356 ASN A N 1
ATOM 2931 C CA . ASN A 1 356 ? -3.845 -4.887 -1.752 1.00 94.06 356 ASN A CA 1
ATOM 2932 C C . ASN A 1 356 ? -3.939 -5.725 -3.034 1.00 94.06 356 ASN A C 1
ATOM 2934 O O . ASN A 1 356 ? -2.985 -6.438 -3.317 1.00 94.06 356 ASN A O 1
ATOM 2938 N N . ILE A 1 357 ? -5.032 -5.645 -3.804 1.00 91.50 357 ILE A N 1
ATOM 2939 C CA . ILE A 1 357 ? -5.086 -6.261 -5.140 1.00 91.50 357 ILE A CA 1
ATOM 2940 C C . ILE A 1 357 ? -4.013 -5.625 -6.028 1.00 91.50 357 ILE A C 1
ATOM 2942 O O . ILE A 1 357 ? -3.130 -6.330 -6.493 1.00 91.50 357 ILE A O 1
ATOM 2946 N N . ILE A 1 358 ? -4.002 -4.296 -6.150 1.00 87.12 358 ILE A N 1
ATOM 2947 C CA . ILE A 1 358 ? -3.022 -3.567 -6.974 1.00 87.12 358 ILE A CA 1
ATOM 2948 C C . ILE A 1 358 ? -1.578 -3.857 -6.532 1.00 87.12 358 ILE A C 1
ATOM 2950 O O . ILE A 1 358 ? -0.715 -4.154 -7.355 1.00 87.12 358 ILE A O 1
ATOM 2954 N N . TYR A 1 359 ? -1.300 -3.770 -5.229 1.00 84.31 359 TYR A N 1
ATOM 2955 C CA . TYR A 1 359 ? 0.045 -3.934 -4.679 1.00 84.31 359 TYR A CA 1
ATOM 2956 C C . TYR A 1 359 ? 0.544 -5.375 -4.775 1.00 84.31 359 TYR A C 1
ATOM 2958 O O . TYR A 1 359 ? 1.714 -5.574 -5.068 1.00 84.31 359 TYR A O 1
ATOM 2966 N N . LEU A 1 360 ? -0.287 -6.389 -4.519 1.00 85.12 360 LEU A N 1
ATOM 2967 C CA . LEU A 1 360 ? 0.145 -7.797 -4.583 1.00 85.12 360 LEU A CA 1
ATOM 2968 C C . LEU A 1 360 ? 0.140 -8.358 -6.016 1.00 85.12 360 LEU A C 1
ATOM 2970 O O . LEU A 1 360 ? 0.712 -9.424 -6.265 1.00 85.12 360 LEU A O 1
ATOM 2974 N N . ASP A 1 361 ? -0.494 -7.642 -6.943 1.00 75.38 361 ASP A N 1
ATOM 2975 C CA . ASP A 1 361 ? -0.380 -7.866 -8.381 1.00 75.38 361 ASP A CA 1
ATOM 2976 C C . ASP A 1 361 ? 0.937 -7.279 -8.927 1.00 75.38 361 ASP A C 1
ATOM 2978 O O . ASP A 1 361 ? 1.584 -7.918 -9.756 1.00 75.38 361 ASP A O 1
ATOM 2982 N N . SER A 1 362 ? 1.365 -6.104 -8.437 1.00 58.41 362 SER A N 1
ATOM 2983 C CA . SER A 1 362 ? 2.568 -5.393 -8.910 1.00 58.41 362 SER A CA 1
ATOM 2984 C C . SER A 1 362 ? 3.869 -5.741 -8.176 1.00 58.41 362 SER A C 1
ATOM 2986 O O . SER A 1 362 ? 4.937 -5.709 -8.782 1.00 58.41 362 SER A O 1
ATOM 2988 N N . THR A 1 363 ? 3.807 -6.078 -6.885 1.00 59.62 363 THR A N 1
ATOM 2989 C CA . THR A 1 363 ? 4.970 -6.455 -6.063 1.00 59.62 363 THR A CA 1
ATOM 2990 C C . THR A 1 363 ? 5.120 -7.974 -5.967 1.00 59.62 363 THR A C 1
ATOM 2992 O O . THR A 1 363 ? 4.158 -8.731 -6.128 1.00 59.62 363 THR A O 1
ATOM 2995 N N . SER A 1 364 ? 6.338 -8.452 -5.695 1.00 69.50 364 SER A N 1
ATOM 2996 C CA . SER A 1 364 ? 6.569 -9.854 -5.341 1.00 69.50 364 SER A CA 1
ATOM 2997 C C . SER A 1 364 ? 5.679 -10.257 -4.159 1.00 69.50 364 SER A C 1
ATOM 2999 O O . SER A 1 364 ? 5.355 -9.456 -3.282 1.00 69.50 364 SER A O 1
ATOM 3001 N N . LEU A 1 365 ? 5.308 -11.540 -4.095 1.00 83.81 365 LEU A N 1
ATOM 3002 C CA . LEU A 1 365 ? 4.493 -12.094 -3.002 1.00 83.81 365 LEU A CA 1
ATOM 3003 C C . LEU A 1 365 ? 5.130 -11.899 -1.604 1.00 83.81 365 LEU A C 1
ATOM 3005 O O . LEU A 1 365 ? 4.457 -12.113 -0.602 1.00 83.81 365 LEU A O 1
ATOM 3009 N N . THR A 1 366 ? 6.389 -11.458 -1.534 1.00 85.25 366 THR A N 1
ATOM 3010 C CA . THR A 1 366 ? 7.151 -11.172 -0.309 1.00 85.25 366 THR A CA 1
ATOM 3011 C C . THR A 1 366 ? 6.623 -9.973 0.490 1.00 85.25 366 THR A C 1
ATOM 3013 O O . THR A 1 366 ? 7.040 -9.749 1.620 1.00 85.25 366 THR A O 1
ATOM 3016 N N . SER A 1 367 ? 5.695 -9.178 -0.054 1.00 88.50 367 SER A N 1
ATOM 3017 C CA . SER A 1 367 ? 5.111 -8.024 0.649 1.00 88.50 367 SER A CA 1
ATOM 3018 C C . SER A 1 367 ? 3.823 -8.350 1.430 1.00 88.50 367 SER A C 1
ATOM 3020 O O . SER A 1 367 ? 3.294 -7.484 2.142 1.00 88.50 367 SER A O 1
ATOM 3022 N N . ILE A 1 368 ? 3.310 -9.590 1.338 1.00 93.88 368 ILE A N 1
ATOM 3023 C CA . ILE A 1 368 ? 2.022 -10.012 1.924 1.00 93.88 368 ILE A CA 1
ATOM 3024 C C . ILE A 1 368 ? 1.976 -9.740 3.436 1.00 93.88 368 ILE A C 1
ATOM 3026 O O . ILE A 1 368 ? 1.039 -9.092 3.920 1.00 93.88 368 ILE A O 1
ATOM 3030 N N . HIS A 1 369 ? 2.972 -10.202 4.197 1.00 93.25 369 HIS A N 1
ATOM 3031 C CA . HIS A 1 369 ? 3.041 -9.990 5.642 1.00 93.25 369 HIS A CA 1
ATOM 3032 C C . HIS A 1 369 ? 3.163 -8.504 5.989 1.00 93.25 369 HIS A C 1
ATOM 3034 O O . HIS A 1 369 ? 2.497 -8.045 6.920 1.00 93.25 369 HIS A O 1
ATOM 3040 N N . GLY A 1 370 ? 3.956 -7.741 5.229 1.00 92.50 370 GLY A N 1
ATOM 3041 C CA . GLY A 1 370 ? 4.102 -6.298 5.397 1.00 92.50 370 GLY A CA 1
ATOM 3042 C C . GLY A 1 370 ? 2.743 -5.611 5.317 1.00 92.50 370 GLY A C 1
ATOM 3043 O O . GLY A 1 370 ? 2.310 -4.970 6.274 1.00 92.50 370 GLY A O 1
ATOM 3044 N N . ARG A 1 371 ? 1.985 -5.860 4.244 1.00 94.44 371 ARG A N 1
ATOM 3045 C CA . ARG A 1 371 ? 0.639 -5.289 4.055 1.00 94.44 371 ARG A CA 1
ATOM 3046 C C . ARG A 1 371 ? -0.330 -5.705 5.164 1.00 94.44 371 ARG A C 1
ATOM 3048 O O . ARG A 1 371 ? -1.097 -4.871 5.654 1.00 94.44 371 ARG A O 1
ATOM 3055 N N . ALA A 1 372 ? -0.271 -6.964 5.604 1.00 96.50 372 ALA A N 1
ATOM 3056 C CA . ALA A 1 372 ? -1.119 -7.493 6.672 1.00 96.50 372 ALA A CA 1
ATOM 3057 C C . ALA A 1 372 ? -0.855 -6.853 8.047 1.00 96.50 372 ALA A C 1
ATOM 3059 O O . ALA A 1 372 ? -1.797 -6.680 8.829 1.00 96.50 372 ALA A O 1
ATOM 3060 N N . LEU A 1 373 ? 0.411 -6.545 8.350 1.00 96.69 373 LEU A N 1
ATOM 3061 C CA . LEU A 1 373 ? 0.880 -6.106 9.669 1.00 96.69 373 LEU A CA 1
ATOM 3062 C C . LEU A 1 373 ? 1.017 -4.586 9.790 1.00 96.69 373 LEU A C 1
ATOM 3064 O O . LEU A 1 373 ? 0.873 -4.062 10.895 1.00 96.69 373 LEU A O 1
ATOM 3068 N N . THR A 1 374 ? 1.285 -3.884 8.689 1.00 95.94 374 THR A N 1
ATOM 3069 C CA . THR A 1 374 ? 1.546 -2.441 8.691 1.00 95.94 374 THR A CA 1
ATOM 3070 C C . THR A 1 374 ? 0.414 -1.684 8.011 1.00 95.94 374 THR A C 1
ATOM 3072 O O . THR A 1 374 ? -0.403 -1.064 8.690 1.00 95.94 374 THR A O 1
ATOM 3075 N N . ALA A 1 375 ? 0.305 -1.780 6.689 1.00 94.44 375 ALA A N 1
ATOM 3076 C CA . ALA A 1 375 ? -0.521 -0.872 5.910 1.00 94.44 375 ALA A CA 1
ATOM 3077 C C . ALA A 1 375 ? -2.017 -1.018 6.222 1.00 94.44 375 ALA A C 1
ATOM 3079 O O . ALA A 1 375 ? -2.680 -0.035 6.546 1.00 94.44 375 ALA A O 1
ATOM 3080 N N . VAL A 1 376 ? -2.548 -2.247 6.255 1.00 97.62 376 VAL A N 1
ATOM 3081 C CA . VAL A 1 376 ? -3.964 -2.478 6.608 1.00 97.62 376 VAL A CA 1
ATOM 3082 C C . VAL A 1 376 ? -4.274 -2.015 8.035 1.00 97.62 376 VAL A C 1
ATOM 3084 O O . VAL A 1 376 ? -5.343 -1.453 8.287 1.00 97.62 376 VAL A O 1
ATOM 3087 N N . VAL A 1 377 ? -3.332 -2.188 8.968 1.00 97.94 377 VAL A N 1
ATOM 3088 C CA . VAL A 1 377 ? -3.470 -1.700 10.349 1.00 97.94 377 VAL A CA 1
ATOM 3089 C C . VAL A 1 377 ? -3.507 -0.175 10.388 1.00 97.94 377 VAL A C 1
ATOM 3091 O O . VAL A 1 377 ? -4.360 0.389 11.078 1.00 97.94 377 VAL A O 1
ATOM 3094 N N . MET A 1 378 ? -2.641 0.489 9.620 1.00 97.75 378 MET A N 1
ATOM 3095 C CA . MET A 1 378 ? -2.628 1.946 9.501 1.00 97.75 378 MET A CA 1
ATOM 3096 C C . MET A 1 378 ? -3.917 2.487 8.892 1.00 97.75 378 MET A C 1
ATOM 3098 O O . MET A 1 378 ? -4.501 3.386 9.490 1.00 97.75 378 MET A O 1
ATOM 3102 N N . HIS A 1 379 ? -4.431 1.915 7.799 1.00 97.94 379 HIS A N 1
ATOM 3103 C CA . HIS A 1 379 ? -5.699 2.362 7.209 1.00 97.94 379 HIS A CA 1
ATOM 3104 C C . HIS A 1 379 ? -6.852 2.317 8.220 1.00 97.94 379 HIS A C 1
ATOM 3106 O O . HIS A 1 379 ? -7.573 3.301 8.395 1.00 97.94 379 HIS A O 1
ATOM 3112 N N . MET A 1 380 ? -7.003 1.203 8.949 1.00 97.94 380 MET A N 1
ATOM 3113 C CA . MET A 1 380 ? -8.032 1.097 9.990 1.00 97.94 380 MET A CA 1
ATOM 3114 C C . MET A 1 380 ? -7.823 2.128 11.105 1.00 97.94 380 MET A C 1
ATOM 3116 O O . MET A 1 380 ? -8.788 2.734 11.580 1.00 97.94 380 MET A O 1
ATOM 3120 N N . PHE A 1 381 ? -6.575 2.337 11.535 1.00 97.88 381 PHE A N 1
ATOM 3121 C CA . PHE A 1 381 ? -6.246 3.302 12.579 1.00 97.88 381 PHE A CA 1
ATOM 3122 C C . PHE A 1 381 ? -6.563 4.742 12.165 1.00 97.88 381 PHE A C 1
ATOM 3124 O O . PHE A 1 381 ? -7.248 5.442 12.914 1.00 97.88 381 PHE A O 1
ATOM 3131 N N . LEU A 1 382 ? -6.105 5.169 10.991 1.00 98.50 382 LEU A N 1
ATOM 3132 C CA . LEU A 1 382 ? -6.232 6.541 10.502 1.00 98.50 382 LEU A CA 1
ATOM 3133 C C . LEU A 1 382 ? -7.702 6.939 10.344 1.00 98.50 382 LEU A C 1
ATOM 3135 O O . LEU A 1 382 ? -8.138 7.929 10.938 1.00 98.50 382 LEU A O 1
ATOM 3139 N N . SER A 1 383 ? -8.515 6.095 9.707 1.00 98.44 383 SER A N 1
ATOM 3140 C CA . SER A 1 383 ? -9.955 6.353 9.594 1.00 98.44 383 SER A CA 1
ATOM 3141 C C . SER A 1 383 ? -10.664 6.317 10.959 1.00 98.44 383 SER A C 1
ATOM 3143 O O . SER A 1 383 ? -11.621 7.063 11.202 1.00 98.44 383 SER A O 1
ATOM 3145 N N . SER A 1 384 ? -10.159 5.522 11.912 1.00 98.56 384 SER A N 1
ATOM 3146 C CA . SER A 1 384 ? -10.661 5.512 13.293 1.00 98.56 384 SER A CA 1
ATOM 3147 C C . SER A 1 384 ? -10.360 6.801 14.067 1.00 98.56 384 SER A C 1
ATOM 3149 O O . SER A 1 384 ? -11.106 7.117 14.994 1.00 98.56 384 SER A O 1
ATOM 3151 N N . ILE A 1 385 ? -9.322 7.574 13.712 1.00 98.69 385 ILE A N 1
ATOM 3152 C CA . ILE A 1 385 ? -9.067 8.900 14.310 1.00 98.69 385 ILE A CA 1
ATOM 3153 C C . ILE A 1 385 ? -10.269 9.811 14.046 1.00 98.69 385 ILE A C 1
ATOM 3155 O O . ILE A 1 385 ? -10.811 10.414 14.977 1.00 98.69 385 ILE A O 1
ATOM 3159 N N . ILE A 1 386 ? -10.736 9.856 12.797 1.00 98.69 386 ILE A N 1
ATOM 3160 C CA . ILE A 1 386 ? -11.884 10.673 12.389 1.00 98.69 386 ILE A CA 1
ATOM 3161 C C . ILE A 1 386 ? -13.144 10.219 13.128 1.00 98.69 386 ILE A C 1
ATOM 3163 O O . ILE A 1 386 ? -13.839 11.035 13.746 1.00 98.69 386 ILE A O 1
ATOM 3167 N N . ALA A 1 387 ? -13.401 8.908 13.141 1.00 98.44 387 ALA A N 1
ATOM 3168 C CA . ALA A 1 387 ? -14.521 8.319 13.867 1.00 98.44 387 ALA A CA 1
ATOM 3169 C C . ALA A 1 387 ? -14.489 8.663 15.364 1.00 98.44 387 ALA A C 1
ATOM 3171 O O . ALA A 1 387 ? -15.507 9.048 15.942 1.00 98.44 387 ALA A O 1
ATOM 3172 N N . TYR A 1 388 ? -13.313 8.610 15.992 1.00 98.12 388 TYR A N 1
ATOM 3173 C CA . TYR A 1 388 ? -13.149 8.951 17.399 1.00 98.12 388 TYR A CA 1
ATOM 3174 C C . TYR A 1 388 ? -13.405 10.436 17.690 1.00 98.12 388 TYR A C 1
ATOM 3176 O O . TYR A 1 388 ? -13.990 10.767 18.724 1.00 98.12 388 TYR A O 1
ATOM 3184 N N . GLY A 1 389 ? -13.076 11.336 16.760 1.00 97.81 389 GLY A N 1
ATOM 3185 C CA . GLY A 1 389 ? -13.488 12.741 16.827 1.00 97.81 389 GLY A CA 1
ATOM 3186 C C . GLY A 1 389 ? -15.013 12.909 16.879 1.00 97.81 389 GLY A C 1
ATOM 3187 O O . GLY A 1 389 ? -15.534 13.673 17.703 1.00 97.81 389 GLY A O 1
ATOM 3188 N N . ILE A 1 390 ? -15.740 12.139 16.061 1.00 98.06 390 ILE A N 1
ATOM 3189 C CA . ILE A 1 390 ? -17.213 12.113 16.041 1.00 98.06 390 ILE A CA 1
ATOM 3190 C C . ILE A 1 390 ? -17.762 11.560 17.366 1.00 98.06 390 ILE A C 1
ATOM 3192 O O . ILE A 1 390 ? -18.664 12.166 17.957 1.00 98.06 390 ILE A O 1
ATOM 3196 N N . ILE A 1 391 ? -17.181 10.468 17.876 1.00 97.50 391 ILE A N 1
ATOM 3197 C CA . ILE A 1 391 ? -17.525 9.873 19.176 1.00 97.50 391 ILE A CA 1
ATOM 3198 C C . ILE A 1 391 ? -17.355 10.899 20.300 1.00 97.50 391 ILE A C 1
ATOM 3200 O O . ILE A 1 391 ? -18.293 11.160 21.057 1.00 97.50 391 ILE A O 1
ATOM 3204 N N . LEU A 1 392 ? -16.176 11.518 20.411 1.00 96.69 392 LEU A N 1
ATOM 3205 C CA . LEU A 1 392 ? -15.897 12.501 21.455 1.00 96.69 392 LEU A CA 1
ATOM 3206 C C . LEU A 1 392 ? -16.884 13.660 21.401 1.00 96.69 392 LEU A C 1
ATOM 3208 O O . LEU A 1 392 ? -17.352 14.111 22.448 1.00 96.69 392 LEU A O 1
ATOM 3212 N N . ASN A 1 393 ? -17.229 14.135 20.204 1.00 96.38 393 ASN A N 1
ATOM 3213 C CA . ASN A 1 393 ? -18.201 15.205 20.074 1.00 96.38 393 ASN A CA 1
ATOM 3214 C C . ASN A 1 393 ? -19.599 14.780 20.544 1.00 96.38 393 ASN A C 1
ATOM 3216 O O . ASN A 1 393 ? -20.211 15.488 21.343 1.00 96.38 393 ASN A O 1
ATOM 3220 N N . LYS A 1 394 ? -20.089 13.623 20.083 1.00 95.25 394 LYS A N 1
ATOM 3221 C CA . LYS A 1 394 ? -21.441 13.130 20.384 1.00 95.25 394 LYS A CA 1
ATOM 3222 C C . LYS A 1 394 ? -21.614 12.764 21.862 1.00 95.25 394 LYS A C 1
ATOM 3224 O O . LYS A 1 394 ? -22.620 13.138 22.465 1.00 95.25 394 LYS A O 1
ATOM 3229 N N . TYR A 1 395 ? -20.637 12.073 22.449 1.00 93.88 395 TYR A N 1
ATOM 3230 C CA . TYR A 1 395 ? -20.780 11.440 23.764 1.00 93.88 395 TYR A CA 1
ATOM 3231 C C . TYR A 1 395 ? -20.102 12.196 24.918 1.00 93.88 395 TYR A C 1
ATOM 3233 O O . TYR A 1 395 ? -20.495 11.999 26.066 1.00 93.88 395 TYR A O 1
ATOM 3241 N N . LYS A 1 396 ? -19.127 13.083 24.657 1.00 92.44 396 LYS A N 1
ATOM 3242 C CA . LYS A 1 396 ? -18.348 13.754 25.720 1.00 92.44 396 LYS A CA 1
ATOM 3243 C C . LYS A 1 396 ? -18.390 15.281 25.654 1.00 92.44 396 LYS A C 1
ATOM 3245 O O . LYS A 1 396 ? -18.779 15.929 26.619 1.00 92.44 396 LYS A O 1
ATOM 3250 N N . LEU A 1 397 ? -17.945 15.863 24.542 1.00 92.19 397 LEU A N 1
ATOM 3251 C CA . LEU A 1 397 ? -17.621 17.289 24.450 1.00 92.19 397 LEU A CA 1
ATOM 3252 C C . LEU A 1 397 ? -18.808 18.164 24.030 1.00 92.19 397 LEU A C 1
ATOM 3254 O O . LEU A 1 397 ? -18.856 19.324 24.440 1.00 92.19 397 LEU A O 1
ATOM 3258 N N . LYS A 1 398 ? -19.739 17.632 23.221 1.00 89.44 398 LYS A N 1
ATOM 3259 C CA . LYS A 1 398 ? -20.926 18.334 22.692 1.00 89.44 398 LYS A CA 1
ATOM 3260 C C . LYS A 1 398 ? -20.595 19.714 22.099 1.00 89.44 398 LYS A C 1
ATOM 3262 O O . LYS A 1 398 ? -21.263 20.708 22.377 1.00 89.44 398 LYS A O 1
ATOM 3267 N N . LYS A 1 399 ? -19.513 19.779 21.319 1.00 89.88 399 LYS A N 1
ATOM 3268 C CA . LYS A 1 399 ? -19.045 20.971 20.597 1.00 89.88 399 LYS A CA 1
ATOM 3269 C C . LYS A 1 399 ? -19.668 21.010 19.194 1.00 89.88 399 LYS A C 1
ATOM 3271 O O . LYS A 1 399 ? -20.575 20.242 18.872 1.00 89.88 399 LYS A O 1
ATOM 3276 N N . ASN A 1 400 ? -19.194 21.931 18.354 1.00 93.12 400 ASN A N 1
ATOM 3277 C CA . ASN A 1 400 ? -19.592 21.994 16.952 1.00 93.12 400 ASN A CA 1
ATOM 3278 C C . ASN A 1 400 ? -19.129 20.710 16.216 1.00 93.12 400 ASN A C 1
ATOM 3280 O O . ASN A 1 400 ? -17.923 20.448 16.184 1.00 93.12 400 ASN A O 1
ATOM 3284 N N . PRO A 1 401 ? -20.049 19.922 15.619 1.00 93.19 401 PRO A N 1
ATOM 3285 C CA . PRO A 1 401 ? -19.699 18.672 14.943 1.00 93.19 401 PRO A CA 1
ATOM 3286 C C . PRO A 1 401 ? -18.748 18.849 13.758 1.00 93.19 401 PRO A C 1
ATOM 3288 O O . PRO A 1 401 ? -17.821 18.059 13.615 1.00 93.19 401 PRO A O 1
ATOM 3291 N N . ALA A 1 402 ? -18.939 19.893 12.945 1.00 94.50 402 ALA A N 1
ATOM 3292 C CA . ALA A 1 402 ? -18.094 20.161 11.784 1.00 94.50 402 ALA A CA 1
ATOM 3293 C C . ALA A 1 402 ? -16.667 20.530 12.209 1.00 94.50 402 ALA A C 1
ATOM 3295 O O . ALA A 1 402 ? -15.704 20.028 11.644 1.00 94.50 402 ALA A O 1
ATOM 3296 N N . PHE A 1 403 ? -16.526 21.339 13.261 1.00 95.19 403 PHE A N 1
ATOM 3297 C CA . PHE A 1 403 ? -15.214 21.693 13.806 1.00 95.19 403 PHE A CA 1
ATOM 3298 C C . PHE A 1 403 ? -14.450 20.467 14.326 1.00 95.19 403 PHE A C 1
ATOM 3300 O O . PHE A 1 403 ? -13.270 20.299 14.031 1.00 95.19 403 PHE A O 1
ATOM 3307 N N . MET A 1 404 ? -15.130 19.588 15.069 1.00 95.62 404 MET A N 1
ATOM 3308 C CA . MET A 1 404 ? -14.528 18.346 15.566 1.00 95.62 404 MET A CA 1
ATOM 3309 C C . MET A 1 404 ? -14.149 17.401 14.423 1.00 95.62 404 MET A C 1
ATOM 3311 O O . MET A 1 404 ? -13.077 16.807 14.468 1.00 95.62 404 MET A O 1
ATOM 3315 N N . PHE A 1 405 ? -14.989 17.296 13.391 1.00 96.75 405 PHE A N 1
ATOM 3316 C CA . PHE A 1 405 ? -14.662 16.531 12.192 1.00 96.75 405 PHE A CA 1
ATOM 3317 C C . PHE A 1 405 ? -13.404 17.074 11.504 1.00 96.75 405 PHE A C 1
ATOM 3319 O O . PHE A 1 405 ? -12.468 16.312 11.309 1.00 96.75 405 PHE A O 1
ATOM 3326 N N . ILE A 1 406 ? -13.338 18.381 11.219 1.00 97.69 406 ILE A N 1
ATOM 3327 C CA . ILE A 1 406 ? -12.203 19.003 10.512 1.00 97.69 406 ILE A CA 1
ATOM 3328 C C . ILE A 1 406 ? -10.885 18.795 11.266 1.00 97.69 406 ILE A C 1
ATOM 3330 O O . ILE A 1 406 ? -9.881 18.461 10.646 1.00 97.69 406 ILE A O 1
ATOM 3334 N N . ILE A 1 407 ? -10.875 18.956 12.594 1.00 98.06 407 ILE A N 1
ATOM 3335 C CA . ILE A 1 407 ? -9.656 18.747 13.390 1.00 98.06 407 ILE A CA 1
ATOM 3336 C C . ILE A 1 407 ? -9.172 17.301 13.294 1.00 98.06 407 ILE A C 1
ATOM 3338 O O . ILE A 1 407 ? -7.994 17.069 13.040 1.00 98.06 407 ILE A O 1
ATOM 3342 N N . PHE A 1 408 ? -10.054 16.328 13.519 1.00 98.31 408 PHE A N 1
ATOM 3343 C CA . PHE A 1 408 ? -9.649 14.922 13.524 1.00 98.31 408 PHE A CA 1
ATOM 3344 C C . PHE A 1 408 ? -9.364 14.395 12.116 1.00 98.31 408 PHE A C 1
ATOM 3346 O O . PHE A 1 408 ? -8.483 13.556 11.967 1.00 98.31 408 PHE A O 1
ATOM 3353 N N . PHE A 1 409 ? -10.041 14.932 11.099 1.00 98.62 409 PHE A N 1
ATOM 3354 C CA . PHE A 1 409 ? -9.693 14.736 9.696 1.00 98.62 409 PHE A CA 1
ATOM 3355 C C . PHE A 1 409 ? -8.271 15.219 9.420 1.00 98.62 409 PHE A C 1
ATOM 3357 O O . PHE A 1 409 ? -7.449 14.419 9.002 1.00 98.62 409 PHE A O 1
ATOM 3364 N N . LEU A 1 410 ? -7.935 16.465 9.769 1.00 98.50 410 LEU A N 1
ATOM 3365 C CA . LEU A 1 410 ? -6.588 16.996 9.556 1.00 98.50 410 LEU A CA 1
ATOM 3366 C C . LEU A 1 410 ? -5.514 16.195 10.311 1.00 98.50 410 LEU A C 1
ATOM 3368 O O . LEU A 1 410 ? -4.441 15.956 9.770 1.00 98.50 410 LEU A O 1
ATOM 3372 N N . ILE A 1 411 ? -5.798 15.744 11.539 1.00 98.50 411 ILE A N 1
ATOM 3373 C CA . ILE A 1 411 ? -4.885 14.864 12.288 1.00 98.50 411 ILE A CA 1
ATOM 3374 C C . ILE A 1 411 ? -4.679 13.538 11.546 1.00 98.50 411 ILE A C 1
ATOM 3376 O O . ILE A 1 411 ? -3.541 13.087 11.439 1.00 98.50 411 ILE A O 1
ATOM 3380 N N . ALA A 1 412 ? -5.751 12.923 11.037 1.00 98.56 412 ALA A N 1
ATOM 3381 C CA . ALA A 1 412 ? -5.661 11.690 10.261 1.00 98.56 412 ALA A CA 1
ATOM 3382 C C . ALA A 1 412 ? -4.867 11.901 8.964 1.00 98.56 412 ALA A C 1
ATOM 3384 O O . ALA A 1 412 ? -3.955 11.131 8.695 1.00 98.56 412 ALA A O 1
ATOM 3385 N N . SER A 1 413 ? -5.132 12.979 8.219 1.00 98.62 413 SER A N 1
ATOM 3386 C CA . SER A 1 413 ? -4.420 13.305 6.977 1.00 98.62 413 SER A CA 1
ATOM 3387 C C . SER A 1 413 ? -2.933 13.570 7.208 1.00 98.62 413 SER A C 1
ATOM 3389 O O . SER A 1 413 ? -2.103 13.071 6.458 1.00 98.62 413 SER A O 1
ATOM 3391 N N . ILE A 1 414 ? -2.576 14.305 8.269 1.00 98.62 414 ILE A N 1
ATOM 3392 C CA . ILE A 1 414 ? -1.170 14.546 8.627 1.00 98.62 414 ILE A CA 1
ATOM 3393 C C . ILE A 1 414 ? -0.488 13.242 9.040 1.00 98.62 414 ILE A C 1
ATOM 3395 O O . ILE A 1 414 ? 0.639 12.995 8.629 1.00 98.62 414 ILE A O 1
ATOM 3399 N N . ALA A 1 415 ? -1.147 12.405 9.846 1.00 98.44 415 ALA A N 1
ATOM 3400 C CA . ALA A 1 415 ? -0.586 11.122 10.261 1.00 98.44 415 ALA A CA 1
ATOM 3401 C C . ALA A 1 415 ? -0.406 10.167 9.069 1.00 98.44 415 ALA A C 1
ATOM 3403 O O . ALA A 1 415 ? 0.613 9.490 8.990 1.00 98.44 415 ALA A O 1
ATOM 3404 N N . HIS A 1 416 ? -1.356 10.152 8.135 1.00 98.31 416 HIS A N 1
ATOM 3405 C CA . HIS A 1 416 ? -1.261 9.386 6.897 1.00 98.31 416 HIS A CA 1
ATOM 3406 C C . HIS A 1 416 ? -0.096 9.886 6.040 1.00 98.31 416 HIS A C 1
ATOM 3408 O O . HIS A 1 416 ? 0.836 9.136 5.783 1.00 98.31 416 HIS A O 1
ATOM 3414 N N . GLY A 1 417 ? -0.068 11.182 5.719 1.00 97.81 417 GLY A N 1
ATOM 3415 C CA . GLY A 1 417 ? 1.019 11.748 4.928 1.00 97.81 417 GLY A CA 1
ATOM 3416 C C . GLY A 1 417 ? 2.388 11.601 5.588 1.00 97.81 417 GLY A C 1
ATOM 3417 O O . GLY A 1 417 ? 3.376 11.409 4.897 1.00 97.81 417 GLY A O 1
ATOM 3418 N N . PHE A 1 418 ? 2.464 11.620 6.922 1.00 97.69 418 PHE A N 1
ATOM 3419 C CA . PHE A 1 418 ? 3.701 11.314 7.642 1.00 97.69 418 PHE A CA 1
ATOM 3420 C C . PHE A 1 418 ? 4.126 9.853 7.472 1.00 97.69 418 PHE A C 1
ATOM 3422 O O . PHE A 1 418 ? 5.318 9.596 7.377 1.00 97.69 418 PHE A O 1
ATOM 3429 N N . TYR A 1 419 ? 3.188 8.902 7.449 1.00 96.38 419 TYR A N 1
ATOM 3430 C CA . TYR A 1 419 ? 3.494 7.492 7.197 1.00 96.38 419 TYR A CA 1
ATOM 3431 C C . TYR A 1 419 ? 4.048 7.282 5.779 1.00 96.38 419 TYR A C 1
ATOM 3433 O O . TYR A 1 419 ? 5.062 6.601 5.628 1.00 96.38 419 TYR A O 1
ATOM 3441 N N . ASP A 1 420 ? 3.431 7.907 4.775 1.00 96.12 420 ASP A N 1
ATOM 3442 C CA . ASP A 1 420 ? 3.830 7.755 3.371 1.00 96.12 420 ASP A CA 1
ATOM 3443 C C . ASP A 1 420 ? 5.120 8.504 3.042 1.00 96.12 420 ASP A C 1
ATOM 3445 O O . ASP A 1 420 ? 5.968 7.997 2.317 1.00 96.12 420 ASP A O 1
ATOM 3449 N N . PHE A 1 421 ? 5.310 9.696 3.607 1.00 97.25 421 PHE A N 1
ATOM 3450 C CA . PHE A 1 421 ? 6.432 10.570 3.272 1.00 97.25 421 PHE A CA 1
ATOM 3451 C C . PHE A 1 421 ? 7.800 9.893 3.440 1.00 97.25 421 PHE A C 1
ATOM 3453 O O . PHE A 1 421 ? 8.635 9.987 2.541 1.00 97.25 421 PHE A O 1
ATOM 3460 N N . TRP A 1 422 ? 8.015 9.172 4.546 1.00 94.94 422 TRP A N 1
ATOM 3461 C CA . TRP A 1 422 ? 9.277 8.459 4.792 1.00 94.94 422 TRP A CA 1
ATOM 3462 C C . TRP A 1 422 ? 9.469 7.222 3.912 1.00 94.94 422 TRP A C 1
ATOM 3464 O O . TRP A 1 422 ? 10.571 6.688 3.861 1.00 94.94 422 TRP A O 1
ATOM 3474 N N . LEU A 1 423 ? 8.403 6.737 3.272 1.00 91.94 423 LEU A N 1
ATOM 3475 C CA . LEU A 1 423 ? 8.444 5.596 2.358 1.00 91.94 423 LEU A CA 1
ATOM 3476 C C . LEU A 1 423 ? 8.562 6.035 0.891 1.00 91.94 423 LEU A C 1
ATOM 3478 O O . LEU A 1 423 ? 9.038 5.258 0.073 1.00 91.94 423 LEU A O 1
ATOM 3482 N N . ILE A 1 424 ? 8.116 7.251 0.554 1.00 93.38 424 ILE A N 1
ATOM 3483 C CA . ILE A 1 424 ? 8.023 7.744 -0.828 1.00 93.38 424 ILE A CA 1
ATOM 3484 C C . ILE A 1 424 ? 9.191 8.665 -1.206 1.00 93.38 424 ILE A C 1
ATOM 3486 O O . ILE A 1 424 ? 9.682 8.597 -2.332 1.00 93.38 424 ILE A O 1
ATOM 3490 N N . ASN A 1 425 ? 9.631 9.566 -0.321 1.00 93.94 425 ASN A N 1
ATOM 3491 C CA . ASN A 1 425 ? 10.650 10.549 -0.693 1.00 93.94 425 ASN A CA 1
ATOM 3492 C C . ASN A 1 425 ? 12.071 9.962 -0.584 1.00 93.94 425 ASN A C 1
ATOM 3494 O O . ASN A 1 425 ? 12.579 9.728 0.510 1.00 93.94 425 ASN A O 1
ATOM 3498 N N . LEU A 1 426 ? 12.739 9.825 -1.734 1.00 89.88 426 LEU A N 1
ATOM 3499 C CA . LEU A 1 426 ? 14.075 9.223 -1.867 1.00 89.88 426 LEU A CA 1
ATOM 3500 C C . LEU A 1 426 ? 15.203 9.968 -1.127 1.00 89.88 426 LEU A C 1
ATOM 3502 O O . LEU A 1 426 ? 16.274 9.412 -0.943 1.00 89.88 426 LEU A O 1
ATOM 3506 N N . LYS A 1 427 ? 15.020 11.233 -0.716 1.00 91.94 427 LYS A N 1
ATOM 3507 C CA . LYS A 1 427 ? 16.053 11.972 0.043 1.00 91.94 427 LYS A CA 1
ATOM 3508 C C . LYS A 1 427 ? 16.022 11.652 1.543 1.00 91.94 427 LYS A C 1
ATOM 3510 O O . LYS A 1 427 ? 16.896 12.121 2.273 1.00 91.94 427 LYS A O 1
ATOM 3515 N N . VAL A 1 428 ? 14.984 10.966 2.023 1.00 91.38 428 VAL A N 1
ATOM 3516 C CA . VAL A 1 428 ? 14.742 10.710 3.453 1.00 91.38 428 VAL A CA 1
ATOM 3517 C C . VAL A 1 428 ? 14.351 9.259 3.749 1.00 91.38 428 VAL A C 1
ATOM 3519 O O . VAL A 1 428 ? 13.914 8.964 4.863 1.00 91.38 428 VAL A O 1
ATOM 3522 N N . ASP A 1 429 ? 14.497 8.363 2.779 1.00 87.94 429 ASP A N 1
ATOM 3523 C CA . ASP A 1 429 ? 14.161 6.938 2.877 1.00 87.94 429 ASP A CA 1
ATOM 3524 C C . ASP A 1 429 ? 14.970 6.197 3.964 1.00 87.94 429 ASP A C 1
ATOM 3526 O O . ASP A 1 429 ? 14.441 5.298 4.628 1.00 87.94 429 ASP A O 1
ATOM 3530 N N . ASP A 1 430 ? 16.184 6.671 4.268 1.00 91.00 430 ASP A N 1
ATOM 3531 C CA . ASP A 1 430 ? 16.998 6.288 5.436 1.00 91.00 430 ASP A CA 1
ATOM 3532 C C . ASP A 1 430 ? 16.226 6.375 6.773 1.00 91.00 430 ASP A C 1
ATOM 3534 O O . ASP A 1 430 ? 16.544 5.695 7.755 1.00 91.00 430 ASP A O 1
ATOM 3538 N N . PHE A 1 431 ? 15.185 7.211 6.838 1.00 94.00 431 PHE A N 1
ATOM 3539 C CA . PHE A 1 431 ? 14.337 7.405 8.015 1.00 94.00 431 PHE A CA 1
ATOM 3540 C C . PHE A 1 431 ? 12.994 6.658 7.944 1.00 94.00 431 PHE A C 1
ATOM 3542 O O . PHE A 1 431 ? 12.130 6.880 8.798 1.00 94.00 431 PHE A O 1
ATOM 3549 N N . SER A 1 432 ? 12.816 5.728 7.001 1.00 91.25 432 SER A N 1
ATOM 3550 C CA . SER A 1 432 ? 11.616 4.879 6.841 1.00 91.25 432 SER A CA 1
ATOM 3551 C C . SER A 1 432 ? 11.165 4.166 8.127 1.00 91.25 432 SER A C 1
ATOM 3553 O O . SER A 1 432 ? 9.970 3.928 8.335 1.00 91.25 432 SER A O 1
ATOM 3555 N N . PHE A 1 433 ? 12.079 3.905 9.072 1.00 93.00 433 PHE A N 1
ATOM 3556 C CA . PHE A 1 433 ? 11.747 3.364 10.397 1.00 93.00 433 PHE A CA 1
ATOM 3557 C C . PHE A 1 433 ? 10.759 4.244 11.193 1.00 93.00 433 PHE A C 1
ATOM 3559 O O . PHE A 1 433 ? 10.059 3.741 12.079 1.00 93.00 433 PHE A O 1
ATOM 3566 N N . LEU A 1 434 ? 10.656 5.545 10.893 1.00 95.94 434 LEU A N 1
ATOM 3567 C CA . LEU A 1 434 ? 9.694 6.452 11.524 1.00 95.94 434 LEU A CA 1
ATOM 3568 C C . LEU A 1 434 ? 8.241 6.077 11.204 1.00 95.94 434 LEU A C 1
ATOM 3570 O O . LEU A 1 434 ? 7.372 6.259 12.063 1.00 95.94 434 LEU A O 1
ATOM 3574 N N . SER A 1 435 ? 7.973 5.471 10.045 1.00 95.25 435 SER A N 1
ATOM 3575 C CA . SER A 1 435 ? 6.650 4.932 9.704 1.00 95.25 435 SER A CA 1
ATOM 3576 C C . SER A 1 435 ? 6.281 3.742 10.596 1.00 95.25 435 SER A C 1
ATOM 3578 O O . SER A 1 435 ? 5.141 3.636 11.055 1.00 95.25 435 SER A O 1
ATOM 3580 N N . ILE A 1 436 ? 7.258 2.904 10.967 1.00 94.25 436 ILE A N 1
ATOM 3581 C CA . ILE A 1 436 ? 7.071 1.815 11.944 1.00 94.25 436 ILE A CA 1
ATOM 3582 C C . ILE A 1 436 ? 6.834 2.381 13.353 1.00 94.25 436 ILE A C 1
ATOM 3584 O O . ILE A 1 436 ? 5.965 1.895 14.083 1.00 94.25 436 ILE A O 1
ATOM 3588 N N . VAL A 1 437 ? 7.555 3.434 13.751 1.00 95.81 437 VAL A N 1
ATOM 3589 C CA . VAL A 1 437 ? 7.321 4.114 15.040 1.00 95.81 437 VAL A CA 1
ATOM 3590 C C . VAL A 1 437 ? 5.903 4.685 15.100 1.00 95.81 437 VAL A C 1
ATOM 3592 O O . VAL A 1 437 ? 5.205 4.497 16.104 1.00 95.81 437 VAL A O 1
ATOM 3595 N N . LEU A 1 438 ? 5.448 5.331 14.023 1.00 97.25 438 LEU A N 1
ATOM 3596 C CA . LEU A 1 438 ? 4.083 5.837 13.922 1.00 97.25 438 LEU A CA 1
ATOM 3597 C C . LEU A 1 438 ? 3.054 4.701 14.000 1.00 97.25 438 LEU A C 1
ATOM 3599 O O . LEU A 1 438 ? 2.077 4.844 14.732 1.00 97.25 438 LEU A O 1
ATOM 3603 N N . LEU A 1 439 ? 3.289 3.565 13.337 1.00 97.00 439 LEU A N 1
ATOM 3604 C CA . LEU A 1 439 ? 2.441 2.371 13.437 1.00 97.00 439 LEU A CA 1
ATOM 3605 C C . LEU A 1 439 ? 2.322 1.871 14.883 1.00 97.00 439 LEU A C 1
ATOM 3607 O O . LEU A 1 439 ? 1.215 1.636 15.370 1.00 97.00 439 LEU A O 1
ATOM 3611 N N . ILE A 1 440 ? 3.441 1.742 15.599 1.00 96.19 440 ILE A N 1
ATOM 3612 C CA . ILE A 1 440 ? 3.463 1.292 17.000 1.00 96.19 440 ILE A CA 1
ATOM 3613 C C . ILE A 1 440 ? 2.643 2.239 17.886 1.00 96.19 440 ILE A C 1
ATOM 3615 O O . ILE A 1 440 ? 1.808 1.788 18.679 1.00 96.19 440 ILE A O 1
ATOM 3619 N N . ILE A 1 441 ? 2.848 3.551 17.739 1.00 95.94 441 ILE A N 1
ATOM 3620 C CA . ILE A 1 441 ? 2.080 4.575 18.460 1.00 95.94 441 ILE A CA 1
ATOM 3621 C C . ILE A 1 441 ? 0.599 4.499 18.069 1.00 95.94 441 ILE A C 1
ATOM 3623 O O . ILE A 1 441 ? -0.270 4.531 18.943 1.00 95.94 441 ILE A O 1
ATOM 3627 N N . GLY A 1 442 ? 0.306 4.339 16.781 1.00 96.62 442 GLY A N 1
ATOM 3628 C CA . GLY A 1 442 ? -1.041 4.223 16.238 1.00 96.62 442 GLY A CA 1
ATOM 3629 C C . GLY A 1 442 ? -1.804 3.041 16.822 1.00 96.62 442 GLY A C 1
ATOM 3630 O O . GLY A 1 442 ? -2.916 3.216 17.312 1.00 96.62 442 GLY A O 1
ATOM 3631 N N . ILE A 1 443 ? -1.183 1.862 16.905 1.00 96.81 443 ILE A N 1
ATOM 3632 C CA . ILE A 1 443 ? -1.761 0.664 17.539 1.00 96.81 443 ILE A CA 1
ATOM 3633 C C . ILE A 1 443 ? -2.105 0.926 19.014 1.00 96.81 443 ILE A C 1
ATOM 3635 O O . ILE A 1 443 ? -3.184 0.549 19.484 1.00 96.81 443 ILE A O 1
ATOM 3639 N N . ILE A 1 444 ? -1.212 1.590 19.755 1.00 95.06 444 ILE A N 1
ATOM 3640 C CA . ILE A 1 444 ? -1.432 1.936 21.168 1.00 95.06 444 ILE A CA 1
ATOM 3641 C C . ILE A 1 444 ? -2.622 2.897 21.310 1.00 95.06 444 ILE A C 1
ATOM 3643 O O . ILE A 1 444 ? -3.505 2.679 22.148 1.00 95.06 444 ILE A O 1
ATOM 3647 N N . ILE A 1 445 ? -2.678 3.936 20.474 1.00 96.25 445 ILE A N 1
ATOM 3648 C CA . ILE A 1 445 ? -3.749 4.939 20.483 1.00 96.25 445 ILE A CA 1
ATOM 3649 C C . ILE A 1 445 ? -5.081 4.330 20.031 1.00 96.25 445 ILE A C 1
ATOM 3651 O O . ILE A 1 445 ? -6.110 4.579 20.660 1.00 96.25 445 ILE A O 1
ATOM 3655 N N . TRP A 1 446 ? -5.083 3.488 19.000 1.00 97.06 446 TRP A N 1
ATOM 3656 C CA . TRP A 1 446 ? -6.280 2.796 18.530 1.00 97.06 446 TRP A CA 1
ATOM 3657 C C . TRP A 1 446 ? -6.858 1.890 19.619 1.00 97.06 446 TRP A C 1
ATOM 3659 O O . TRP A 1 446 ? -8.060 1.914 19.886 1.00 97.06 446 TRP A O 1
ATOM 3669 N N . ASN A 1 447 ? -6.001 1.141 20.324 1.00 94.50 447 ASN A N 1
ATOM 3670 C CA . ASN A 1 447 ? -6.429 0.314 21.450 1.00 94.50 447 ASN A CA 1
ATOM 3671 C C . ASN A 1 447 ? -7.067 1.160 22.566 1.00 94.50 447 ASN A C 1
ATOM 3673 O O . ASN A 1 447 ? -8.052 0.751 23.185 1.00 94.50 447 ASN A O 1
ATOM 3677 N N . PHE A 1 448 ? -6.537 2.362 22.798 1.00 94.12 448 PHE A N 1
ATOM 3678 C CA . PHE A 1 448 ? -7.129 3.347 23.697 1.00 94.12 448 PHE A CA 1
ATOM 3679 C C . PHE A 1 448 ? -8.494 3.858 23.202 1.00 94.12 448 PHE A C 1
ATOM 3681 O O . PHE A 1 448 ? -9.432 3.905 24.001 1.00 94.12 448 PHE A O 1
ATOM 3688 N N . PHE A 1 449 ? -8.649 4.175 21.911 1.00 96.62 449 PHE A N 1
ATOM 3689 C CA . PHE A 1 449 ? -9.939 4.572 21.327 1.00 96.62 449 PHE A CA 1
ATOM 3690 C C . PHE A 1 449 ? -10.987 3.476 21.486 1.00 96.62 449 PHE A C 1
ATOM 3692 O O . PHE A 1 449 ? -12.070 3.749 22.002 1.00 96.62 449 PHE A O 1
ATOM 3699 N N . LYS A 1 450 ? -10.634 2.233 21.137 1.00 95.38 450 LYS A N 1
ATOM 3700 C CA . LYS A 1 450 ? -11.467 1.045 21.348 1.00 95.38 450 LYS A CA 1
ATOM 3701 C C . LYS A 1 450 ? -11.929 0.944 22.801 1.00 95.38 450 LYS A C 1
ATOM 3703 O O . LYS A 1 450 ? -13.123 0.842 23.053 1.00 95.38 450 LYS A O 1
ATOM 3708 N N . ASN A 1 451 ? -11.005 0.985 23.764 1.00 92.56 451 ASN A N 1
ATOM 3709 C CA . ASN A 1 451 ? -11.354 0.831 25.180 1.00 92.56 451 ASN A CA 1
ATOM 3710 C C . ASN A 1 451 ? -12.268 1.965 25.667 1.00 92.56 451 ASN A C 1
ATOM 3712 O O . ASN A 1 451 ? -13.260 1.700 26.336 1.00 92.56 451 ASN A O 1
ATOM 3716 N N . ASN A 1 452 ? -11.999 3.218 25.289 1.00 94.06 452 ASN A N 1
ATOM 3717 C CA . ASN A 1 452 ? -12.880 4.335 25.638 1.00 94.06 452 ASN A CA 1
ATOM 3718 C C . ASN A 1 452 ? -14.265 4.233 24.987 1.00 94.06 452 ASN A C 1
ATOM 3720 O O . ASN A 1 452 ? -15.254 4.614 25.615 1.00 94.06 452 ASN A O 1
ATOM 3724 N N . ALA A 1 453 ? -14.345 3.731 23.756 1.00 96.06 453 ALA A N 1
ATOM 3725 C CA . ALA A 1 453 ? -15.614 3.495 23.086 1.00 96.06 453 ALA A CA 1
ATOM 3726 C C . ALA A 1 453 ? -16.427 2.412 23.816 1.00 96.06 453 ALA A C 1
ATOM 3728 O O . ALA A 1 453 ? -17.573 2.663 24.185 1.00 96.06 453 ALA A O 1
ATOM 3729 N N . LEU A 1 454 ? -15.799 1.277 24.141 1.00 93.12 454 LEU A N 1
ATOM 3730 C CA . LEU A 1 454 ? -16.419 0.191 24.910 1.00 93.12 454 LEU A CA 1
ATOM 3731 C C . LEU A 1 454 ? -16.852 0.641 26.316 1.00 93.12 454 LEU A C 1
ATOM 3733 O O . LEU A 1 454 ? -17.953 0.311 26.748 1.00 93.12 454 LEU A O 1
ATOM 3737 N N . ASN A 1 455 ? -16.043 1.450 27.011 1.00 90.00 455 ASN A N 1
ATOM 3738 C CA . ASN A 1 455 ? -16.388 2.013 28.326 1.00 90.00 455 ASN A CA 1
ATOM 3739 C C . ASN A 1 455 ? -17.703 2.791 28.318 1.00 90.00 455 ASN A C 1
ATOM 3741 O O . ASN A 1 455 ? -18.371 2.873 29.344 1.00 90.00 455 ASN A O 1
ATOM 3745 N N . ASN A 1 456 ? -18.040 3.415 27.192 1.00 93.31 456 ASN A N 1
ATOM 3746 C CA . ASN A 1 456 ? -19.174 4.323 27.078 1.00 93.31 456 ASN A CA 1
ATOM 3747 C C . ASN A 1 456 ? -20.288 3.746 26.194 1.00 93.31 456 ASN A C 1
ATOM 3749 O O . ASN A 1 456 ? -21.150 4.499 25.736 1.00 93.31 456 ASN A O 1
ATOM 3753 N N . SER A 1 457 ? -20.285 2.428 25.970 1.00 93.88 457 SER A N 1
ATOM 3754 C CA . SER A 1 457 ? -21.418 1.736 25.361 1.00 93.88 457 SER A CA 1
ATOM 3755 C C . SER A 1 457 ? -22.656 1.844 26.253 1.00 93.88 457 SER A C 1
ATOM 3757 O O . SER A 1 457 ? -22.600 1.674 27.472 1.00 93.88 457 SER A O 1
ATOM 3759 N N . GLN A 1 458 ? -23.795 2.115 25.619 1.00 92.56 458 GLN A N 1
ATOM 3760 C CA . GLN A 1 458 ? -25.107 2.092 26.265 1.00 92.56 458 GLN A CA 1
ATOM 3761 C C . GLN A 1 458 ? -25.673 0.669 26.416 1.00 92.56 458 GLN A C 1
ATOM 3763 O O . GLN A 1 458 ? -26.628 0.477 27.164 1.00 92.56 458 GLN A O 1
ATOM 3768 N N . PHE A 1 459 ? -25.063 -0.320 25.757 1.00 92.88 459 PHE A N 1
ATOM 3769 C CA . PHE A 1 459 ? -25.392 -1.746 25.847 1.00 92.88 459 PHE A CA 1
ATOM 3770 C C . PHE A 1 459 ? -24.440 -2.503 26.782 1.00 92.88 459 PHE A C 1
ATOM 3772 O O . PHE A 1 459 ? -24.381 -3.733 26.742 1.00 92.88 459 PHE A O 1
ATOM 3779 N N . TYR A 1 460 ? -23.692 -1.771 27.618 1.00 89.56 460 TYR A N 1
ATOM 3780 C CA . TYR A 1 460 ? -22.763 -2.352 28.576 1.00 89.56 460 TYR A CA 1
ATOM 3781 C C . TYR A 1 460 ? -23.429 -3.453 29.414 1.00 89.56 460 TYR A C 1
ATOM 3783 O O . TYR A 1 460 ? -24.477 -3.247 30.029 1.00 89.56 460 TYR A O 1
ATOM 3791 N N . ASP A 1 461 ? -22.768 -4.604 29.463 1.00 78.12 461 ASP A N 1
ATOM 3792 C CA . ASP A 1 461 ? -23.191 -5.789 30.198 1.00 78.12 461 ASP A CA 1
ATOM 3793 C C . ASP A 1 461 ? -21.988 -6.351 30.971 1.00 78.12 461 ASP A C 1
ATOM 3795 O O . ASP A 1 461 ? -20.959 -6.688 30.378 1.00 78.12 461 ASP A O 1
ATOM 3799 N N . GLU A 1 462 ? -22.104 -6.434 32.300 1.00 76.62 462 GLU A N 1
ATOM 3800 C CA . GLU A 1 462 ? -21.039 -6.926 33.185 1.00 76.62 462 GLU A CA 1
ATOM 3801 C C . GLU A 1 462 ? -20.674 -8.395 32.919 1.00 76.62 462 GLU A C 1
ATOM 3803 O O . GLU A 1 462 ? -19.547 -8.811 33.208 1.00 76.62 462 GLU A O 1
ATOM 3808 N N . GLU A 1 463 ? -21.598 -9.187 32.366 1.00 75.12 463 GLU A N 1
ATOM 3809 C CA . GLU A 1 463 ? -21.363 -10.597 32.044 1.00 75.12 463 GLU A CA 1
ATOM 3810 C C . GLU A 1 463 ? -20.607 -10.769 30.719 1.00 75.12 463 GLU A C 1
ATOM 3812 O O . GLU A 1 463 ? -19.909 -11.770 30.515 1.00 75.12 463 GLU A O 1
ATOM 3817 N N . LYS A 1 464 ? -20.684 -9.776 29.824 1.00 75.06 464 LYS A N 1
ATOM 3818 C CA . LYS A 1 464 ? -20.004 -9.789 28.526 1.00 75.06 464 LYS A CA 1
ATOM 3819 C C . LYS A 1 464 ? -18.591 -9.231 28.663 1.00 75.06 464 LYS A C 1
ATOM 3821 O O . LYS A 1 464 ? -18.347 -8.029 28.579 1.00 75.06 464 LYS A O 1
ATOM 3826 N N . ILE A 1 465 ? -17.629 -10.132 28.855 1.00 75.88 465 ILE A N 1
ATOM 3827 C CA . ILE A 1 465 ? -16.210 -9.792 29.007 1.00 75.88 465 ILE A CA 1
ATOM 3828 C C . ILE A 1 465 ? -15.424 -10.309 27.803 1.00 75.88 465 ILE A C 1
ATOM 3830 O O . ILE A 1 465 ? -15.469 -11.495 27.479 1.00 75.88 465 ILE A O 1
ATOM 3834 N N . ILE A 1 466 ? -14.632 -9.433 27.176 1.00 77.94 466 ILE A N 1
ATOM 3835 C CA . ILE A 1 466 ? -13.667 -9.856 26.156 1.00 77.94 466 ILE A CA 1
ATOM 3836 C C . ILE A 1 466 ? -12.569 -10.682 26.826 1.00 77.94 466 ILE A C 1
ATOM 3838 O O . ILE A 1 466 ? -11.761 -10.171 27.606 1.00 77.94 466 ILE A O 1
ATOM 3842 N N . GLU A 1 467 ? -12.494 -11.959 26.469 1.00 78.12 467 GLU A N 1
ATOM 3843 C CA . GLU A 1 467 ? -11.388 -12.828 26.854 1.00 78.12 467 GLU A CA 1
ATOM 3844 C C . GLU A 1 467 ? -10.123 -12.429 26.079 1.00 78.12 467 GLU A C 1
ATOM 3846 O O . GLU A 1 467 ? -9.884 -12.921 24.974 1.00 78.12 467 GLU A O 1
ATOM 3851 N N . SER A 1 468 ? -9.310 -11.534 26.662 1.00 81.94 468 SER A N 1
ATOM 3852 C CA . SER A 1 468 ? -8.084 -11.011 26.032 1.00 81.94 468 SER A CA 1
ATOM 3853 C C . SER A 1 468 ? -7.185 -12.135 25.492 1.00 81.94 468 SER A C 1
ATOM 3855 O O . SER A 1 468 ? -6.706 -12.037 24.370 1.00 81.94 468 SER A O 1
ATOM 3857 N N . ASP A 1 469 ? -7.040 -13.250 26.216 1.00 81.06 469 ASP A N 1
ATOM 3858 C CA . ASP A 1 469 ? -6.244 -14.396 25.753 1.00 81.06 469 ASP A CA 1
ATOM 3859 C C . ASP A 1 469 ? -6.801 -15.019 24.464 1.00 81.06 469 ASP A C 1
ATOM 3861 O O . ASP A 1 469 ? -6.042 -15.356 23.559 1.00 81.06 469 ASP A O 1
ATOM 3865 N N . LYS A 1 470 ? -8.128 -15.173 24.343 1.00 85.56 470 LYS A N 1
ATOM 3866 C CA . LYS A 1 470 ? -8.752 -15.730 23.131 1.00 85.56 470 LYS A CA 1
ATOM 3867 C C . LYS A 1 470 ? -8.616 -14.779 21.949 1.00 85.56 470 LYS A C 1
ATOM 3869 O O . LYS A 1 470 ? -8.358 -15.239 20.840 1.00 85.56 470 LYS A O 1
ATOM 3874 N N . LEU A 1 471 ? -8.778 -13.477 22.184 1.00 88.62 471 LEU A N 1
ATOM 3875 C CA . LEU A 1 471 ? -8.638 -12.457 21.147 1.00 88.62 471 LEU A CA 1
ATOM 3876 C C . LEU A 1 471 ? -7.184 -12.342 20.662 1.00 88.62 471 LEU A C 1
ATOM 3878 O O . LEU A 1 471 ? -6.946 -12.279 19.460 1.00 88.62 471 LEU A O 1
ATOM 3882 N N . GLY A 1 472 ? -6.219 -12.387 21.585 1.00 89.19 472 GLY A N 1
ATOM 3883 C CA . GLY A 1 472 ? -4.790 -12.395 21.266 1.00 89.19 472 GLY A CA 1
ATOM 3884 C C . GLY A 1 472 ? -4.365 -13.656 20.526 1.00 89.19 472 GLY A C 1
ATOM 3885 O O . GLY A 1 472 ? -3.677 -13.561 19.517 1.00 89.19 472 GLY A O 1
ATOM 3886 N N . ASN A 1 473 ? -4.843 -14.828 20.958 1.00 90.69 473 ASN A N 1
ATOM 3887 C CA . ASN A 1 473 ? -4.615 -16.084 20.242 1.00 90.69 473 ASN A CA 1
ATOM 3888 C C . ASN A 1 473 ? -5.192 -16.034 18.825 1.00 90.69 473 ASN A C 1
ATOM 3890 O O . ASN A 1 473 ? -4.527 -16.455 17.890 1.00 90.69 473 ASN A O 1
ATOM 3894 N N . TYR A 1 474 ? -6.410 -15.509 18.661 1.00 95.00 474 TYR A N 1
ATOM 3895 C CA . TYR A 1 474 ? -7.024 -15.356 17.345 1.00 95.00 474 TYR A CA 1
ATOM 3896 C C . TYR A 1 474 ? -6.142 -14.521 16.407 1.00 95.00 474 TYR A C 1
ATOM 3898 O O . TYR A 1 474 ? -5.808 -15.011 15.334 1.00 95.00 474 TYR A O 1
ATOM 3906 N N . LEU A 1 475 ? -5.723 -13.323 16.838 1.00 95.00 475 LEU A N 1
ATOM 3907 C CA . LEU A 1 475 ? -4.843 -12.456 16.048 1.00 95.00 475 LEU A CA 1
ATOM 3908 C C . LEU A 1 475 ? -3.507 -13.130 15.733 1.00 95.00 475 LEU A C 1
ATOM 3910 O O . LEU A 1 475 ? -3.072 -13.125 14.584 1.00 95.00 475 LEU A O 1
ATOM 3914 N N . PHE A 1 476 ? -2.880 -13.754 16.732 1.00 94.31 476 PHE A N 1
ATOM 3915 C CA . PHE A 1 476 ? -1.599 -14.425 16.542 1.00 94.31 476 PHE A CA 1
ATOM 3916 C C . PHE A 1 476 ? -1.722 -15.545 15.502 1.00 94.31 476 PHE A C 1
ATOM 3918 O O . PHE A 1 476 ? -0.886 -15.647 14.610 1.00 94.31 476 PHE A O 1
ATOM 3925 N N . TYR A 1 477 ? -2.784 -16.356 15.566 1.00 93.94 477 TYR A N 1
ATOM 3926 C CA . TYR A 1 477 ? -2.996 -17.471 14.639 1.00 93.94 477 TYR A CA 1
ATOM 3927 C C . TYR A 1 477 ? -3.394 -17.010 13.242 1.00 93.94 477 TYR A C 1
ATOM 3929 O O . TYR A 1 477 ? -2.921 -17.593 12.272 1.00 93.94 477 TYR A O 1
ATOM 3937 N N . SER A 1 478 ? -4.229 -15.976 13.116 1.00 95.75 478 SER A N 1
ATOM 3938 C CA . SER A 1 478 ? -4.610 -15.453 11.803 1.00 95.75 478 SER A CA 1
ATOM 3939 C C . SER A 1 478 ? -3.422 -14.811 11.090 1.00 95.75 478 SER A C 1
ATOM 3941 O O . SER A 1 478 ? -3.192 -15.092 9.919 1.00 95.75 478 SER A O 1
ATOM 3943 N N . LEU A 1 479 ? -2.623 -14.009 11.803 1.00 95.31 479 LEU A N 1
ATOM 3944 C CA . LEU A 1 479 ? -1.456 -13.337 11.229 1.00 95.31 479 LEU A CA 1
ATOM 3945 C C . LEU A 1 479 ? -0.323 -14.326 10.924 1.00 95.31 479 LEU A C 1
ATOM 3947 O O . LEU A 1 479 ? 0.248 -14.270 9.841 1.00 95.31 479 LEU A O 1
ATOM 3951 N N . ALA A 1 480 ? -0.054 -15.289 11.814 1.00 93.25 480 ALA A N 1
ATOM 3952 C CA . ALA A 1 480 ? 0.885 -16.375 11.522 1.00 93.25 480 ALA A CA 1
ATOM 3953 C C . ALA A 1 480 ? 0.399 -17.270 10.366 1.00 93.25 480 ALA A C 1
ATOM 3955 O O . ALA A 1 480 ? 1.210 -17.809 9.622 1.00 93.25 480 ALA A O 1
ATOM 3956 N N . GLY A 1 481 ? -0.917 -17.424 10.194 1.00 93.69 481 GLY A N 1
ATOM 3957 C CA . GLY A 1 481 ? -1.506 -18.135 9.061 1.00 93.69 481 GLY A CA 1
ATOM 3958 C C . GLY A 1 481 ? -1.289 -17.415 7.729 1.00 93.69 481 GLY A C 1
ATOM 3959 O O . GLY A 1 481 ? -0.936 -18.066 6.753 1.00 93.69 481 GLY A O 1
ATOM 3960 N N . ILE A 1 482 ? -1.443 -16.086 7.694 1.00 94.81 482 ILE A N 1
ATOM 3961 C CA . ILE A 1 482 ? -1.119 -15.260 6.516 1.00 94.81 482 ILE A CA 1
ATOM 3962 C C . ILE A 1 482 ? 0.374 -15.364 6.190 1.00 94.81 482 ILE A C 1
ATOM 3964 O O . ILE A 1 482 ? 0.738 -15.586 5.042 1.00 94.81 482 ILE A O 1
ATOM 3968 N N . PHE A 1 483 ? 1.220 -15.292 7.214 1.00 92.00 483 PHE A N 1
ATOM 3969 C CA . PHE A 1 483 ? 2.664 -15.463 7.081 1.00 92.00 483 PHE A CA 1
ATOM 3970 C C . PHE A 1 483 ? 3.041 -16.842 6.512 1.00 92.00 483 PHE A C 1
ATOM 3972 O O . PHE A 1 483 ? 3.889 -16.967 5.635 1.00 92.00 483 PHE A O 1
ATOM 3979 N N . ALA A 1 484 ? 2.371 -17.903 6.970 1.00 92.81 484 ALA A N 1
ATOM 3980 C CA . ALA A 1 484 ? 2.579 -19.241 6.430 1.00 92.81 484 ALA A CA 1
ATOM 3981 C C . ALA A 1 484 ? 2.054 -19.390 4.995 1.00 92.81 484 ALA A C 1
ATOM 3983 O O . ALA A 1 484 ? 2.656 -20.100 4.190 1.00 92.81 484 ALA A O 1
ATOM 3984 N N . PHE A 1 485 ? 0.935 -18.735 4.680 1.00 94.56 485 PHE A N 1
ATOM 3985 C CA . PHE A 1 485 ? 0.381 -18.701 3.332 1.00 94.56 485 PHE A CA 1
ATOM 3986 C C . PHE A 1 485 ? 1.343 -18.034 2.351 1.00 94.56 485 PHE A C 1
ATOM 3988 O O . 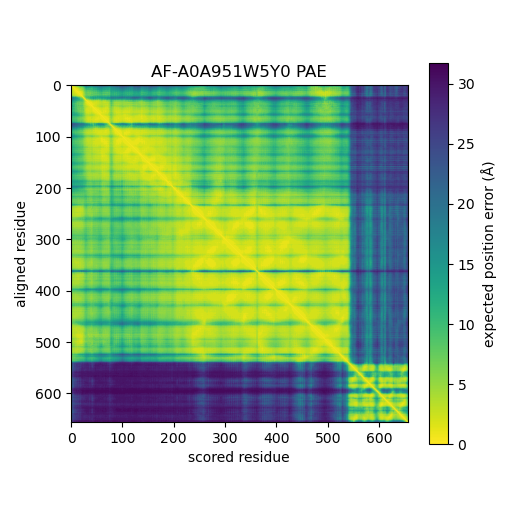PHE A 1 485 ? 1.541 -18.572 1.270 1.00 94.56 485 PHE A O 1
ATOM 3995 N N . GLU A 1 486 ? 1.962 -16.919 2.735 1.00 93.81 486 GLU A N 1
ATOM 3996 C CA . GLU A 1 486 ? 2.980 -16.239 1.933 1.00 93.81 486 GLU A CA 1
ATOM 3997 C C . GLU A 1 486 ? 4.121 -17.185 1.545 1.00 93.81 486 GLU A C 1
ATOM 3999 O O . GLU A 1 486 ? 4.381 -17.358 0.358 1.00 93.81 486 GLU A O 1
ATOM 4004 N N . TYR A 1 487 ? 4.716 -17.883 2.518 1.00 93.31 487 TYR A N 1
ATOM 4005 C CA . TYR A 1 487 ? 5.769 -18.867 2.251 1.00 93.31 487 TYR A CA 1
ATOM 4006 C C . TYR A 1 487 ? 5.326 -19.946 1.251 1.00 93.31 487 TYR A C 1
ATOM 4008 O O . TYR A 1 487 ? 6.030 -20.242 0.288 1.00 93.31 487 TYR A O 1
ATOM 4016 N N . VAL A 1 488 ? 4.133 -20.518 1.450 1.00 93.56 488 VAL A N 1
ATOM 4017 C CA . VAL A 1 488 ? 3.592 -21.553 0.555 1.00 93.56 488 VAL A CA 1
ATOM 4018 C C . VAL A 1 488 ? 3.310 -20.995 -0.841 1.00 93.56 488 VAL A C 1
ATOM 4020 O O . VAL A 1 488 ? 3.596 -21.662 -1.830 1.00 93.56 488 VAL A O 1
ATOM 4023 N N . ALA A 1 489 ? 2.760 -19.787 -0.938 1.00 92.25 489 ALA A N 1
ATOM 4024 C CA . ALA A 1 489 ? 2.449 -19.145 -2.207 1.00 92.25 489 ALA A CA 1
ATOM 4025 C C . ALA A 1 489 ? 3.722 -18.815 -3.000 1.00 92.25 489 ALA A C 1
ATOM 4027 O O . ALA A 1 489 ? 3.760 -19.062 -4.203 1.00 92.25 489 ALA A O 1
ATOM 4028 N N . ILE A 1 490 ? 4.770 -18.325 -2.330 1.00 90.44 490 ILE A N 1
ATOM 4029 C CA . ILE A 1 490 ? 6.087 -18.087 -2.935 1.00 90.44 490 ILE A CA 1
ATOM 4030 C C . ILE A 1 490 ? 6.683 -19.410 -3.419 1.00 90.44 490 ILE A C 1
ATOM 4032 O O . ILE A 1 490 ? 7.057 -19.501 -4.584 1.00 90.44 490 ILE A O 1
ATOM 4036 N N . ALA A 1 491 ? 6.681 -20.451 -2.583 1.00 90.44 491 ALA A N 1
ATOM 4037 C CA . ALA A 1 491 ? 7.244 -21.751 -2.948 1.00 90.44 491 ALA A CA 1
ATOM 4038 C C . ALA A 1 491 ? 6.530 -22.415 -4.132 1.00 90.44 491 ALA A C 1
ATOM 4040 O O . ALA A 1 491 ? 7.157 -23.097 -4.934 1.00 90.44 491 ALA A O 1
ATOM 4041 N N . LEU A 1 492 ? 5.210 -22.234 -4.241 1.00 89.44 492 LEU A N 1
ATOM 4042 C CA . LEU A 1 492 ? 4.420 -22.759 -5.356 1.00 89.44 492 LEU A CA 1
ATOM 4043 C C . LEU A 1 492 ? 4.534 -21.913 -6.629 1.00 89.44 492 LEU A C 1
ATOM 4045 O O . LEU A 1 492 ? 4.294 -22.443 -7.713 1.00 89.44 492 LEU A O 1
ATOM 4049 N N . LYS A 1 493 ? 4.822 -20.610 -6.509 1.00 84.94 493 LYS A N 1
ATOM 4050 C CA . LYS A 1 493 ? 4.989 -19.702 -7.655 1.00 84.94 493 LYS A CA 1
ATOM 4051 C C . LYS A 1 493 ? 6.401 -19.773 -8.241 1.00 84.94 493 LYS A C 1
ATOM 4053 O O . LYS A 1 493 ? 6.533 -19.698 -9.458 1.00 84.94 493 LYS A O 1
ATOM 4058 N N . TYR A 1 494 ? 7.408 -19.893 -7.384 1.00 83.50 494 TYR A N 1
ATOM 4059 C CA . TYR A 1 494 ? 8.822 -19.943 -7.739 1.00 83.50 494 TYR A CA 1
ATOM 4060 C C . TYR A 1 494 ? 9.363 -21.336 -7.386 1.00 83.50 494 TYR A C 1
ATOM 4062 O O . TYR A 1 494 ? 9.018 -22.309 -8.056 1.00 83.50 494 TYR A O 1
ATOM 4070 N N . ASP A 1 495 ? 10.134 -21.458 -6.309 1.00 83.44 495 ASP A N 1
ATOM 4071 C CA . ASP A 1 495 ? 10.601 -22.730 -5.766 1.00 83.44 495 ASP A CA 1
ATOM 4072 C C . ASP A 1 495 ? 10.846 -22.645 -4.248 1.00 83.44 495 ASP A C 1
ATOM 4074 O O . ASP A 1 495 ? 10.619 -21.616 -3.601 1.00 83.44 495 ASP A O 1
ATOM 4078 N N . ALA A 1 496 ? 11.272 -23.764 -3.658 1.00 87.94 496 ALA A N 1
ATOM 4079 C CA . ALA A 1 496 ? 11.547 -23.845 -2.230 1.00 87.94 496 ALA A CA 1
ATOM 4080 C C . ALA A 1 496 ? 12.755 -22.995 -1.799 1.00 87.94 496 ALA A C 1
ATOM 4082 O O . ALA A 1 496 ? 12.730 -22.467 -0.688 1.00 87.94 496 ALA A O 1
ATOM 4083 N N . GLU A 1 497 ? 13.781 -22.848 -2.643 1.00 86.38 497 GLU A N 1
ATOM 4084 C CA . GLU A 1 497 ? 14.983 -22.067 -2.331 1.00 86.38 497 GLU A CA 1
ATOM 4085 C C . GLU A 1 497 ? 14.626 -20.588 -2.160 1.00 86.38 497 GLU A C 1
ATOM 4087 O O . GLU A 1 497 ? 14.807 -20.032 -1.075 1.00 86.38 497 GLU A O 1
ATOM 4092 N N . TYR A 1 498 ? 13.991 -19.990 -3.169 1.00 84.88 498 TYR A N 1
ATOM 4093 C CA . TYR A 1 498 ? 13.556 -18.596 -3.130 1.00 84.88 498 TYR A CA 1
ATOM 4094 C C . TYR A 1 498 ? 12.559 -18.335 -1.989 1.00 84.88 498 TYR A C 1
ATOM 4096 O O . TYR A 1 498 ? 12.614 -17.309 -1.308 1.00 84.88 498 TYR A O 1
ATOM 4104 N N . ALA A 1 499 ? 11.666 -19.292 -1.714 1.00 89.62 499 ALA A N 1
ATOM 4105 C CA . ALA A 1 499 ? 10.751 -19.193 -0.581 1.00 89.62 499 ALA A CA 1
ATOM 4106 C C . ALA A 1 499 ? 11.467 -19.199 0.775 1.00 89.62 499 ALA A C 1
ATOM 4108 O O . ALA A 1 499 ? 11.007 -18.538 1.707 1.00 89.62 499 ALA A O 1
ATOM 4109 N N . ASN A 1 500 ? 12.569 -19.940 0.915 1.00 90.50 500 ASN A N 1
ATOM 4110 C CA . ASN A 1 500 ? 13.353 -19.956 2.146 1.00 90.50 500 ASN A CA 1
ATOM 4111 C C . ASN A 1 500 ? 14.093 -18.627 2.356 1.00 90.50 500 ASN A C 1
ATOM 4113 O O . ASN A 1 500 ? 14.104 -18.131 3.484 1.00 90.50 500 ASN A O 1
ATOM 4117 N N . ASP A 1 501 ? 14.642 -18.029 1.299 1.00 87.31 501 ASP A N 1
ATOM 4118 C CA . ASP A 1 501 ? 15.288 -16.712 1.376 1.00 87.31 501 ASP A CA 1
ATOM 4119 C C . ASP A 1 501 ? 14.277 -15.631 1.785 1.00 87.31 501 ASP A C 1
ATOM 4121 O O . ASP A 1 501 ? 14.472 -14.923 2.780 1.00 87.31 501 ASP A O 1
ATOM 4125 N N . ALA A 1 502 ? 13.124 -15.595 1.109 1.00 88.38 502 ALA A N 1
ATOM 4126 C CA . ALA A 1 502 ? 12.023 -14.696 1.448 1.00 88.38 502 ALA A CA 1
ATOM 4127 C C . ALA A 1 502 ? 11.493 -14.918 2.877 1.00 88.38 502 ALA A C 1
ATOM 4129 O O . ALA A 1 502 ? 11.110 -13.970 3.570 1.00 88.38 502 ALA A O 1
ATOM 4130 N N . LEU A 1 503 ? 11.476 -16.167 3.356 1.00 90.44 503 LEU A N 1
ATOM 4131 C CA . LEU A 1 503 ? 11.061 -16.494 4.719 1.00 90.44 503 LEU A CA 1
ATOM 4132 C C . LEU A 1 503 ? 11.987 -15.865 5.761 1.00 90.44 503 LEU A C 1
ATOM 4134 O O . LEU A 1 503 ? 11.502 -15.366 6.779 1.00 90.44 503 LEU A O 1
ATOM 4138 N N . VAL A 1 504 ? 13.302 -15.896 5.535 1.00 89.56 504 VAL A N 1
ATOM 4139 C CA . VAL A 1 504 ? 14.275 -15.293 6.453 1.00 89.56 504 VAL A CA 1
ATOM 4140 C C . VAL A 1 504 ? 14.015 -13.793 6.574 1.00 89.56 504 VAL A C 1
ATOM 4142 O O . VAL A 1 504 ? 13.870 -13.296 7.693 1.00 89.56 504 VAL A O 1
ATOM 4145 N N . GLU A 1 505 ? 13.866 -13.095 5.447 1.00 85.94 505 GLU A N 1
ATOM 4146 C CA . GLU A 1 505 ? 13.542 -11.664 5.417 1.00 85.94 505 GLU A CA 1
ATOM 4147 C C . GLU A 1 505 ? 12.231 -11.364 6.162 1.00 85.94 505 GLU A C 1
ATOM 4149 O O . GLU A 1 505 ? 12.199 -10.537 7.079 1.00 85.94 505 GLU A O 1
ATOM 4154 N N . SER A 1 506 ? 11.179 -12.126 5.857 1.00 88.88 506 SER A N 1
ATOM 4155 C CA . SER A 1 506 ? 9.858 -11.985 6.475 1.00 88.88 506 SER A CA 1
ATOM 4156 C C . SER A 1 506 ? 9.897 -12.199 7.995 1.00 88.88 506 SER A C 1
ATOM 4158 O O . SER A 1 506 ? 9.184 -11.540 8.760 1.00 88.88 506 SER A O 1
ATOM 4160 N N . ILE A 1 507 ? 10.736 -13.123 8.485 1.00 89.25 507 ILE A N 1
ATOM 4161 C CA . ILE A 1 507 ? 10.899 -13.366 9.926 1.00 89.25 507 ILE A CA 1
ATOM 4162 C C . ILE A 1 507 ? 11.506 -12.133 10.603 1.00 89.25 507 ILE A C 1
ATOM 4164 O O . ILE A 1 507 ? 11.020 -11.730 11.668 1.00 89.25 507 ILE A O 1
ATOM 4168 N N . TYR A 1 508 ? 12.536 -11.531 9.999 1.00 87.88 508 TYR A N 1
ATOM 4169 C CA . TYR A 1 508 ? 13.195 -10.341 10.537 1.00 87.88 508 TYR A CA 1
ATOM 4170 C C . TYR A 1 508 ? 12.267 -9.121 10.556 1.00 87.88 508 TYR A C 1
ATOM 4172 O O . TYR A 1 508 ? 12.220 -8.406 11.561 1.00 87.88 508 TYR A O 1
ATOM 4180 N N . SER A 1 509 ? 11.491 -8.903 9.494 1.00 87.06 509 SER A N 1
ATOM 4181 C CA . SER A 1 509 ? 10.618 -7.732 9.347 1.00 87.06 509 SER A CA 1
ATOM 4182 C C . SER A 1 509 ? 9.264 -7.865 10.070 1.00 87.06 509 SER A C 1
ATOM 4184 O O . SER A 1 509 ? 8.715 -6.861 10.531 1.00 87.06 509 SER A O 1
ATOM 4186 N N . GLY A 1 510 ? 8.712 -9.080 10.204 1.00 88.69 510 GLY A N 1
ATOM 4187 C CA . GLY A 1 510 ? 7.309 -9.284 10.587 1.00 88.69 510 GLY A CA 1
ATOM 4188 C C . GLY A 1 510 ? 7.056 -9.942 11.947 1.00 88.69 510 GLY A C 1
ATOM 4189 O O . GLY A 1 510 ? 6.057 -9.633 12.607 1.00 88.69 510 GLY A O 1
ATOM 4190 N N . LEU A 1 511 ? 7.928 -10.840 12.423 1.00 88.94 511 LEU A N 1
ATOM 4191 C CA . LEU A 1 511 ? 7.600 -11.700 13.574 1.00 88.94 511 LEU A CA 1
ATOM 4192 C C . LEU A 1 511 ? 7.355 -10.906 14.868 1.00 88.94 511 LEU A C 1
ATOM 4194 O O . LEU A 1 511 ? 6.425 -11.200 15.629 1.00 88.94 511 LEU A O 1
ATOM 4198 N N . TYR A 1 512 ? 8.166 -9.876 15.119 1.00 91.06 512 TYR A N 1
ATOM 4199 C CA . TYR A 1 512 ? 8.010 -9.024 16.298 1.00 91.06 512 TYR A CA 1
ATOM 4200 C C . TYR A 1 512 ? 6.699 -8.222 16.252 1.00 91.06 512 TYR A C 1
ATOM 4202 O O . TYR A 1 512 ? 6.059 -8.047 17.294 1.00 91.06 512 TYR A O 1
ATOM 4210 N N . LEU A 1 513 ? 6.250 -7.805 15.060 1.00 94.88 513 LEU A N 1
ATOM 4211 C CA . LEU A 1 513 ? 4.968 -7.123 14.871 1.00 94.88 513 LEU A CA 1
ATOM 4212 C C . LEU A 1 513 ? 3.797 -8.059 15.150 1.00 94.88 513 LEU A C 1
ATOM 4214 O O . LEU A 1 513 ? 2.869 -7.647 15.839 1.00 94.88 513 LEU A O 1
ATOM 4218 N N . ILE A 1 514 ? 3.848 -9.324 14.718 1.00 94.38 514 ILE A N 1
ATOM 4219 C CA . ILE A 1 514 ? 2.797 -10.310 15.032 1.00 94.38 514 ILE A CA 1
ATOM 4220 C C . ILE A 1 514 ? 2.605 -10.418 16.549 1.00 94.38 514 ILE A C 1
ATOM 4222 O O . ILE A 1 514 ? 1.474 -10.352 17.045 1.00 94.38 514 ILE A O 1
ATOM 4226 N N . VAL A 1 515 ? 3.703 -10.548 17.300 1.00 91.44 515 VAL A N 1
ATOM 4227 C CA . VAL A 1 515 ? 3.668 -10.632 18.769 1.00 91.44 515 VAL A CA 1
ATOM 4228 C C . VAL A 1 515 ? 3.150 -9.328 19.377 1.00 91.44 515 VAL A C 1
ATOM 4230 O O . VAL A 1 515 ? 2.266 -9.361 20.238 1.00 91.44 515 VAL A O 1
ATOM 4233 N N . PHE A 1 516 ? 3.661 -8.182 18.922 1.00 93.31 516 PHE A N 1
ATOM 4234 C CA . PHE A 1 516 ? 3.274 -6.868 19.428 1.00 93.31 516 PHE A CA 1
ATOM 4235 C C . PHE A 1 516 ? 1.790 -6.564 19.183 1.00 93.31 516 PHE A C 1
ATOM 4237 O O . PHE A 1 516 ? 1.066 -6.252 20.129 1.00 93.31 516 PHE A O 1
ATOM 4244 N N . ILE A 1 517 ? 1.319 -6.715 17.944 1.00 95.19 517 ILE A N 1
ATOM 4245 C CA . ILE A 1 517 ? -0.067 -6.489 17.523 1.00 95.19 517 ILE A CA 1
ATOM 4246 C C . ILE A 1 517 ? -1.004 -7.398 18.315 1.00 95.19 517 ILE A C 1
ATOM 4248 O O . ILE A 1 517 ? -1.920 -6.911 18.978 1.00 95.19 517 ILE A O 1
ATOM 4252 N N . SER A 1 518 ? -0.739 -8.706 18.327 1.00 93.50 518 SER A N 1
ATOM 4253 C CA . SER A 1 518 ? -1.572 -9.681 19.044 1.00 93.50 518 SER A CA 1
ATOM 4254 C C . SER A 1 518 ? -1.609 -9.399 20.548 1.00 93.50 518 SER A C 1
ATO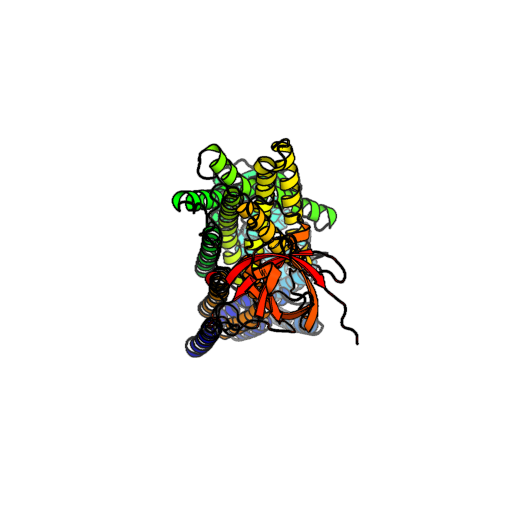M 4256 O O . SER A 1 518 ? -2.654 -9.525 21.191 1.00 93.50 518 SER A O 1
ATOM 4258 N N . GLY A 1 519 ? -0.483 -8.969 21.121 1.00 88.06 519 GLY A N 1
ATOM 4259 C CA . GLY A 1 519 ? -0.361 -8.635 22.534 1.00 88.06 519 GLY A CA 1
ATOM 4260 C C . GLY A 1 519 ? -1.037 -7.320 22.921 1.00 88.06 519 GLY A C 1
ATOM 4261 O O . GLY A 1 519 ? -1.652 -7.259 23.983 1.00 88.06 519 GLY A O 1
ATOM 4262 N N . LYS A 1 520 ? -0.946 -6.268 22.098 1.00 90.25 520 LYS A N 1
ATOM 4263 C CA . LYS A 1 520 ? -1.514 -4.943 22.402 1.00 90.25 520 LYS A CA 1
ATOM 4264 C C . LYS A 1 520 ? -2.985 -4.839 22.021 1.00 90.25 520 LYS A C 1
ATOM 4266 O O . LYS A 1 520 ? -3.782 -4.401 22.846 1.00 90.25 520 LYS A O 1
ATOM 4271 N N . LEU A 1 521 ? -3.374 -5.285 20.829 1.00 93.25 521 LEU A N 1
ATOM 4272 C CA . LEU A 1 521 ? -4.759 -5.184 20.358 1.00 93.25 521 LEU A CA 1
ATOM 4273 C C . LEU A 1 521 ? -5.724 -6.111 21.110 1.00 93.25 521 LEU A C 1
ATOM 4275 O O . LEU A 1 521 ? -6.912 -5.808 21.226 1.00 93.25 521 LEU A O 1
ATOM 4279 N N . SER A 1 522 ? -5.228 -7.191 21.716 1.00 89.56 522 SER A N 1
ATOM 4280 C CA . SER A 1 522 ? -6.041 -8.047 22.589 1.00 89.56 522 SER A CA 1
ATOM 4281 C C . SER A 1 522 ? -6.341 -7.442 23.963 1.00 89.56 522 SER A C 1
ATOM 4283 O O . SER A 1 522 ? -7.255 -7.900 24.657 1.00 89.56 522 SER A O 1
ATOM 4285 N N . GLN A 1 523 ? -5.609 -6.400 24.375 1.00 84.19 523 GLN A N 1
ATOM 4286 C CA . GLN A 1 523 ? -5.781 -5.785 25.687 1.00 84.19 523 GLN A CA 1
ATOM 4287 C C . GLN A 1 523 ? -7.051 -4.949 25.732 1.00 84.19 523 GLN A C 1
ATOM 4289 O O . GLN A 1 523 ? -7.112 -3.818 25.252 1.00 84.19 523 GLN A O 1
ATOM 4294 N N . THR A 1 524 ? -8.056 -5.513 26.381 1.00 76.25 524 THR A N 1
ATOM 4295 C CA . THR A 1 524 ? -9.342 -4.873 26.633 1.00 76.25 524 THR A CA 1
ATOM 4296 C C . THR A 1 524 ? -9.500 -4.642 28.125 1.00 76.25 524 THR A C 1
ATOM 4298 O O . THR A 1 524 ? -9.344 -5.557 28.940 1.00 76.25 524 THR A O 1
ATOM 4301 N N . HIS A 1 525 ? -9.723 -3.393 28.512 1.00 70.44 525 HIS A N 1
ATOM 4302 C CA . HIS A 1 525 ? -10.004 -3.040 29.895 1.00 70.44 525 HIS A CA 1
ATOM 4303 C C . HIS A 1 525 ? -11.174 -2.078 29.900 1.00 70.44 525 HIS A C 1
ATOM 4305 O O . HIS A 1 525 ? -11.030 -0.938 29.462 1.00 70.44 525 HIS A O 1
ATOM 4311 N N . VAL A 1 526 ? -12.320 -2.583 30.351 1.00 74.06 526 VAL A N 1
ATOM 4312 C CA . VAL A 1 526 ? -13.551 -1.811 30.367 1.00 74.06 526 VAL A CA 1
ATOM 4313 C C . VAL A 1 526 ? -13.751 -1.225 31.762 1.00 74.06 526 VAL A C 1
ATOM 4315 O O . VAL A 1 526 ? -13.891 -1.965 32.732 1.00 74.06 526 VAL A O 1
ATOM 4318 N N . GLU A 1 527 ? -13.747 0.101 31.849 1.00 80.75 527 GLU A N 1
ATOM 4319 C CA . GLU A 1 527 ? -14.145 0.890 33.016 1.00 80.75 527 GLU A CA 1
ATOM 4320 C C . GLU A 1 527 ? -15.448 1.632 32.677 1.00 80.75 527 GLU A C 1
ATOM 4322 O O . GLU A 1 527 ? -15.399 2.721 32.092 1.00 80.75 527 GLU A O 1
ATOM 4327 N N . PRO A 1 528 ? -16.616 1.056 33.008 1.00 80.75 528 PRO A N 1
ATOM 4328 C CA . PRO A 1 528 ? -17.906 1.548 32.531 1.00 80.75 528 PRO A CA 1
ATOM 4329 C C . PRO A 1 528 ? -18.146 3.015 32.898 1.00 80.75 528 PRO A C 1
ATOM 4331 O O . PRO A 1 528 ? -17.890 3.446 34.024 1.00 80.75 528 PRO A O 1
ATOM 4334 N N . GLY A 1 529 ? -18.625 3.793 31.930 1.00 83.38 529 GLY A N 1
ATOM 4335 C CA . GLY A 1 529 ? -18.928 5.219 32.054 1.00 83.38 529 GLY A CA 1
ATOM 4336 C C . GLY A 1 529 ? -17.712 6.145 32.156 1.00 83.38 529 GLY A C 1
ATOM 4337 O O . GLY A 1 529 ? -17.888 7.353 32.338 1.00 83.38 529 GLY A O 1
ATOM 4338 N N . LYS A 1 530 ? -16.476 5.630 32.063 1.00 85.56 530 LYS A N 1
ATOM 4339 C CA . LYS A 1 530 ? -15.267 6.456 32.176 1.00 85.56 530 LYS A CA 1
ATOM 4340 C C . LYS A 1 530 ? -14.643 6.777 30.823 1.00 85.56 530 LYS A C 1
ATOM 4342 O O . LYS A 1 530 ? -14.356 5.903 30.007 1.00 85.56 530 LYS A O 1
ATOM 4347 N N . TRP A 1 531 ? -14.322 8.056 30.638 1.00 88.44 531 TRP A N 1
ATOM 4348 C CA . TRP A 1 531 ? -13.439 8.532 29.574 1.00 88.44 531 TRP A CA 1
ATOM 4349 C C . TRP A 1 531 ? -12.016 8.662 30.104 1.00 88.44 531 TRP A C 1
ATOM 4351 O O . TRP A 1 531 ? -11.686 9.654 30.760 1.00 88.44 531 TRP A O 1
ATOM 4361 N N . LEU A 1 532 ? -11.168 7.686 29.801 1.00 87.75 532 LEU A N 1
ATOM 4362 C CA . LEU A 1 532 ? -9.771 7.712 30.213 1.00 87.75 532 LEU A CA 1
ATOM 4363 C C . LEU A 1 532 ? -8.990 8.777 29.414 1.00 87.75 532 LEU A C 1
ATOM 4365 O O . LEU A 1 532 ? -9.288 9.007 28.235 1.00 87.75 532 LEU A O 1
ATOM 4369 N N . PRO A 1 533 ? -7.997 9.455 30.022 1.00 87.19 533 PRO A N 1
ATOM 4370 C CA . PRO A 1 533 ? -7.127 10.393 29.313 1.00 87.19 533 PRO A CA 1
ATOM 4371 C C . PRO A 1 533 ? -6.133 9.647 28.415 1.00 87.19 533 PRO A C 1
ATOM 4373 O O . PRO A 1 533 ? -5.728 8.534 28.741 1.00 87.19 533 PRO A O 1
ATOM 4376 N N . LEU A 1 534 ? -5.667 10.278 27.331 1.00 85.81 534 LEU A N 1
ATOM 4377 C CA . LEU A 1 534 ? -4.714 9.667 26.387 1.00 85.81 534 LEU A CA 1
ATOM 4378 C C . LEU A 1 534 ? -3.419 9.184 27.064 1.00 85.81 534 LEU A C 1
ATOM 4380 O O . LEU A 1 534 ? -2.857 8.170 26.673 1.00 85.81 534 LEU A O 1
ATOM 4384 N N . THR A 1 535 ? -2.985 9.845 28.142 1.00 82.19 535 THR A N 1
ATOM 4385 C CA . THR A 1 535 ? -1.818 9.426 28.938 1.00 82.19 535 THR A CA 1
ATOM 4386 C C . THR A 1 535 ? -1.955 8.017 29.520 1.00 82.19 535 THR A C 1
ATOM 4388 O O . THR A 1 535 ? -0.947 7.373 29.793 1.00 82.19 535 THR A O 1
ATOM 4391 N N . SER A 1 536 ? -3.180 7.508 29.691 1.00 78.44 536 SER A N 1
ATOM 4392 C CA . SER A 1 536 ? -3.421 6.126 30.124 1.00 78.44 536 SER A CA 1
ATOM 4393 C C . SER A 1 536 ? -3.028 5.083 29.075 1.00 78.44 536 SER A C 1
ATOM 4395 O O . SER A 1 536 ? -2.715 3.962 29.458 1.00 78.44 536 SER A O 1
ATOM 4397 N N . ALA A 1 537 ? -2.979 5.448 27.788 1.00 79.94 537 ALA A N 1
ATOM 4398 C CA . ALA A 1 537 ? -2.573 4.549 26.708 1.00 79.94 537 ALA A CA 1
ATOM 4399 C C . ALA A 1 537 ? -1.098 4.123 26.829 1.00 79.94 537 ALA A C 1
ATOM 4401 O O . ALA A 1 537 ? -0.740 3.013 26.447 1.00 79.94 537 ALA A O 1
ATOM 4402 N N . PHE A 1 538 ? -0.260 4.992 27.406 1.00 76.31 538 PHE A N 1
ATOM 4403 C CA . PHE A 1 538 ? 1.187 4.795 27.539 1.00 76.31 538 PHE A CA 1
ATOM 4404 C C . PHE A 1 538 ? 1.623 4.348 28.941 1.00 76.31 538 PHE A C 1
ATOM 4406 O O . PHE A 1 538 ? 2.792 4.036 29.152 1.00 76.31 538 PHE A O 1
ATOM 4413 N N . LYS A 1 539 ? 0.707 4.309 29.916 1.00 66.19 539 LYS A N 1
ATOM 4414 C CA . LYS A 1 539 ? 1.010 3.800 31.257 1.00 66.19 539 LYS A CA 1
ATOM 4415 C C . LYS A 1 539 ? 0.870 2.283 31.265 1.00 66.19 539 LYS A C 1
ATOM 4417 O O . LYS A 1 539 ? -0.246 1.764 31.268 1.00 66.19 539 LYS A O 1
ATOM 4422 N N . GLU A 1 540 ? 1.989 1.569 31.333 1.00 51.78 540 GLU A N 1
ATOM 4423 C CA . GLU A 1 540 ? 1.943 0.160 31.713 1.00 51.78 540 GLU A CA 1
ATOM 4424 C C . GLU A 1 540 ? 1.441 0.059 33.156 1.00 51.78 540 GLU A C 1
ATOM 4426 O O . GLU A 1 540 ? 2.038 0.604 34.085 1.00 51.78 540 GLU A O 1
ATOM 4431 N N . ARG A 1 541 ? 0.310 -0.623 33.362 1.00 51.97 541 ARG A N 1
ATOM 4432 C CA . ARG A 1 541 ? -0.167 -0.980 34.704 1.00 51.97 541 ARG A CA 1
ATOM 4433 C C . ARG A 1 541 ? 0.677 -2.149 35.225 1.00 51.97 541 ARG A C 1
ATOM 4435 O O . ARG A 1 541 ? 0.204 -3.281 35.282 1.00 51.97 541 ARG A O 1
ATOM 4442 N N . LEU A 1 542 ? 1.947 -1.883 35.526 1.00 43.97 542 LEU A N 1
ATOM 4443 C CA . LEU A 1 542 ? 2.860 -2.841 36.149 1.00 43.97 542 LEU A CA 1
ATOM 4444 C C . LEU A 1 542 ? 2.465 -3.037 37.619 1.00 43.97 542 LEU A C 1
ATOM 4446 O O . LEU A 1 542 ? 2.198 -2.072 38.334 1.00 43.97 542 LEU A O 1
ATOM 4450 N N . VAL A 1 543 ? 2.426 -4.293 38.074 1.00 48.44 543 VAL A N 1
ATOM 4451 C CA . VAL A 1 543 ? 2.376 -4.601 39.510 1.00 48.44 543 VAL A CA 1
ATOM 4452 C C . VAL A 1 543 ? 3.747 -4.338 40.077 1.00 48.44 543 VAL A C 1
ATOM 4454 O O . VAL A 1 543 ? 4.712 -4.982 39.666 1.00 48.44 543 VAL A O 1
ATOM 4457 N N . ASP A 1 544 ? 3.817 -3.463 41.066 1.00 54.31 544 ASP A N 1
ATOM 4458 C CA . ASP A 1 544 ? 4.999 -3.386 41.898 1.00 54.31 544 ASP A CA 1
ATOM 4459 C C . ASP A 1 544 ? 5.068 -4.639 42.787 1.00 54.31 544 ASP A C 1
ATOM 4461 O O . ASP A 1 544 ? 4.390 -4.733 43.808 1.00 54.31 544 ASP A O 1
ATOM 4465 N N . GLN A 1 545 ? 5.832 -5.653 42.368 1.00 62.03 545 GLN A N 1
ATOM 4466 C CA . GLN A 1 545 ? 6.066 -6.844 43.192 1.00 62.03 545 GLN A CA 1
ATOM 4467 C C . GLN A 1 545 ? 7.006 -6.567 44.374 1.00 62.03 545 GLN A C 1
ATOM 4469 O O . GLN A 1 545 ? 7.092 -7.405 45.272 1.00 62.03 545 GLN A O 1
ATOM 4474 N N . SER A 1 546 ? 7.676 -5.408 44.420 1.00 64.12 546 SER A N 1
ATOM 4475 C CA . SER A 1 546 ? 8.611 -5.073 45.501 1.00 64.12 546 SER A CA 1
ATOM 4476 C C . SER A 1 546 ? 7.924 -4.888 46.860 1.00 64.12 546 SER A C 1
ATOM 4478 O O . SER A 1 546 ? 8.566 -5.034 47.900 1.00 64.12 546 SER A O 1
ATOM 4480 N N . ILE A 1 547 ? 6.604 -4.660 46.868 1.00 72.62 547 ILE A N 1
ATOM 4481 C CA . ILE A 1 547 ? 5.801 -4.532 48.092 1.00 72.62 547 ILE A CA 1
ATOM 4482 C C . ILE A 1 547 ? 5.499 -5.884 48.762 1.00 72.62 547 ILE A C 1
ATOM 4484 O O . ILE A 1 547 ? 4.942 -5.930 49.856 1.00 72.62 547 ILE A O 1
ATOM 4488 N N . VAL A 1 548 ? 5.811 -7.021 48.128 1.00 80.00 548 VAL A N 1
ATOM 4489 C CA . VAL A 1 548 ? 5.637 -8.323 48.786 1.00 80.00 548 VAL A CA 1
ATOM 4490 C C . VAL A 1 548 ? 6.624 -8.423 49.955 1.00 80.00 548 VAL A C 1
ATOM 4492 O O . VAL A 1 548 ? 7.835 -8.263 49.807 1.00 80.00 548 VAL A O 1
ATOM 4495 N N . GLY A 1 549 ? 6.093 -8.684 51.146 1.00 76.88 549 GLY A N 1
ATOM 4496 C CA . GLY A 1 549 ? 6.827 -8.717 52.405 1.00 76.88 549 GLY A CA 1
ATOM 4497 C C . GLY A 1 549 ? 6.944 -7.367 53.115 1.00 76.88 549 GLY A C 1
ATOM 4498 O O . GLY A 1 549 ? 7.662 -7.300 54.108 1.00 76.88 549 GLY A O 1
ATOM 4499 N N . THR A 1 550 ? 6.288 -6.298 52.645 1.00 83.94 550 THR A N 1
ATOM 4500 C CA . THR A 1 550 ? 6.186 -5.043 53.412 1.00 83.94 550 THR A CA 1
ATOM 4501 C C . THR A 1 550 ? 5.078 -5.120 54.455 1.00 83.94 550 THR A C 1
ATOM 4503 O O . THR A 1 550 ? 4.044 -5.765 54.235 1.00 83.94 550 THR A O 1
ATOM 4506 N N . GLU A 1 551 ? 5.275 -4.418 55.568 1.00 86.31 551 GLU A N 1
ATOM 4507 C CA . GLU A 1 551 ? 4.253 -4.257 56.593 1.00 86.31 551 GLU A CA 1
ATOM 4508 C C . GLU A 1 551 ? 3.137 -3.319 56.126 1.00 86.31 551 GLU A C 1
ATOM 4510 O O . GLU A 1 551 ? 3.339 -2.324 55.428 1.00 86.31 551 GLU A O 1
ATOM 4515 N N . LEU A 1 552 ? 1.924 -3.658 56.531 1.00 86.25 552 LEU A N 1
ATOM 4516 C CA . LEU A 1 552 ? 0.699 -2.964 56.213 1.00 86.25 552 LEU A CA 1
ATOM 4517 C C . LEU A 1 552 ? -0.078 -2.751 57.506 1.00 86.25 552 LEU A C 1
ATOM 4519 O O . LEU A 1 552 ? -0.523 -3.705 58.145 1.00 86.25 552 LEU A O 1
ATOM 4523 N N . GLN A 1 553 ? -0.288 -1.491 57.861 1.00 87.00 553 GLN A N 1
ATOM 4524 C CA . GLN A 1 553 ? -1.201 -1.126 58.931 1.00 87.00 553 GLN A CA 1
ATOM 4525 C C . GLN A 1 553 ? -2.629 -1.085 58.405 1.00 87.00 553 GLN A C 1
ATOM 4527 O O . GLN A 1 553 ? -2.892 -0.470 57.371 1.00 87.00 553 GLN A O 1
ATOM 4532 N N . LEU A 1 554 ? -3.556 -1.714 59.122 1.00 83.44 554 LEU A N 1
ATOM 4533 C CA . LEU A 1 554 ? -4.971 -1.779 58.775 1.00 83.44 554 LEU A CA 1
ATOM 4534 C C . LEU A 1 554 ? -5.830 -1.276 59.932 1.00 83.44 554 LEU A C 1
ATOM 4536 O O . LEU A 1 554 ? -5.758 -1.774 61.048 1.00 83.44 554 LEU A O 1
ATOM 4540 N N . GLN A 1 555 ? -6.696 -0.309 59.641 1.00 84.38 555 GLN A N 1
ATOM 4541 C CA . GLN A 1 555 ? -7.670 0.233 60.581 1.00 84.38 555 GLN A CA 1
ATOM 4542 C C . GLN A 1 555 ? -9.070 0.151 59.971 1.00 84.38 555 GLN A C 1
ATOM 4544 O O . GLN A 1 555 ? -9.382 0.849 59.007 1.00 84.38 555 GLN A O 1
ATOM 4549 N N . MET A 1 556 ? -9.937 -0.687 60.533 1.00 80.12 556 MET A N 1
ATOM 4550 C CA . MET A 1 556 ? -11.298 -0.870 60.021 1.00 80.12 556 MET A CA 1
ATOM 4551 C C . MET A 1 556 ? -12.139 0.411 60.125 1.00 80.12 556 MET A C 1
ATOM 4553 O O . MET A 1 556 ? -12.101 1.121 61.127 1.00 80.12 556 MET A O 1
ATOM 4557 N N . ILE A 1 557 ? -12.916 0.686 59.076 1.00 80.88 557 ILE A N 1
ATOM 4558 C CA . ILE A 1 557 ? -13.866 1.807 58.989 1.00 80.88 557 ILE A CA 1
ATOM 4559 C C . ILE A 1 557 ? -15.287 1.321 59.305 1.00 80.88 557 ILE A C 1
ATOM 4561 O O . ILE A 1 557 ? -16.063 2.021 59.950 1.00 80.88 557 ILE A O 1
ATOM 4565 N N . THR A 1 558 ? -15.648 0.124 58.843 1.00 71.88 558 THR A N 1
ATOM 4566 C CA . THR A 1 558 ? -16.964 -0.484 59.093 1.00 71.88 558 THR A CA 1
ATOM 4567 C C . THR A 1 558 ? -16.984 -1.271 60.401 1.00 71.88 558 THR A C 1
ATOM 4569 O O . THR A 1 558 ? -16.167 -2.172 60.587 1.00 71.88 558 THR A O 1
ATOM 4572 N N . ASN A 1 559 ? -17.968 -0.984 61.260 1.00 60.69 559 ASN A N 1
ATOM 4573 C CA . ASN A 1 559 ? -18.278 -1.779 62.450 1.00 60.69 559 ASN A CA 1
ATOM 4574 C C . ASN A 1 559 ? -19.064 -3.035 62.051 1.00 60.69 559 ASN A C 1
ATOM 4576 O O . ASN A 1 559 ? -20.254 -2.961 61.753 1.00 60.69 559 ASN A O 1
ATOM 4580 N N . ASN A 1 560 ? -18.396 -4.182 62.055 1.00 63.56 560 ASN A N 1
ATOM 4581 C CA . ASN A 1 560 ? -19.000 -5.504 61.927 1.00 63.56 560 ASN A CA 1
ATOM 4582 C C . ASN A 1 560 ? -18.393 -6.393 63.023 1.00 63.56 560 ASN A C 1
ATOM 4584 O O . ASN A 1 560 ? -17.182 -6.361 63.219 1.00 63.56 560 ASN A O 1
ATOM 4588 N N . ASP A 1 561 ? -19.202 -7.180 63.736 1.00 58.22 561 ASP A N 1
ATOM 4589 C CA . ASP A 1 561 ? -18.774 -7.963 64.912 1.00 58.22 561 ASP A CA 1
ATOM 4590 C C . ASP A 1 561 ? -17.536 -8.840 64.662 1.00 58.22 561 ASP A C 1
ATOM 4592 O O . ASP A 1 561 ? -16.738 -9.069 65.572 1.00 58.22 561 ASP A O 1
ATOM 4596 N N . ILE A 1 562 ? -17.347 -9.301 63.422 1.00 58.12 562 ILE A N 1
ATOM 4597 C CA . ILE A 1 562 ? -16.185 -10.095 62.999 1.00 58.12 562 ILE A CA 1
ATOM 4598 C C . ILE A 1 562 ? -14.941 -9.212 62.820 1.00 58.12 562 ILE A C 1
ATOM 4600 O O . ILE A 1 562 ? -13.832 -9.602 63.174 1.00 58.12 562 ILE A O 1
ATOM 4604 N N . THR A 1 563 ? -15.100 -8.007 62.277 1.00 60.50 563 THR A N 1
ATOM 4605 C CA . THR A 1 563 ? -13.968 -7.143 61.936 1.00 60.50 563 THR A CA 1
ATOM 4606 C C . THR A 1 563 ? -13.458 -6.348 63.132 1.00 60.50 563 THR A C 1
ATOM 4608 O O . THR A 1 563 ? -12.262 -6.111 63.232 1.00 60.50 563 THR A O 1
ATOM 4611 N N . THR A 1 564 ? -14.331 -5.967 64.066 1.00 58.16 564 THR A N 1
ATOM 4612 C CA . THR A 1 564 ? -13.951 -5.167 65.244 1.00 58.16 564 THR A CA 1
ATOM 4613 C C . THR A 1 564 ? -13.318 -6.000 66.362 1.00 58.16 564 THR A C 1
ATOM 4615 O O . THR A 1 564 ? -12.620 -5.447 67.207 1.00 58.16 564 THR A O 1
ATOM 4618 N N . ARG A 1 565 ? -13.555 -7.320 66.392 1.00 55.59 565 ARG A N 1
ATOM 4619 C CA . ARG A 1 565 ? -13.008 -8.225 67.420 1.00 55.59 565 ARG A CA 1
ATOM 4620 C C . ARG A 1 565 ? -11.727 -8.956 67.015 1.00 55.59 565 ARG A C 1
ATOM 4622 O O . ARG A 1 565 ? -11.025 -9.410 67.911 1.00 55.59 565 ARG A O 1
ATOM 4629 N N . PHE A 1 566 ? -11.435 -9.106 65.718 1.00 57.62 566 PHE A N 1
ATOM 4630 C CA . PHE A 1 566 ? -10.484 -10.137 65.267 1.00 57.62 566 PHE A CA 1
ATOM 4631 C C . PHE A 1 566 ? -9.478 -9.712 64.182 1.00 57.62 566 PHE A C 1
ATOM 4633 O O . PHE A 1 566 ? -8.620 -10.514 63.821 1.00 57.62 566 PHE A O 1
ATOM 4640 N N . LEU A 1 567 ? -9.547 -8.484 63.655 1.00 63.84 567 LEU A N 1
ATOM 4641 C CA . LEU A 1 567 ? -8.566 -7.977 62.686 1.00 63.84 567 LEU A CA 1
ATOM 4642 C C . LEU A 1 567 ? -7.422 -7.247 63.408 1.00 63.84 567 LEU A C 1
ATOM 4644 O O . LEU A 1 567 ? -7.696 -6.281 64.121 1.00 63.84 567 LEU A O 1
ATOM 4648 N N . PRO A 1 568 ? -6.157 -7.675 63.250 1.00 63.56 568 PRO A N 1
ATOM 4649 C CA . PRO A 1 568 ? -5.023 -6.989 63.856 1.00 63.56 568 PRO A CA 1
ATOM 4650 C C . PRO A 1 568 ? -4.732 -5.663 63.142 1.00 63.56 568 PRO A C 1
ATOM 4652 O O . PRO A 1 568 ? -5.034 -5.494 61.962 1.00 63.56 568 PRO A O 1
ATOM 4655 N N . ASN A 1 569 ? -4.083 -4.743 63.858 1.00 70.19 569 ASN A N 1
ATOM 4656 C CA . ASN A 1 569 ? -3.662 -3.459 63.296 1.00 70.19 569 ASN A CA 1
ATOM 4657 C C . ASN A 1 569 ? -2.494 -3.593 62.305 1.00 70.19 569 ASN A C 1
ATOM 4659 O O . ASN A 1 569 ? -2.317 -2.694 61.492 1.00 70.19 569 ASN A O 1
ATOM 4663 N N . ASN A 1 570 ? -1.731 -4.692 62.356 1.00 79.06 570 ASN A N 1
ATOM 4664 C CA . ASN A 1 570 ? -0.563 -4.949 61.511 1.00 79.06 570 ASN A CA 1
ATOM 4665 C C . ASN A 1 570 ? -0.739 -6.257 60.723 1.00 79.06 570 ASN A C 1
ATOM 4667 O O . ASN A 1 570 ? -1.209 -7.267 61.257 1.00 79.06 570 ASN A O 1
ATOM 4671 N N . ALA A 1 571 ? -0.340 -6.234 59.456 1.00 82.50 571 ALA A N 1
ATOM 4672 C CA . ALA A 1 571 ? -0.307 -7.373 58.549 1.00 82.50 571 ALA A CA 1
ATOM 4673 C C . ALA A 1 571 ? 0.892 -7.247 57.598 1.00 82.50 571 ALA A C 1
ATOM 4675 O O . ALA A 1 571 ? 1.485 -6.181 57.480 1.00 82.50 571 ALA A O 1
ATOM 4676 N N . THR A 1 572 ? 1.232 -8.310 56.877 1.00 86.00 572 THR A N 1
ATOM 4677 C CA . THR A 1 572 ? 2.258 -8.274 55.822 1.00 86.00 572 THR A CA 1
ATOM 4678 C C . THR A 1 572 ? 1.660 -8.668 54.483 1.00 86.00 572 THR A C 1
ATOM 4680 O O . THR A 1 572 ? 0.803 -9.552 54.406 1.00 86.00 572 THR A O 1
ATOM 4683 N N . ILE A 1 573 ? 2.090 -8.017 53.402 1.00 85.19 573 ILE A N 1
ATOM 4684 C CA . ILE A 1 573 ? 1.649 -8.394 52.053 1.00 85.19 573 ILE A CA 1
ATOM 4685 C C . ILE A 1 573 ? 2.357 -9.692 51.662 1.00 85.19 573 ILE A C 1
ATOM 4687 O O . ILE A 1 573 ? 3.559 -9.708 51.435 1.00 85.19 573 ILE A O 1
ATOM 4691 N N . ALA A 1 574 ? 1.618 -10.791 51.562 1.00 81.69 574 ALA A N 1
ATOM 4692 C CA . ALA A 1 574 ? 2.173 -12.110 51.270 1.00 81.69 574 ALA A CA 1
ATOM 4693 C C . ALA A 1 574 ? 2.239 -12.413 49.767 1.00 81.69 574 ALA A C 1
ATOM 4695 O O . ALA A 1 574 ? 3.128 -13.129 49.314 1.00 81.69 574 ALA A O 1
ATOM 4696 N N . LYS A 1 575 ? 1.273 -11.917 48.987 1.00 79.56 575 LYS A N 1
ATOM 4697 C CA . LYS A 1 575 ? 1.185 -12.170 47.542 1.00 79.56 575 LYS A CA 1
ATOM 4698 C C . LYS A 1 575 ? 0.320 -11.111 46.873 1.00 79.56 575 LYS A C 1
ATOM 4700 O O . LYS A 1 575 ? -0.679 -10.687 47.447 1.00 79.56 575 LYS A O 1
ATOM 4705 N N . VAL A 1 576 ? 0.648 -10.755 45.636 1.00 77.75 576 VAL A N 1
ATOM 4706 C CA . VAL A 1 576 ? -0.221 -9.949 44.769 1.00 77.75 576 VAL A CA 1
ATOM 4707 C C . VAL A 1 576 ? -0.688 -10.818 43.613 1.00 77.75 576 VAL A C 1
ATOM 4709 O O . VAL A 1 576 ? 0.095 -11.564 43.027 1.00 77.75 576 VAL A O 1
ATOM 4712 N N . PHE A 1 577 ? -1.975 -10.763 43.305 1.00 72.19 577 PHE A N 1
ATOM 4713 C CA . PHE A 1 577 ? -2.563 -11.490 42.189 1.00 72.19 577 PHE A CA 1
ATOM 4714 C C . PHE A 1 577 ? -3.692 -10.669 41.577 1.00 72.19 577 PHE A C 1
ATOM 4716 O O . PHE A 1 577 ? -4.227 -9.760 42.204 1.00 72.19 577 PHE A O 1
ATOM 4723 N N . PHE A 1 578 ? -4.062 -10.990 40.343 1.00 65.81 578 PHE A N 1
ATOM 4724 C CA . PHE A 1 578 ? -5.123 -10.280 39.644 1.00 65.81 578 PHE A CA 1
ATOM 4725 C C . PHE A 1 578 ? -6.415 -11.083 39.617 1.00 65.81 578 PHE A C 1
ATOM 4727 O O . PHE A 1 578 ? -6.422 -12.252 39.230 1.00 65.81 578 PHE A O 1
ATOM 4734 N N . LEU A 1 579 ? -7.522 -10.409 39.915 1.00 67.00 579 LEU A N 1
ATOM 4735 C CA . LEU A 1 579 ? -8.839 -10.798 39.418 1.00 67.00 579 LEU A CA 1
ATOM 4736 C C . LEU A 1 579 ? -9.376 -9.671 38.563 1.00 67.00 579 LEU A C 1
ATOM 4738 O O . LEU A 1 579 ? -9.373 -8.519 38.981 1.00 67.00 579 LEU A O 1
ATOM 4742 N N . SER A 1 580 ? -9.817 -10.008 37.352 1.00 61.75 580 SER A N 1
ATOM 4743 C CA . SER A 1 580 ? -10.385 -9.033 36.415 1.00 61.75 580 SER A CA 1
ATOM 4744 C C . SER A 1 580 ? -9.496 -7.793 36.193 1.00 61.75 580 SER A C 1
ATOM 4746 O O . SER A 1 580 ? -10.005 -6.701 35.973 1.00 61.75 580 SER A O 1
ATOM 4748 N N . LYS A 1 581 ? -8.161 -7.965 36.232 1.00 51.19 581 LYS A N 1
ATOM 4749 C CA . LYS A 1 581 ? -7.134 -6.905 36.094 1.00 51.19 581 LYS A CA 1
ATOM 4750 C C . LYS A 1 581 ? -7.116 -5.854 37.218 1.00 51.19 581 LYS A C 1
ATOM 4752 O O . LYS A 1 581 ? -6.396 -4.866 37.106 1.00 51.19 581 LYS A O 1
ATOM 4757 N N . GLU A 1 582 ? -7.822 -6.097 38.318 1.00 65.69 582 GLU A N 1
ATOM 4758 C CA . GLU A 1 582 ? -7.627 -5.377 39.574 1.00 65.69 582 GLU A CA 1
ATOM 4759 C C . GLU A 1 582 ? -6.645 -6.157 40.458 1.00 65.69 582 GLU A C 1
ATOM 4761 O O . GLU A 1 582 ? -6.754 -7.388 40.555 1.00 65.69 582 GLU A O 1
ATOM 4766 N N . PRO A 1 583 ? -5.667 -5.485 41.083 1.00 74.81 583 PRO A N 1
ATOM 4767 C CA . PRO A 1 583 ? -4.752 -6.143 41.990 1.00 74.81 583 PRO A CA 1
ATOM 4768 C C . PRO A 1 583 ? -5.456 -6.427 43.313 1.00 74.81 583 PRO A C 1
ATOM 4770 O O . PRO A 1 583 ? -6.013 -5.548 43.975 1.00 74.81 583 PRO A O 1
ATOM 4773 N N . TYR A 1 584 ? -5.410 -7.694 43.688 1.00 84.88 584 TYR A N 1
ATOM 4774 C CA . TYR A 1 584 ? -5.796 -8.190 44.990 1.00 84.88 584 TYR A CA 1
ATOM 4775 C C . TYR A 1 584 ? -4.527 -8.562 45.748 1.00 84.88 584 TYR A C 1
ATOM 4777 O O . TYR A 1 584 ? -3.623 -9.220 45.226 1.00 84.88 584 TYR A O 1
ATOM 4785 N N . TYR A 1 585 ? -4.471 -8.136 47.000 1.00 86.00 585 TYR A N 1
ATOM 4786 C CA . TYR A 1 585 ? -3.317 -8.326 47.860 1.00 86.00 585 TYR A CA 1
ATOM 4787 C C . TYR A 1 585 ? -3.698 -9.341 48.929 1.00 86.00 585 TYR A C 1
ATOM 4789 O O . TYR A 1 585 ? -4.604 -9.104 49.729 1.00 86.00 585 TYR A O 1
ATOM 4797 N N . VAL A 1 586 ? -3.035 -10.494 48.921 1.00 85.31 586 VAL A N 1
ATOM 4798 C CA . VAL A 1 586 ? -3.106 -11.445 50.029 1.00 85.31 586 VAL A CA 1
ATOM 4799 C C . VAL A 1 586 ? -2.291 -10.862 51.164 1.00 85.31 586 VAL A C 1
ATOM 4801 O O . VAL A 1 586 ? -1.097 -10.615 51.001 1.00 85.31 586 VAL A O 1
ATOM 4804 N N . ILE A 1 587 ? -2.924 -10.679 52.311 1.00 84.06 587 ILE A N 1
ATOM 4805 C CA . ILE A 1 587 ? -2.263 -10.243 53.533 1.00 84.06 587 ILE A CA 1
ATOM 4806 C C . ILE A 1 587 ? -2.193 -11.405 54.524 1.00 84.06 587 ILE A C 1
ATOM 4808 O O . ILE A 1 587 ? -3.171 -12.132 54.721 1.00 84.06 587 ILE A O 1
ATOM 4812 N N . ALA A 1 588 ? -1.021 -11.592 55.122 1.00 79.19 588 ALA A N 1
ATOM 4813 C CA . ALA A 1 588 ? -0.794 -12.509 56.228 1.00 79.19 588 ALA A CA 1
ATOM 4814 C C . ALA A 1 588 ? -0.886 -11.738 57.550 1.00 79.19 588 ALA A C 1
ATOM 4816 O O . ALA A 1 588 ? -0.335 -10.644 57.683 1.00 79.19 588 ALA A O 1
ATOM 4817 N N . LEU A 1 589 ? -1.615 -12.296 58.514 1.00 74.06 589 LEU A N 1
ATOM 4818 C CA . LEU A 1 589 ? -1.856 -11.672 59.815 1.00 74.06 589 LEU A CA 1
ATOM 4819 C C . LEU A 1 589 ? -0.800 -12.128 60.836 1.00 74.06 589 LEU A C 1
ATOM 4821 O O . LEU A 1 589 ? -0.505 -13.317 60.915 1.00 74.06 589 LEU A O 1
ATOM 4825 N N . GLU A 1 590 ? -0.261 -11.213 61.651 1.00 65.44 590 GLU A N 1
ATOM 4826 C CA . GLU A 1 590 ? 0.797 -11.534 62.634 1.00 65.44 590 GLU A CA 1
ATOM 4827 C C . GLU A 1 590 ? 0.308 -12.336 63.852 1.00 65.44 590 GLU A C 1
ATOM 4829 O O . GLU A 1 590 ? 1.070 -13.093 64.453 1.00 65.44 590 GLU A O 1
ATOM 4834 N N . LYS A 1 591 ? -0.961 -12.176 64.250 1.00 59.06 591 LYS A N 1
ATOM 4835 C CA . LYS A 1 591 ? -1.576 -12.926 65.355 1.00 59.06 591 LYS A CA 1
ATOM 4836 C C . LYS A 1 591 ? -2.971 -13.392 64.970 1.00 59.06 591 LYS A C 1
ATOM 4838 O O . LYS A 1 591 ? -3.876 -12.583 64.784 1.00 59.06 591 LYS A O 1
ATOM 4843 N N . ILE A 1 592 ? -3.145 -14.707 64.910 1.00 54.12 592 ILE A N 1
ATOM 4844 C CA . ILE A 1 592 ? -4.438 -15.356 64.690 1.00 54.12 592 ILE A CA 1
ATOM 4845 C C . ILE A 1 592 ? -5.108 -15.524 66.056 1.00 54.12 592 ILE A C 1
ATOM 4847 O O . ILE A 1 592 ? -4.653 -16.305 66.888 1.00 54.12 592 ILE A O 1
ATOM 4851 N N . GLN A 1 593 ? -6.192 -14.794 66.310 1.00 51.94 593 GLN A N 1
ATOM 4852 C CA . GLN A 1 593 ? -7.088 -15.064 67.440 1.00 51.94 593 GLN A CA 1
ATOM 4853 C C . GLN A 1 593 ? -8.392 -15.692 66.943 1.00 51.94 593 GLN A C 1
ATOM 4855 O O . GLN A 1 593 ? -9.459 -15.164 67.224 1.00 51.94 593 GLN A O 1
ATOM 4860 N N . LEU A 1 594 ? -8.353 -16.797 66.191 1.00 51.72 594 LEU A N 1
ATOM 4861 C CA . LEU A 1 594 ? -9.584 -17.476 65.769 1.00 51.72 594 LEU A CA 1
ATOM 4862 C C . LEU A 1 594 ? -9.444 -19.000 65.755 1.00 51.72 594 LEU A C 1
ATOM 4864 O O . LEU A 1 594 ? -8.636 -19.571 65.034 1.00 51.72 594 LEU A O 1
ATOM 4868 N N . ASN A 1 595 ? -10.320 -19.635 66.534 1.00 45.25 595 ASN A N 1
ATOM 4869 C CA . ASN A 1 595 ? -10.692 -21.042 66.452 1.00 45.25 595 ASN A CA 1
ATOM 4870 C C . ASN A 1 595 ? -12.128 -21.088 65.888 1.00 45.25 595 ASN A C 1
ATOM 4872 O O . ASN A 1 595 ? -13.088 -21.313 66.621 1.00 45.25 595 ASN A O 1
ATOM 4876 N N . SER A 1 596 ? -12.300 -20.716 64.612 1.00 49.53 596 SER A N 1
ATOM 4877 C CA . SER A 1 596 ? -13.598 -20.788 63.922 1.00 49.53 596 SER A CA 1
ATOM 4878 C C . SER A 1 596 ? -13.418 -21.216 62.468 1.00 49.53 596 SER A C 1
ATOM 4880 O O . SER A 1 596 ? -12.474 -20.785 61.808 1.00 49.53 596 SER A O 1
ATOM 4882 N N . ASP A 1 597 ? -14.361 -22.000 61.953 1.00 48.06 597 ASP A N 1
ATOM 4883 C CA . ASP A 1 597 ? -14.327 -22.627 60.625 1.00 48.06 597 ASP A CA 1
ATOM 4884 C C . ASP A 1 597 ? -14.409 -21.661 59.420 1.00 48.06 597 ASP A C 1
ATOM 4886 O O . ASP A 1 597 ? -14.517 -22.109 58.280 1.00 48.06 597 ASP A O 1
ATOM 4890 N N . ILE A 1 598 ? -14.360 -20.340 59.643 1.00 51.31 598 ILE A N 1
ATOM 4891 C CA . ILE A 1 598 ? -14.693 -19.310 58.640 1.00 51.31 598 ILE A CA 1
ATOM 4892 C C . ILE A 1 598 ? -13.486 -18.445 58.224 1.00 51.31 598 ILE A C 1
ATOM 4894 O O . ILE A 1 598 ? -13.525 -17.831 57.157 1.00 51.31 598 ILE A O 1
ATOM 4898 N N . LEU A 1 599 ? -12.404 -18.397 59.008 1.00 54.44 599 LEU A N 1
ATOM 4899 C CA . LEU A 1 599 ? -11.212 -17.602 58.683 1.00 54.44 599 LEU A CA 1
ATOM 4900 C C . LEU A 1 599 ? -9.957 -18.478 58.690 1.00 54.44 599 LEU A C 1
ATOM 4902 O O . LEU A 1 599 ? -9.575 -18.995 59.733 1.00 54.44 599 LEU A O 1
ATOM 4906 N N . GLY A 1 600 ? -9.306 -18.615 57.533 1.00 57.53 600 GLY A N 1
ATOM 4907 C CA . GLY A 1 600 ? -7.894 -19.003 57.487 1.00 57.53 600 GLY A CA 1
ATOM 4908 C C . GLY A 1 600 ? -6.977 -17.836 57.881 1.00 57.53 600 GLY A C 1
ATOM 4909 O O . GLY A 1 600 ? -7.424 -16.696 57.996 1.00 57.53 600 GLY A O 1
ATOM 4910 N N . ASP A 1 601 ? -5.678 -18.100 58.013 1.00 62.50 601 ASP A N 1
ATOM 4911 C CA . ASP A 1 601 ? -4.643 -17.153 58.485 1.00 62.50 601 ASP A CA 1
ATOM 4912 C C . ASP A 1 601 ? -4.344 -15.982 57.522 1.00 62.50 601 ASP A C 1
ATOM 4914 O O . ASP A 1 601 ? -3.387 -15.222 57.694 1.00 62.50 601 ASP A O 1
ATOM 4918 N N . ARG A 1 602 ? -5.128 -15.865 56.448 1.00 72.06 602 ARG A N 1
ATOM 4919 C CA . ARG A 1 602 ? -4.906 -14.948 55.334 1.00 72.06 602 ARG A CA 1
ATOM 4920 C C . ARG A 1 602 ? -6.196 -14.233 54.982 1.00 72.06 602 ARG A C 1
ATOM 4922 O O . ARG A 1 602 ? -7.261 -14.844 54.897 1.00 72.06 602 ARG A O 1
ATOM 4929 N N . LEU A 1 603 ? -6.072 -12.946 54.699 1.00 81.12 603 LEU A N 1
ATOM 4930 C CA . LEU A 1 603 ? -7.142 -12.141 54.128 1.00 81.12 603 LEU A CA 1
ATOM 4931 C C . LEU A 1 603 ? -6.736 -11.650 52.752 1.00 81.12 603 LEU A C 1
ATOM 4933 O O . LEU A 1 603 ? -5.568 -11.692 52.368 1.00 81.12 603 LEU A O 1
ATOM 4937 N N . VAL A 1 604 ? -7.723 -11.174 52.011 1.00 85.19 604 VAL A N 1
ATOM 4938 C CA . VAL A 1 604 ? -7.496 -10.528 50.730 1.00 85.19 604 VAL A CA 1
ATOM 4939 C C . VAL A 1 604 ? -8.033 -9.114 50.809 1.00 85.19 604 VAL A C 1
ATOM 4941 O O . VAL A 1 604 ? -9.147 -8.894 51.280 1.00 85.19 604 VAL A O 1
ATOM 4944 N N . ILE A 1 605 ? -7.245 -8.152 50.348 1.00 86.38 605 ILE A N 1
ATOM 4945 C CA . ILE A 1 605 ? -7.657 -6.755 50.264 1.00 86.38 605 ILE A CA 1
ATOM 4946 C C . ILE A 1 605 ? -7.571 -6.250 48.831 1.00 86.38 605 ILE A C 1
ATOM 4948 O O . ILE A 1 605 ? -6.767 -6.729 48.030 1.00 86.38 605 ILE A O 1
ATOM 4952 N N . ARG A 1 606 ? -8.409 -5.267 48.519 1.00 88.00 606 ARG A N 1
ATOM 4953 C CA . ARG A 1 606 ? -8.417 -4.560 47.238 1.00 88.00 606 ARG A CA 1
ATOM 4954 C C . ARG A 1 606 ? -8.539 -3.068 47.498 1.00 88.00 606 ARG A C 1
ATOM 4956 O O . ARG A 1 606 ? -9.432 -2.665 48.239 1.00 88.00 606 ARG A O 1
ATOM 4963 N N . LEU A 1 607 ? -7.693 -2.257 46.877 1.00 82.94 607 LEU A N 1
ATOM 4964 C CA . LEU A 1 607 ? -7.818 -0.801 46.929 1.00 82.94 607 LEU A CA 1
ATOM 4965 C C . LEU A 1 607 ? -9.165 -0.351 46.337 1.00 82.94 607 LEU A C 1
ATOM 4967 O O . LEU A 1 607 ? -9.715 -0.986 45.436 1.00 82.94 607 LEU A O 1
ATOM 4971 N N . LYS A 1 608 ? -9.751 0.697 46.922 1.00 76.69 608 LYS A N 1
ATOM 4972 C CA . LYS A 1 608 ? -11.055 1.224 46.504 1.00 76.69 608 LYS A CA 1
ATOM 4973 C C . LYS A 1 608 ? -10.946 2.065 45.236 1.00 76.69 608 LYS A C 1
ATOM 4975 O O . LYS A 1 608 ? -11.695 1.837 4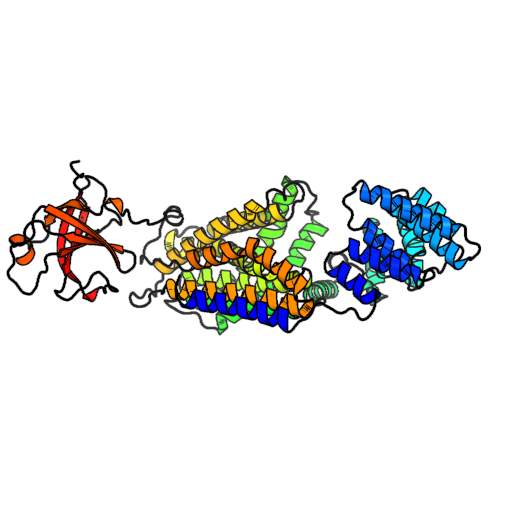4.293 1.00 76.69 608 LYS A O 1
ATOM 4980 N N . ASP A 1 609 ? -10.038 3.033 45.274 1.00 64.44 609 ASP A N 1
ATOM 4981 C CA . ASP A 1 609 ? -9.938 4.111 44.288 1.00 64.44 609 ASP A CA 1
ATOM 4982 C C . ASP A 1 609 ? -8.593 4.085 43.530 1.00 64.44 609 ASP A C 1
ATOM 4984 O O . ASP A 1 609 ? -8.465 4.711 42.481 1.00 64.44 609 ASP A O 1
ATOM 4988 N N . ASP A 1 610 ? -7.620 3.308 44.022 1.00 65.75 610 ASP A N 1
ATOM 4989 C CA . ASP A 1 610 ? -6.258 3.213 43.490 1.00 65.75 610 ASP A CA 1
ATOM 4990 C C . ASP A 1 610 ? -5.952 1.803 42.957 1.00 65.75 610 ASP A C 1
ATOM 4992 O O . ASP A 1 610 ? -6.585 0.822 43.342 1.00 65.75 610 ASP A O 1
ATOM 4996 N N . LEU A 1 611 ? -4.950 1.691 42.081 1.00 61.81 611 LEU A N 1
ATOM 4997 C CA . LEU A 1 611 ? -4.472 0.409 41.535 1.00 61.81 611 LEU A CA 1
ATOM 4998 C C . LEU A 1 611 ? -3.161 -0.066 42.173 1.00 61.81 611 LEU A C 1
ATOM 5000 O O . LEU A 1 611 ? -2.754 -1.198 41.952 1.00 61.81 611 LEU A O 1
ATOM 5004 N N . ILE A 1 612 ? -2.473 0.784 42.926 1.00 72.50 612 ILE A N 1
ATOM 5005 C CA . ILE A 1 612 ? -1.193 0.467 43.562 1.00 72.50 612 ILE A CA 1
ATOM 5006 C C . ILE A 1 612 ? -1.140 1.108 44.943 1.00 72.50 612 ILE A C 1
ATOM 5008 O O . ILE A 1 612 ? -1.742 2.159 45.178 1.00 72.50 612 ILE A O 1
ATOM 5012 N N . PHE A 1 613 ? -0.428 0.456 45.859 1.00 74.38 613 PHE A N 1
ATOM 5013 C CA . PHE A 1 613 ? -0.126 1.059 47.145 1.00 74.38 613 PHE A CA 1
ATOM 5014 C C . PHE A 1 613 ? 0.925 2.154 46.976 1.00 74.38 613 PHE A C 1
ATOM 5016 O O . PHE A 1 613 ? 1.926 1.956 46.292 1.00 74.38 613 PHE A O 1
ATOM 5023 N N . GLU A 1 614 ? 0.711 3.289 47.629 1.00 74.81 614 GLU A N 1
ATOM 5024 C CA . GLU A 1 614 ? 1.706 4.354 47.753 1.00 74.81 614 GLU A CA 1
ATOM 5025 C C . GLU A 1 614 ? 2.336 4.282 49.153 1.00 74.81 614 GLU A C 1
ATOM 5027 O O . GLU A 1 614 ? 1.626 4.140 50.154 1.00 74.81 614 GLU A O 1
ATOM 5032 N N . GLN A 1 615 ? 3.669 4.369 49.240 1.00 75.94 615 GLN A N 1
ATOM 5033 C CA . GLN A 1 615 ? 4.368 4.367 50.530 1.00 75.94 615 GLN A CA 1
ATOM 5034 C C . GLN A 1 615 ? 3.888 5.519 51.418 1.00 75.94 615 GLN A C 1
ATOM 5036 O O . GLN A 1 615 ? 3.671 6.635 50.950 1.00 75.94 615 GLN A O 1
ATOM 5041 N N . ASP A 1 616 ? 3.711 5.233 52.709 1.00 73.56 616 ASP A N 1
ATOM 5042 C CA . ASP A 1 616 ? 3.295 6.190 53.738 1.00 73.56 616 ASP A CA 1
ATOM 5043 C C . ASP A 1 616 ? 1.951 6.914 53.522 1.00 73.56 616 ASP A C 1
ATOM 5045 O O . ASP A 1 616 ? 1.544 7.738 54.351 1.00 73.56 616 ASP A O 1
ATOM 5049 N N . LYS A 1 617 ? 1.193 6.562 52.480 1.00 82.12 617 LYS A N 1
ATOM 5050 C CA . LYS A 1 617 ? -0.132 7.121 52.216 1.00 82.12 617 LYS A CA 1
ATOM 5051 C C . LYS A 1 617 ? -1.221 6.257 52.839 1.00 82.12 617 LYS A C 1
ATOM 5053 O O . LYS A 1 617 ? -1.200 5.031 52.767 1.00 82.12 617 LYS A O 1
ATOM 5058 N N . VAL A 1 618 ? -2.213 6.913 53.440 1.00 84.88 618 VAL A N 1
ATOM 5059 C CA . VAL A 1 618 ? -3.426 6.239 53.912 1.00 84.88 618 VAL A CA 1
ATOM 5060 C C . VAL A 1 618 ? -4.382 6.071 52.735 1.00 84.88 618 VAL A C 1
ATOM 5062 O O . VAL A 1 618 ? -4.861 7.057 52.179 1.00 84.88 618 VAL A O 1
ATOM 5065 N N . GLN A 1 619 ? -4.680 4.826 52.380 1.00 86.06 619 GLN A N 1
ATOM 5066 C CA . GLN A 1 619 ? -5.573 4.455 51.281 1.00 86.06 619 GLN A CA 1
ATOM 5067 C C . GLN A 1 619 ? -6.759 3.639 51.809 1.00 86.06 619 GLN A C 1
ATOM 5069 O O . GLN A 1 619 ? -6.689 3.055 52.888 1.00 86.06 619 GLN A O 1
ATOM 5074 N N . ILE A 1 620 ? -7.882 3.626 51.089 1.00 86.00 620 ILE A N 1
ATOM 5075 C CA . ILE A 1 620 ? -9.062 2.845 51.487 1.00 86.00 620 ILE A CA 1
ATOM 5076 C C . ILE A 1 620 ? -9.039 1.503 50.762 1.00 86.00 620 ILE A C 1
ATOM 5078 O O . ILE A 1 620 ? -8.907 1.457 49.539 1.00 86.00 620 ILE A O 1
ATOM 5082 N N . VAL A 1 621 ? -9.236 0.418 51.509 1.00 87.12 621 VAL A N 1
ATOM 5083 C CA . VAL A 1 621 ? -9.287 -0.947 50.982 1.00 87.12 621 VAL A CA 1
ATOM 5084 C C . VAL A 1 621 ? -10.592 -1.647 51.346 1.00 87.12 621 VAL A C 1
ATOM 5086 O O . VAL A 1 621 ? -11.116 -1.510 52.452 1.00 87.12 621 VAL A O 1
ATOM 5089 N N . ALA A 1 622 ? -11.114 -2.421 50.403 1.00 87.31 622 ALA A N 1
ATOM 5090 C CA . ALA A 1 622 ? -12.111 -3.452 50.640 1.00 87.31 622 ALA A CA 1
ATOM 5091 C C . ALA A 1 622 ? -11.419 -4.697 51.205 1.00 87.31 622 ALA A C 1
ATOM 5093 O O . ALA A 1 622 ? -10.421 -5.147 50.643 1.00 87.31 622 ALA A O 1
ATOM 5094 N N . VAL A 1 623 ? -11.960 -5.260 52.284 1.00 85.50 623 VAL A N 1
ATOM 5095 C CA . VAL A 1 623 ? -11.424 -6.438 52.976 1.00 85.50 623 VAL A CA 1
ATOM 5096 C C . VAL A 1 623 ? -12.321 -7.643 52.715 1.00 85.50 623 VAL A C 1
ATOM 5098 O O . VAL A 1 623 ? -13.548 -7.562 52.835 1.00 85.50 623 VAL A O 1
ATOM 5101 N N . TYR A 1 624 ? -11.699 -8.770 52.384 1.00 84.75 624 TYR A N 1
ATOM 5102 C CA . TYR A 1 624 ? -12.356 -10.029 52.067 1.00 84.75 624 TYR A CA 1
ATOM 5103 C C . TYR A 1 624 ? -11.771 -11.184 52.886 1.00 84.75 624 TYR A C 1
ATOM 5105 O O . TYR A 1 624 ? -10.552 -11.290 53.043 1.00 84.75 624 TYR A O 1
ATOM 5113 N N . THR A 1 625 ? -12.633 -12.084 53.364 1.00 79.69 625 THR A N 1
ATOM 5114 C CA . THR A 1 625 ? -12.211 -13.369 53.937 1.00 79.69 625 THR A CA 1
ATOM 5115 C C . THR A 1 625 ? -12.061 -14.429 52.856 1.00 79.69 625 THR A C 1
ATOM 5117 O O . THR A 1 625 ? -12.698 -14.367 51.801 1.00 79.69 625 THR A O 1
ATOM 5120 N N . VAL A 1 626 ? -11.205 -15.407 53.139 1.00 73.19 626 VAL A N 1
ATOM 5121 C CA . VAL A 1 626 ? -10.847 -16.504 52.239 1.00 73.19 626 VAL A CA 1
ATOM 5122 C C . VAL A 1 626 ? -11.476 -17.792 52.765 1.00 73.19 626 VAL A C 1
ATOM 5124 O O . VAL A 1 626 ? -11.336 -18.103 53.947 1.00 73.19 626 VAL A O 1
ATOM 5127 N N . LEU A 1 627 ? -12.162 -18.550 51.904 1.00 67.19 627 LEU A N 1
ATOM 5128 C CA . LEU A 1 627 ? -12.696 -19.868 52.272 1.00 67.19 627 LEU A CA 1
ATOM 5129 C C . LEU A 1 627 ? -11.550 -20.872 52.492 1.00 67.19 627 LEU A C 1
ATOM 5131 O O . LEU A 1 627 ? -10.583 -20.861 51.730 1.00 67.19 627 LEU A O 1
ATOM 5135 N N . LYS A 1 628 ? -11.675 -21.757 53.492 1.00 61.69 628 LYS A N 1
ATOM 5136 C CA . LYS A 1 628 ? -10.620 -22.674 53.981 1.00 61.69 628 LYS A CA 1
ATOM 5137 C C . LYS A 1 628 ? -9.967 -23.540 52.886 1.00 61.69 628 LYS A C 1
ATOM 5139 O O . LYS A 1 628 ? -8.769 -23.785 52.949 1.00 61.69 628 LYS A O 1
ATOM 5144 N N . ASP A 1 629 ? -10.722 -23.905 51.850 1.00 61.12 629 ASP A N 1
ATOM 5145 C CA . ASP A 1 629 ? -10.259 -24.752 50.737 1.00 61.12 629 ASP A CA 1
ATOM 5146 C C . ASP A 1 629 ? -9.666 -23.960 49.550 1.00 61.12 629 ASP A C 1
ATOM 5148 O O . ASP A 1 629 ? -9.396 -24.512 48.480 1.00 61.12 629 ASP A O 1
ATOM 5152 N N . THR A 1 630 ? -9.480 -22.644 49.693 1.00 63.47 630 THR A N 1
ATOM 5153 C CA . THR A 1 630 ? -8.978 -21.794 48.604 1.00 63.47 630 THR A CA 1
ATOM 5154 C C . THR A 1 630 ? -7.459 -21.913 48.483 1.00 63.47 630 THR A C 1
ATOM 5156 O O . THR A 1 630 ? -6.710 -21.296 49.241 1.00 63.47 630 THR A O 1
ATOM 5159 N N . SER A 1 631 ? -6.988 -22.665 47.486 1.00 63.66 631 SER A N 1
ATOM 5160 C CA . SER A 1 631 ? -5.577 -22.648 47.084 1.00 63.66 631 SER A CA 1
ATOM 5161 C C . SER A 1 631 ? -5.265 -21.401 46.251 1.00 63.66 631 SER A C 1
ATOM 5163 O O . SER A 1 631 ? -5.927 -21.122 45.251 1.00 63.66 631 SER A O 1
ATOM 5165 N N . PHE A 1 632 ? -4.212 -20.680 46.642 1.00 64.88 632 PHE A N 1
ATOM 5166 C CA . PHE A 1 632 ? -3.679 -19.531 45.903 1.00 64.88 632 PHE A CA 1
ATOM 5167 C C . PHE A 1 632 ? -2.708 -19.927 44.776 1.00 64.88 632 PHE A C 1
ATOM 5169 O O . PHE A 1 632 ? -2.146 -19.038 44.129 1.00 64.88 632 PHE A O 1
ATOM 5176 N N . ASP A 1 633 ? -2.497 -21.228 44.555 1.00 55.81 633 ASP A N 1
ATOM 5177 C CA . ASP A 1 633 ? -1.598 -21.772 43.525 1.00 55.81 633 ASP A CA 1
ATOM 5178 C C . ASP A 1 633 ? -2.346 -22.150 42.235 1.00 55.81 633 ASP A C 1
ATOM 5180 O O . ASP A 1 633 ? -1.736 -22.303 41.181 1.00 55.81 633 ASP A O 1
ATOM 5184 N N . ASN A 1 634 ? -3.680 -22.226 42.300 1.00 55.38 634 ASN A N 1
ATOM 5185 C CA . ASN A 1 634 ? -4.570 -22.488 41.169 1.00 55.38 634 ASN A CA 1
ATOM 5186 C C . ASN A 1 634 ? -5.345 -21.224 40.748 1.00 55.38 634 ASN A C 1
ATOM 5188 O O . ASN A 1 634 ? -5.254 -20.172 41.376 1.00 55.38 634 ASN A O 1
ATOM 5192 N N . LYS A 1 635 ? -6.131 -21.311 39.665 1.00 53.25 635 LYS A N 1
ATOM 5193 C CA . LYS A 1 635 ? -6.924 -20.192 39.120 1.00 53.25 635 LYS A CA 1
ATOM 5194 C C . LYS A 1 635 ? -7.997 -19.735 40.127 1.00 53.25 635 LYS A C 1
ATOM 5196 O O . LYS A 1 635 ? -9.028 -20.387 40.283 1.00 53.25 635 LYS A O 1
ATOM 5201 N N . ILE A 1 636 ? -7.743 -18.616 40.803 1.00 66.62 636 ILE A N 1
ATOM 5202 C CA . ILE A 1 636 ? -8.604 -18.054 41.853 1.00 66.62 636 ILE A CA 1
ATOM 5203 C C . ILE A 1 636 ? -9.870 -17.444 41.237 1.00 66.62 636 ILE A C 1
ATOM 5205 O O . ILE A 1 636 ? -9.803 -16.723 40.243 1.00 66.62 636 ILE A O 1
ATOM 5209 N N . GLN A 1 637 ? -11.032 -17.711 41.834 1.00 68.56 637 GLN A N 1
ATOM 5210 C CA . GLN A 1 637 ? -12.324 -17.204 41.365 1.00 68.56 637 GLN A CA 1
ATOM 5211 C C . GLN A 1 637 ? -12.904 -16.191 42.355 1.00 68.56 637 GLN A C 1
ATOM 5213 O O . GLN A 1 637 ? -12.743 -16.336 43.562 1.00 68.56 637 GLN A O 1
ATOM 5218 N N . LYS A 1 638 ? -13.643 -15.186 41.864 1.00 65.38 638 LYS A N 1
ATOM 5219 C CA . LYS A 1 638 ? -14.222 -14.113 42.699 1.00 65.38 638 LYS A CA 1
ATOM 5220 C C . LYS A 1 638 ? -15.120 -14.648 43.827 1.00 65.38 638 LYS A C 1
ATOM 5222 O O . LYS A 1 638 ? -15.143 -14.079 44.911 1.00 65.38 638 LYS A O 1
ATOM 5227 N N . ARG A 1 639 ? -15.793 -15.785 43.602 1.00 68.88 639 ARG A N 1
ATOM 5228 C CA . ARG A 1 639 ? -16.635 -16.483 44.596 1.00 68.88 639 ARG A CA 1
ATOM 5229 C C . ARG A 1 639 ? -15.871 -17.089 45.780 1.00 68.88 639 ARG A C 1
ATOM 5231 O O . ARG A 1 639 ? -16.495 -17.462 46.765 1.00 68.88 639 ARG A O 1
ATOM 5238 N N . SER A 1 640 ? -14.545 -17.195 45.690 1.00 70.00 640 SER A N 1
ATOM 5239 C CA . SER A 1 640 ? -13.689 -17.692 46.773 1.00 70.00 640 SER A CA 1
ATOM 5240 C C . SER A 1 640 ? -13.494 -16.670 47.900 1.00 70.00 640 SER A C 1
ATOM 5242 O O . SER A 1 640 ? -12.909 -17.002 48.932 1.00 70.00 640 SER A O 1
ATOM 5244 N N . PHE A 1 641 ? -13.993 -15.442 47.712 1.00 78.94 641 PHE A N 1
ATOM 5245 C CA . PHE A 1 641 ? -13.840 -14.329 48.638 1.00 78.94 641 PHE A CA 1
ATOM 5246 C C . PHE A 1 641 ? -15.188 -13.803 49.113 1.00 78.94 641 PHE A C 1
ATOM 5248 O O . PHE A 1 641 ? -16.096 -13.577 48.313 1.00 78.94 641 PHE A O 1
ATOM 5255 N N . LYS A 1 642 ? -15.304 -13.546 50.417 1.00 80.06 642 LYS A N 1
ATOM 5256 C CA . LYS A 1 642 ? -16.491 -12.919 51.008 1.00 80.06 642 LYS A CA 1
ATOM 5257 C C . LYS A 1 642 ? -16.127 -11.544 51.548 1.00 80.06 642 LYS A C 1
ATOM 5259 O O . LYS A 1 642 ? -15.255 -11.427 52.401 1.00 80.06 642 LYS A O 1
ATOM 5264 N N . PHE A 1 643 ? -16.787 -10.504 51.045 1.00 82.50 643 PHE A N 1
ATOM 5265 C CA . PHE A 1 643 ? -16.582 -9.137 51.521 1.00 82.50 643 PHE A CA 1
ATOM 5266 C C . PHE A 1 643 ? -17.007 -9.012 52.989 1.00 82.50 643 PHE A C 1
ATOM 5268 O O . PHE A 1 643 ? -18.103 -9.447 53.352 1.00 82.50 643 PHE A O 1
ATOM 5275 N N . VAL A 1 644 ? -16.148 -8.423 53.824 1.00 77.94 644 VAL A N 1
ATOM 5276 C CA . VAL A 1 644 ? -16.394 -8.272 55.270 1.00 77.94 644 VAL A CA 1
ATOM 5277 C C . VAL A 1 644 ? -16.387 -6.827 55.757 1.00 77.94 644 VAL A C 1
ATOM 5279 O O . VAL A 1 644 ? -16.942 -6.559 56.824 1.00 77.94 644 VAL A O 1
ATOM 5282 N N . GLY A 1 645 ? -15.830 -5.889 54.985 1.00 81.44 645 GLY A N 1
ATOM 5283 C CA . GLY A 1 645 ? -15.859 -4.470 55.329 1.00 81.44 645 GLY A CA 1
ATOM 5284 C C . GLY A 1 645 ? -14.813 -3.622 54.610 1.00 81.44 645 GLY A C 1
ATOM 5285 O O . GLY A 1 645 ? -14.073 -4.100 53.754 1.00 81.44 645 GLY A O 1
ATOM 5286 N N . TRP A 1 646 ? -14.756 -2.346 54.983 1.00 84.69 646 TRP A N 1
ATOM 5287 C CA . TRP A 1 646 ? -13.781 -1.367 54.505 1.00 84.69 646 TRP A CA 1
ATOM 5288 C C . TRP A 1 646 ? -12.766 -1.033 55.598 1.00 84.69 646 TRP A C 1
ATOM 5290 O O . TRP A 1 646 ? -13.142 -0.884 56.762 1.00 84.69 646 TRP A O 1
ATOM 5300 N N . ALA A 1 647 ? -11.506 -0.839 55.218 1.00 83.75 647 ALA A N 1
ATOM 5301 C CA . ALA A 1 647 ? -10.433 -0.405 56.107 1.00 83.75 647 ALA A CA 1
ATOM 5302 C C . ALA A 1 647 ? -9.645 0.762 55.506 1.00 83.75 647 ALA A C 1
ATOM 5304 O O . ALA A 1 647 ? -9.567 0.917 54.288 1.00 83.75 647 ALA A O 1
ATOM 5305 N N . LYS A 1 648 ? -9.034 1.567 56.371 1.00 86.56 648 LYS A N 1
ATOM 5306 C CA . LYS A 1 648 ? -7.883 2.396 56.029 1.00 86.56 648 LYS A CA 1
ATOM 5307 C C . LYS A 1 648 ? -6.647 1.513 56.088 1.00 86.56 648 LYS A C 1
ATOM 5309 O O . LYS A 1 648 ? -6.450 0.802 57.068 1.00 86.56 648 LYS A O 1
ATOM 5314 N N . SER A 1 649 ? -5.829 1.570 55.057 1.00 86.88 649 SER A N 1
ATOM 5315 C CA . SER A 1 649 ? -4.561 0.867 54.958 1.00 86.88 649 SER A CA 1
ATOM 5316 C C . SER A 1 649 ? -3.423 1.867 54.822 1.00 86.88 649 SER A C 1
ATOM 5318 O O . SER A 1 649 ? -3.565 2.837 54.078 1.00 86.88 649 SER A O 1
ATOM 5320 N N . LYS A 1 650 ? -2.296 1.617 55.484 1.00 87.62 650 LYS A N 1
ATOM 5321 C CA . LYS A 1 650 ? -1.061 2.384 55.308 1.00 87.62 650 LYS A CA 1
ATOM 5322 C C . LYS A 1 650 ? 0.113 1.419 55.177 1.00 87.62 650 LYS A C 1
ATOM 5324 O O . LYS A 1 650 ? 0.310 0.582 56.054 1.00 87.62 650 LYS A O 1
ATOM 5329 N N . LEU A 1 651 ? 0.877 1.530 54.093 1.00 84.31 651 LEU A N 1
ATOM 5330 C CA . LEU A 1 651 ? 2.093 0.740 53.908 1.00 84.31 651 LEU A CA 1
ATOM 5331 C C . LEU A 1 651 ? 3.208 1.331 54.783 1.00 84.31 651 LEU A C 1
ATOM 5333 O O . LEU A 1 651 ? 3.454 2.538 54.722 1.00 84.31 651 LEU A O 1
ATOM 5337 N N . VAL A 1 652 ? 3.840 0.501 55.612 1.00 79.56 652 VAL A N 1
ATOM 5338 C CA . VAL A 1 652 ? 4.946 0.894 56.494 1.00 79.56 652 VAL A CA 1
ATOM 5339 C C . VAL A 1 652 ? 6.249 0.442 55.844 1.00 79.56 652 VAL A C 1
ATOM 5341 O O . VAL A 1 652 ? 6.347 -0.686 55.355 1.00 79.56 652 VAL A O 1
ATOM 5344 N N . ALA A 1 653 ? 7.238 1.335 55.786 1.00 65.56 653 ALA A N 1
ATOM 5345 C CA . ALA A 1 653 ? 8.549 1.012 55.236 1.00 65.56 653 ALA A CA 1
ATOM 5346 C C . ALA A 1 653 ? 9.152 -0.197 55.968 1.00 65.56 653 ALA A C 1
ATOM 5348 O O . ALA A 1 653 ? 9.057 -0.289 57.192 1.00 65.56 653 ALA A O 1
ATOM 5349 N N . LYS A 1 654 ? 9.784 -1.114 55.221 1.00 58.75 654 LYS A N 1
ATOM 5350 C CA . LYS A 1 654 ? 10.619 -2.165 55.814 1.00 58.75 654 LYS A CA 1
ATOM 5351 C C . LYS A 1 654 ? 11.668 -1.475 56.684 1.00 58.75 654 LYS A C 1
ATOM 5353 O O . LYS A 1 654 ? 12.505 -0.751 56.155 1.00 58.75 654 LYS A O 1
ATOM 5358 N N . THR A 1 655 ? 11.615 -1.673 57.995 1.00 50.38 655 THR A N 1
ATOM 5359 C CA . THR A 1 655 ? 12.792 -1.449 58.833 1.00 50.38 655 THR A CA 1
ATOM 5360 C C . THR A 1 655 ? 13.845 -2.452 58.379 1.00 50.38 655 THR A C 1
ATOM 5362 O O . THR A 1 655 ? 13.579 -3.654 58.432 1.00 50.38 655 THR A O 1
ATOM 5365 N N . GLU A 1 656 ? 14.956 -1.949 57.837 1.00 36.16 656 GLU A N 1
ATOM 5366 C CA . GLU A 1 656 ? 16.121 -2.751 57.431 1.00 36.16 656 GLU A CA 1
ATOM 5367 C C . GLU A 1 656 ? 16.668 -3.622 58.565 1.00 36.16 656 GLU A C 1
ATOM 5369 O O . GLU A 1 656 ? 16.679 -3.153 59.730 1.00 36.16 656 GLU A O 1
#

Foldseek 3Di:
DDPVVVVLVVVLVVLLVVQPVPFDADDDPALVSVLVLCVVLVVLVVSLVSLVVVCVVPVLDLVSLVCNLCSLLVRDPPDPVSVVVLVVNLVVLVVQLPDPPLSSVLSSLQSNLVSCVSVLNLVSSLVSLVPNPPPLPACSLVSQLSSCVSVVVLVSNLVSLVVNVVSVGPLLRSLQSNLVSCVVVVVLVVLVCLVVVDPSSLVRHDLLSQLLSCLVVVVPVSNVVSLVCLLPVLFDPLLLVLLVLLLVLVLVLLQLLPFLQRDDPVLLVVLLVQLQVLLSVLVSQLSCCCNPVVQDDDLDLVSLLVCLLVSPQLSSLVSLCVSLVVCVVPHCRCPFLSVLLSSSLSSLSSSLSSVSSSDPSVDPLLCSLVSSLAVSLLSSLLNSLLSLLQSCCVQPDVDDNVVSNVVSSSVSSSLRSQLVSCVPRPVNVVVNCVNVVSSLVSLLQSLLSSQLRLQETPSDDPVRDQPLVVSLVSLLSSSVVSLSSSLVSNCVVRHSVSSVVSNVVCCVPRVVSSNSNSNRNSDHQHDHPDDDDSVVSVDDLDAPPVQQFFKKAKAFPDDDPCCVPFADRIWGFHDWDDDSNAIKTKTAGPDGPDPDQFADRIKIKGFDPDRYADAQDWTKIFIWGAHPPDDPVDDDDPVRTDTDGMITMHTYDPPD